Protein 5MRJ (pdb70)

Solvent-accessible surface area: 21536 Å² total; per-residue (Å²): 134,46,68,70,39,61,0,29,46,39,0,57,67,111,67,23,74,0,1,0,0,7,0,0,43,35,6,47,159,40,123,69,4,12,62,16,0,97,52,7,2,3,0,0,1,0,11,21,7,0,11,5,15,39,0,5,10,9,92,38,77,65,33,43,53,65,0,31,38,0,2,82,31,0,70,86,53,67,27,55,0,1,0,4,1,0,1,15,49,18,14,6,3,44,11,0,69,79,12,94,89,112,117,39,0,29,100,2,0,58,67,0,0,61,28,0,0,71,114,6,117,59,101,6,37,1,0,1,0,0,1,19,11,0,32,70,84,1,93,43,57,103,12,4,2,18,132,17,6,28,48,71,3,0,8,29,0,0,116,11,0,72,85,13,1,96,129,2,76,0,0,0,0,0,62,21,1,4,43,36,129,52,38,0,0,60,148,0,0,30,74,29,0,53,116,4,37,93,96,52,12,26,8,3,0,1,0,2,3,0,27,0,21,41,104,81,36,157,16,22,0,88,87,1,32,21,0,1,151,31,0,11,63,2,105,7,129,16,2,1,0,1,12,2,0,0,15,54,6,40,36,117,9,2,49,36,0,2,43,4,0,46,146,11,171,62,0,32,0,0,0,0,14,5,4,0,1,98,24,10,47,26,68,73,58,68,0,0,1,8,36,71,112,26,104,47,36,70,0,6,94,22,0,23,125,53,27,89,108,28,52,1,23,42,54,0,67,84,118,72,20,69,0,0,0,0,6,1,0,42,26,4,54,142,28,122,71,2,10,71,22,0,98,47,5,3,4,0,0,1,0,13,20,9,0,12,6,19,39,0,4,9,8,90,34,101,61,31,43,54,65,1,33,37,0,1,77,32,0,72,83,52,67,20,59,0,1,0,4,2,0,1,14,46,20,15,6,2,42,18,0,83,69,23,114,86,118,111,45,0,21,92,2,0,70,61,0,0,63,26,0,1,70,109,3,112,52,99,6,34,0,0,1,0,0,2,22,11,0,36,60,83,4,75,20,57,108,13,5,4,22,148,25,6,36,40,65,5,0,10,33,0,0,118,13,0,80,80,18,0,97,115,2,65,1,0,0,0,0,54,26,0,2,51,32,129,51,32,0,0,54,163,0,0,32,93,30,0,51,148,14,34,87,151,52,19,27,13,20,0,0,0,2,4,0,29,0,24,48,97,70,38,163,18,26,1,80,78,0,20,27,0,3,111,35,0,9,68,4,98,8,155,2,3,2,1,1,11,1,0,0,13,50,2,31,34,110,18,2,44,42,1,2,64,2,0,47,114,26,173,58,2,29,0,3,0,1,15,5,3,0,19,110,17,8,46,30,72,68,51,78,0,0,2,6,52,83,112,24,102,45,75,59,0,10,95,27,1,28,117,52,56

Organism: Hapsidospora chrysogenum (strain ATCC 11550 / CBS 779.69 / DSM 880 / IAM 14645 / JCM 23072 / IMI 49137) (NCBI:txid857340)

Sequence (612 aa):
GTGNGELHDKFVAKGKLFFGTEIDHYHLNNQPLTNIVKSSFGQVTHENSMKWDAIEPSRGRFSWGNADAVVDFAVANGKMIRGHTLVWHSQLPDWVKQINDRNTLTQVIEDHVTAMVTRYKGKIVHWDVVNEIFSEDGNLRDSVFSRVLGEDFVGIAFRAARAADPNAKLYINDYNLDNANYAKVTRGMVEKVNRWVSQGVPIDGIGSQCHLAAPGGWNPASQVPGALRALAGANVKEIAVTELDIAGAAANDYLTVMNACLQIEKCVGITVWGVSDKDSWRQGDNPLLFDNNYQPKAAYHALVNALGNGELHDKFVAKGKLFFGTEIDHYHLNNQPLTNIVKSSFGQVTHENSMKWDAIEPSRGRFSWGNADAVVDFAVANGKMIRGHTLVWHSQLPDWVKQINDRNTLTQVIEDHVTAMVTRYKGKIVHWDVVNEIFSEDGNLRDSVFSRVLGEDFVGIAFRAARAADPNAKLYINDYNLDNANYAKVTRGMVEKVNRWVSQGVPIDGIGSQCHLAAPGGWNPASQVPGALRALAGANVKEIAVTELDIAGAAANDYLTVMNACLQIEKCVGITVWGVSDKDSWRQGDNPLLFDNNYQPKAAYHALVNAL

Structure (mmCIF, N/CA/C/O backbone):
data_5MRJ
#
_entry.id   5MRJ
#
_cell.length_a   88.210
_cell.length_b   124.828
_cell.length_c   165.575
_cell.angle_alpha   90.00
_cell.angle_beta   90.00
_cell.angle_gamma   90.00
#
_symmetry.space_group_name_H-M   'I 2 2 2'
#
loop_
_entity.id
_entity.type
_entity.pdbx_description
1 polymer Beta-xylanase
2 non-polymer 'SULFATE ION'
3 water water
#
loop_
_atom_site.group_PDB
_atom_site.id
_atom_site.type_symbol
_atom_site.label_atom_id
_atom_site.label_alt_id
_atom_site.label_comp_id
_atom_site.label_asym_id
_atom_site.label_entity_id
_atom_site.label_seq_id
_atom_site.pdbx_PDB_ins_code
_atom_site.Cartn_x
_atom_site.Cartn_y
_atom_site.Cartn_z
_atom_site.occupancy
_atom_site.B_iso_or_equiv
_atom_site.auth_seq_id
_atom_site.auth_comp_id
_atom_site.auth_asym_id
_atom_site.auth_atom_id
_atom_site.pdbx_PDB_model_num
ATOM 1 N N . GLY A 1 90 ? -20.815 9.295 -42.487 1.00 53.65 90 GLY A N 1
ATOM 2 C CA . GLY A 1 90 ? -20.049 9.662 -41.303 1.00 60.33 90 GLY A CA 1
ATOM 3 C C . GLY A 1 90 ? -18.937 8.702 -40.873 1.00 58.28 90 GLY A C 1
ATOM 4 O O . GLY A 1 90 ? -18.143 9.023 -39.967 1.00 50.82 90 GLY A O 1
ATOM 5 N N . THR A 1 91 ? -18.885 7.513 -41.517 1.00 52.54 91 THR A N 1
ATOM 6 C CA . THR A 1 91 ? -17.821 6.510 -41.298 1.00 54.10 91 THR A CA 1
ATOM 7 C C . THR A 1 91 ? -17.636 5.714 -42.603 1.00 55.53 91 THR A C 1
ATOM 8 O O . THR A 1 91 ? -18.156 4.605 -42.774 1.00 54.68 91 THR A O 1
ATOM 12 N N . GLY A 1 92 ? -16.866 6.293 -43.532 1.00 42.47 92 GLY A N 1
ATOM 13 C CA . GLY A 1 92 ? -16.599 5.636 -44.808 1.00 47.49 92 GLY A CA 1
ATOM 14 C C . GLY A 1 92 ? -17.837 5.577 -45.689 1.00 55.90 92 GLY A C 1
ATOM 15 O O . GLY A 1 92 ? -18.593 6.549 -45.818 1.00 55.85 92 GLY A O 1
ATOM 16 N N . ASN A 1 93 ? -18.038 4.430 -46.331 1.00 57.44 93 ASN A N 1
ATOM 17 C CA . ASN A 1 93 ? -19.344 4.126 -46.902 1.00 61.49 93 ASN A CA 1
ATOM 18 C C . ASN A 1 93 ? -20.180 3.488 -45.787 1.00 65.88 93 ASN A C 1
ATOM 19 O O . ASN A 1 93 ? -19.860 3.625 -44.601 1.00 60.88 93 ASN A O 1
ATOM 24 N N . GLY A 1 94 ? -21.249 2.786 -46.126 1.00 63.12 94 GLY A N 1
ATOM 25 C CA . GLY A 1 94 ? -21.927 2.202 -45.001 1.00 58.76 94 GLY A CA 1
ATOM 26 C C . GLY A 1 94 ? -21.415 0.847 -44.584 1.00 58.57 94 GLY A C 1
ATOM 27 O O . GLY A 1 94 ? -21.944 0.279 -43.637 1.00 59.06 94 GLY A O 1
ATOM 28 N N . GLU A 1 95 ? -20.379 0.315 -45.227 1.00 50.81 95 GLU A N 1
ATOM 29 C CA . GLU A 1 95 ? -20.195 -1.124 -45.232 1.00 46.32 95 GLU A CA 1
ATOM 30 C C . GLU A 1 95 ? -19.149 -1.593 -44.216 1.00 42.10 95 GLU A C 1
ATOM 31 O O . GLU A 1 95 ? -18.537 -0.807 -43.488 1.00 46.61 95 GLU A O 1
ATOM 37 N N . LEU A 1 96 ? -18.895 -2.901 -44.250 1.00 36.02 96 LEU A N 1
ATOM 38 C CA . LEU A 1 96 ? -18.368 -3.634 -43.105 1.00 33.43 96 LEU A CA 1
ATOM 39 C C . LEU A 1 96 ? -17.004 -3.120 -42.663 1.00 34.21 96 LEU A C 1
ATOM 40 O O . LEU A 1 96 ? -16.814 -2.741 -41.496 1.00 34.86 96 LEU A O 1
ATOM 45 N N . HIS A 1 97 ? -16.030 -3.114 -43.579 1.00 36.46 97 HIS A N 1
ATOM 46 C CA . HIS A 1 97 ? -14.653 -2.805 -43.196 1.00 33.23 97 HIS A CA 1
ATOM 47 C C . HIS A 1 97 ? -14.513 -1.384 -42.665 1.00 37.26 97 HIS A C 1
ATOM 48 O O . HIS A 1 97 ? -13.710 -1.152 -41.750 1.00 37.52 97 HIS A O 1
ATOM 55 N N . ASP A 1 98 ? -15.275 -0.422 -43.204 1.00 34.61 98 ASP A N 1
ATOM 56 C CA . ASP A 1 98 ? -15.111 0.949 -42.734 1.00 41.00 98 ASP A CA 1
ATOM 57 C C . ASP A 1 98 ? -15.701 1.119 -41.337 1.00 39.61 98 ASP A C 1
ATOM 58 O O . ASP A 1 98 ? -15.163 1.869 -40.514 1.00 39.39 98 ASP A O 1
ATOM 63 N N . LYS A 1 99 ? -16.812 0.437 -41.062 1.00 37.25 99 LYS A N 1
ATOM 64 C CA . LYS A 1 99 ? -17.407 0.508 -39.732 1.00 34.44 99 LYS A CA 1
ATOM 65 C C . LYS A 1 99 ? -16.564 -0.248 -38.721 1.00 37.96 99 LYS A C 1
ATOM 66 O O . LYS A 1 99 ? -16.376 0.220 -37.592 1.00 35.49 99 LYS A O 1
ATOM 72 N N . PHE A 1 100 ? -16.048 -1.419 -39.118 1.00 35.12 100 PHE A N 1
ATOM 73 C CA . PHE A 1 100 ? -15.169 -2.197 -38.254 1.00 32.61 100 PHE A CA 1
ATOM 74 C C . PHE A 1 100 ? -13.941 -1.394 -37.843 1.00 31.84 100 PHE A C 1
ATOM 75 O O . PHE A 1 100 ? -13.589 -1.341 -36.658 1.00 34.80 100 PHE A O 1
ATOM 83 N N . VAL A 1 101 ? -13.286 -0.747 -38.815 1.00 31.57 101 VAL A N 1
ATOM 84 C CA . VAL A 1 101 ? -12.068 0.031 -38.573 1.00 34.49 101 VAL A CA 1
ATOM 85 C C . VAL A 1 101 ? -12.351 1.246 -37.696 1.00 34.46 101 VAL A C 1
ATOM 86 O O . VAL A 1 101 ? -11.513 1.643 -36.873 1.00 32.11 101 VAL A O 1
ATOM 90 N N . ALA A 1 102 ? -13.542 1.839 -37.841 1.00 32.86 102 ALA A N 1
ATOM 91 C CA . ALA A 1 102 ? -13.952 2.949 -36.982 1.00 31.84 102 ALA A CA 1
ATOM 92 C C . ALA A 1 102 ? -13.935 2.584 -35.499 1.00 33.49 102 ALA A C 1
ATOM 93 O O . ALA A 1 102 ? -13.757 3.467 -34.656 1.00 37.07 102 ALA A O 1
ATOM 95 N N . LYS A 1 103 ? -14.139 1.308 -35.148 1.00 39.42 103 LYS A N 1
ATOM 96 C CA . LYS A 1 103 ? -14.116 0.916 -33.739 1.00 37.56 103 LYS A CA 1
ATOM 97 C C . LYS A 1 103 ? -12.710 0.715 -33.204 1.00 35.71 103 LYS A C 1
ATOM 98 O O . LYS A 1 103 ? -12.567 0.360 -32.030 1.00 39.08 103 LYS A O 1
ATOM 104 N N . GLY A 1 104 ? -11.682 0.906 -34.031 1.00 34.75 104 GLY A N 1
ATOM 105 C CA . GLY A 1 104 ? -10.308 0.779 -33.599 1.00 29.82 104 GLY A CA 1
ATOM 106 C C . GLY A 1 104 ? -9.537 -0.408 -34.142 1.00 32.88 104 GLY A C 1
ATOM 107 O O . GLY A 1 104 ? -8.415 -0.651 -33.684 1.00 37.40 104 GLY A O 1
ATOM 108 N N . LYS A 1 105 ? -10.087 -1.149 -35.098 1.00 35.70 105 LYS A N 1
ATOM 109 C CA . LYS A 1 105 ? -9.438 -2.321 -35.667 1.00 31.98 105 LYS A CA 1
ATOM 110 C C . LYS A 1 105 ? -8.774 -1.995 -37.002 1.00 28.99 105 LYS A C 1
ATOM 111 O O . LYS A 1 105 ? -9.049 -0.966 -37.622 1.00 31.18 105 LYS A O 1
ATOM 117 N N . LEU A 1 106 ? -7.906 -2.905 -37.456 1.00 23.59 106 LEU A N 1
ATOM 118 C CA . LEU A 1 106 ? -7.121 -2.639 -38.656 1.00 25.24 106 LEU A CA 1
ATOM 119 C C . LEU A 1 106 ? -7.840 -3.048 -39.946 1.00 30.70 106 LEU A C 1
ATOM 120 O O . LEU A 1 106 ? -7.816 -2.285 -40.926 1.00 29.35 106 LEU A O 1
ATOM 125 N N . PHE A 1 107 ? -8.489 -4.217 -39.989 1.00 28.34 107 PHE A N 1
ATOM 126 C CA . PHE A 1 107 ? -9.190 -4.588 -41.211 1.00 27.51 107 PHE A CA 1
ATOM 127 C C . PHE A 1 107 ? -10.266 -5.636 -40.968 1.00 31.07 107 PHE A C 1
ATOM 128 O O . PHE A 1 107 ? -10.190 -6.445 -40.042 1.00 32.14 107 PHE A O 1
ATOM 136 N N . PHE A 1 108 ? -11.252 -5.627 -41.859 1.00 29.25 108 PHE A N 1
ATOM 137 C CA . PHE A 1 108 ? -12.131 -6.762 -42.099 1.00 26.46 108 PHE A CA 1
ATOM 138 C C . PHE A 1 108 ? -11.997 -7.088 -43.587 1.00 29.16 108 PHE A C 1
ATOM 139 O O . PHE A 1 108 ? -12.537 -6.368 -44.437 1.00 23.71 108 PHE A O 1
ATOM 147 N N . GLY A 1 109 ? -11.263 -8.160 -43.897 1.00 25.80 109 GLY A N 1
ATOM 148 C CA . GLY A 1 109 ? -10.945 -8.530 -45.257 1.00 27.94 109 GLY A CA 1
ATOM 149 C C . GLY A 1 109 ? -11.610 -9.825 -45.701 1.00 29.32 109 GLY A C 1
ATOM 150 O O . GLY A 1 109 ? -12.359 -10.458 -44.958 1.00 32.01 109 GLY A O 1
ATOM 151 N N . THR A 1 110 ? -11.322 -10.205 -46.943 1.00 25.73 110 THR A N 1
ATOM 152 C CA . THR A 1 110 ? -11.821 -11.457 -47.488 1.00 27.80 110 THR A CA 1
ATOM 153 C C . THR A 1 110 ? -10.717 -12.136 -48.285 1.00 28.02 110 THR A C 1
ATOM 154 O O . THR A 1 110 ? -9.614 -11.606 -48.434 1.00 28.31 110 THR A O 1
ATOM 158 N N . GLU A 1 111 ? -11.019 -13.318 -48.809 1.00 27.63 111 GLU A N 1
ATOM 159 C CA . GLU A 1 111 ? -10.074 -14.066 -49.625 1.00 26.65 111 GLU A CA 1
ATOM 160 C C . GLU A 1 111 ? -10.468 -13.971 -51.095 1.00 25.08 111 GLU A C 1
ATOM 161 O O . GLU A 1 111 ? -11.654 -14.020 -51.434 1.00 23.09 111 GLU A O 1
ATOM 167 N N . ILE A 1 112 ? -9.468 -13.826 -51.963 1.00 24.23 112 ILE A N 1
ATOM 168 C CA . ILE A 1 112 ? -9.648 -13.901 -53.411 1.00 26.39 112 ILE A CA 1
ATOM 169 C C . ILE A 1 112 ? -8.409 -14.529 -54.028 1.00 24.39 112 ILE A C 1
ATOM 170 O O . ILE A 1 112 ? -7.399 -14.772 -53.360 1.00 24.05 112 ILE A O 1
ATOM 175 N N . ASP A 1 113 ? -8.483 -14.754 -55.330 1.00 23.71 113 ASP A N 1
ATOM 176 C CA . ASP A 1 113 ? -7.308 -15.106 -56.110 1.00 30.90 113 ASP A CA 1
ATOM 177 C C . ASP A 1 113 ? -7.514 -14.618 -57.546 1.00 26.23 113 ASP A C 1
ATOM 178 O O . ASP A 1 113 ? -8.519 -13.971 -57.866 1.00 21.23 113 ASP A O 1
ATOM 183 N N . HIS A 1 114 ? -6.539 -14.932 -58.407 1.00 23.15 114 HIS A N 1
ATOM 184 C CA . HIS A 1 114 ? -6.492 -14.336 -59.743 1.00 28.18 114 HIS A CA 1
ATOM 185 C C . HIS A 1 114 ? -7.703 -14.732 -60.580 1.00 27.32 114 HIS A C 1
ATOM 186 O O . HIS A 1 114 ? -8.212 -13.931 -61.376 1.00 25.90 114 HIS A O 1
ATOM 193 N N . TYR A 1 115 ? -8.201 -15.947 -60.388 1.00 25.48 115 TYR A N 1
ATOM 194 C CA . TYR A 1 115 ? -9.370 -16.423 -61.118 1.00 27.12 115 TYR A CA 1
ATOM 195 C C . TYR A 1 115 ? -10.671 -15.759 -60.665 1.00 26.24 115 TYR A C 1
ATOM 196 O O . TYR A 1 115 ? -11.739 -16.125 -61.176 1.00 27.47 115 TYR A O 1
ATOM 205 N N . HIS A 1 116 ? -10.617 -14.795 -59.746 1.00 23.41 116 HIS A N 1
ATOM 206 C CA . HIS A 1 116 ? -11.763 -13.959 -59.431 1.00 22.47 116 HIS A CA 1
ATOM 207 C C . HIS A 1 116 ? -11.621 -12.535 -59.955 1.00 27.57 116 HIS A C 1
ATOM 208 O O . HIS A 1 116 ? -12.542 -11.733 -59.770 1.00 26.18 116 HIS A O 1
ATOM 215 N N . LEU A 1 117 ? -10.503 -12.192 -60.604 1.00 25.11 117 LEU A N 1
ATOM 216 C CA . LEU A 1 117 ? -10.284 -10.789 -60.936 1.00 29.83 117 LEU A CA 1
ATOM 217 C C . LEU A 1 117 ? -11.215 -10.304 -62.042 1.00 24.62 117 LEU A C 1
ATOM 218 O O . LEU A 1 117 ? -11.534 -9.111 -62.092 1.00 19.42 117 LEU A O 1
ATOM 223 N N . ASN A 1 118 ? -11.702 -11.203 -62.897 1.00 30.30 118 ASN A N 1
ATOM 224 C CA . ASN A 1 118 ? -12.624 -10.828 -63.965 1.00 33.37 118 ASN A CA 1
ATOM 225 C C . ASN A 1 118 ? -14.089 -10.987 -63.581 1.00 31.94 118 ASN A C 1
ATOM 226 O O . ASN A 1 118 ? -14.960 -10.799 -64.434 1.00 35.32 118 ASN A O 1
ATOM 231 N N . ASN A 1 119 ? -14.373 -11.319 -62.323 1.00 31.08 119 ASN A N 1
ATOM 232 C CA . ASN A 1 119 ? -15.725 -11.408 -61.768 1.00 26.89 119 ASN A CA 1
ATOM 233 C C . ASN A 1 119 ? -16.078 -10.066 -61.106 1.00 29.90 119 ASN A C 1
ATOM 234 O O . ASN A 1 119 ? -15.664 -9.789 -59.977 1.00 25.45 119 ASN A O 1
ATOM 239 N N . GLN A 1 120 ? -16.869 -9.241 -61.804 1.00 31.58 120 GLN A N 1
ATOM 240 C CA . GLN A 1 120 ? -17.204 -7.883 -61.369 1.00 27.21 120 GLN A CA 1
ATOM 241 C C . GLN A 1 120 ? -18.142 -7.805 -60.157 1.00 27.50 120 GLN A C 1
ATOM 242 O O . GLN A 1 120 ? -17.985 -6.898 -59.327 1.00 29.19 120 GLN A O 1
ATOM 248 N N . PRO A 1 121 ? -19.145 -8.680 -60.013 1.00 30.16 121 PRO A N 1
ATOM 249 C CA . PRO A 1 121 ? -19.880 -8.698 -58.723 1.00 29.79 121 PRO A CA 1
ATOM 250 C C . PRO A 1 121 ? -18.956 -8.963 -57.548 1.00 27.31 121 PRO A C 1
ATOM 251 O O . PRO A 1 121 ? -19.018 -8.267 -56.526 1.00 27.41 121 PRO A O 1
ATOM 255 N N . LEU A 1 122 ? -18.071 -9.951 -57.699 1.00 23.72 122 LEU A N 1
ATOM 256 C CA . LEU A 1 122 ? -17.103 -10.282 -56.667 1.00 25.93 122 LEU A CA 1
ATOM 257 C C . LEU A 1 122 ? -16.165 -9.118 -56.383 1.00 29.64 122 LEU A C 1
ATOM 258 O O . LEU A 1 122 ? -15.926 -8.771 -55.218 1.00 29.04 122 LEU A O 1
ATOM 263 N N . THR A 1 123 ? -15.594 -8.519 -57.437 1.00 29.67 123 THR A N 1
ATOM 264 C CA . THR A 1 123 ? -14.572 -7.495 -57.228 1.00 27.13 123 THR A CA 1
ATOM 265 C C . THR A 1 123 ? -15.158 -6.178 -56.754 1.00 27.72 123 THR A C 1
ATOM 266 O O . THR A 1 123 ? -14.433 -5.389 -56.147 1.00 30.08 123 THR A O 1
ATOM 270 N N . ASN A 1 124 ? -16.446 -5.917 -57.003 1.00 29.72 124 ASN A N 1
ATOM 271 C CA . ASN A 1 124 ? -17.046 -4.695 -56.473 1.00 29.40 124 ASN A CA 1
ATOM 272 C C . ASN A 1 124 ? -17.260 -4.808 -54.969 1.00 29.88 124 ASN A C 1
ATOM 273 O O . ASN A 1 124 ? -17.110 -3.820 -54.241 1.00 31.24 124 ASN A O 1
ATOM 278 N N . ILE A 1 125 ? -17.614 -6.003 -54.484 1.00 29.92 125 ILE A N 1
ATOM 279 C CA . ILE A 1 125 ? -17.832 -6.187 -53.049 1.00 31.53 125 ILE A CA 1
ATOM 280 C C . ILE A 1 125 ? -16.520 -6.046 -52.292 1.00 28.66 125 ILE A C 1
ATOM 281 O O . ILE A 1 125 ? -16.476 -5.479 -51.192 1.00 27.74 125 ILE A O 1
ATOM 286 N N . VAL A 1 126 ? -15.436 -6.584 -52.862 1.00 28.32 126 VAL A N 1
ATOM 287 C CA . VAL A 1 126 ? -14.108 -6.393 -52.293 1.00 25.43 126 VAL A CA 1
ATOM 288 C C . VAL A 1 126 ? -13.768 -4.906 -52.221 1.00 27.26 126 VAL A C 1
ATOM 289 O O . VAL A 1 126 ? -13.210 -4.429 -51.223 1.00 23.55 126 VAL A O 1
ATOM 293 N N . LYS A 1 127 ? -14.122 -4.145 -53.263 1.00 26.12 127 LYS A N 1
ATOM 294 C CA . LYS A 1 127 ? -13.792 -2.721 -53.281 1.00 24.40 127 LYS A CA 1
ATOM 295 C C . LYS A 1 127 ? -14.587 -1.946 -52.239 1.00 27.42 127 LYS A C 1
ATOM 296 O O . LYS A 1 127 ? -14.024 -1.109 -51.524 1.00 28.14 127 LYS A O 1
ATOM 302 N N . SER A 1 128 ? -15.889 -2.218 -52.131 1.00 25.05 128 SER A N 1
ATOM 303 C CA . SER A 1 128 ? -16.793 -1.434 -51.298 1.00 25.76 128 SER A CA 1
ATOM 304 C C . SER A 1 128 ? -16.964 -1.942 -49.864 1.00 28.37 128 SER A C 1
ATOM 305 O O . SER A 1 128 ? -17.295 -1.137 -48.992 1.00 31.63 128 SER A O 1
ATOM 308 N N . SER A 1 129 ? -16.778 -3.240 -49.578 1.00 29.99 129 SER A N 1
ATOM 309 C CA . SER A 1 129 ? -17.056 -3.766 -48.238 1.00 31.78 129 SER A CA 1
ATOM 310 C C . SER A 1 129 ? -15.855 -4.331 -47.489 1.00 29.12 129 SER A C 1
ATOM 311 O O . SER A 1 129 ? -15.929 -4.455 -46.260 1.00 25.33 129 SER A O 1
ATOM 314 N N . PHE A 1 130 ? -14.760 -4.666 -48.169 1.00 27.72 130 PHE A N 1
ATOM 315 C CA . PHE A 1 130 ? -13.596 -5.236 -47.507 1.00 27.64 130 PHE A CA 1
ATOM 316 C C . PHE A 1 130 ? -12.367 -4.354 -47.702 1.00 27.71 130 PHE A C 1
ATOM 317 O O . PHE A 1 130 ? -12.267 -3.617 -48.686 1.00 31.01 130 PHE A O 1
ATOM 325 N N . GLY A 1 131 ? -11.433 -4.425 -46.741 1.00 27.52 131 GLY A N 1
ATOM 326 C CA . GLY A 1 131 ? -10.248 -3.586 -46.737 1.00 23.54 131 GLY A CA 1
ATOM 327 C C . GLY A 1 131 ? -8.930 -4.326 -46.850 1.00 23.70 131 GLY A C 1
ATOM 328 O O . GLY A 1 131 ? -7.859 -3.712 -46.808 1.00 24.73 131 GLY A O 1
ATOM 329 N N . GLN A 1 132 ? -8.990 -5.645 -47.010 1.00 22.93 132 GLN A N 1
ATOM 330 C CA . GLN A 1 132 ? -7.797 -6.476 -47.022 1.00 21.72 132 GLN A CA 1
ATOM 331 C C . GLN A 1 132 ? -8.115 -7.733 -47.810 1.00 25.16 132 GLN A C 1
ATOM 332 O O . GLN A 1 132 ? -9.277 -8.145 -47.888 1.00 25.97 132 GLN A O 1
ATOM 338 N N . VAL A 1 133 ? -7.078 -8.329 -48.413 1.00 24.51 133 VAL A N 1
ATOM 339 C CA . VAL A 1 133 ? -7.211 -9.572 -49.158 1.00 21.67 133 VAL A CA 1
ATOM 340 C C . VAL A 1 133 ? -6.082 -10.531 -48.785 1.00 21.79 133 VAL A C 1
ATOM 341 O O . VAL A 1 133 ? -5.005 -10.126 -48.336 1.00 19.30 133 VAL A O 1
ATOM 345 N N . THR A 1 134 ? -6.361 -11.831 -48.982 1.00 21.21 134 THR A N 1
ATOM 346 C CA . THR A 1 134 ? -5.414 -12.934 -48.856 1.00 22.39 134 THR A CA 1
ATOM 347 C C . THR A 1 134 ? -5.505 -13.783 -50.112 1.00 21.38 134 THR A C 1
ATOM 348 O O . THR A 1 134 ? -6.608 -14.033 -50.605 1.00 27.24 134 THR A O 1
ATOM 352 N N . HIS A 1 135 ? -4.368 -14.257 -50.612 1.00 19.35 135 HIS A N 1
ATOM 353 C CA . HIS A 1 135 ? -4.392 -15.131 -51.782 1.00 24.23 135 HIS A CA 1
ATOM 354 C C . HIS A 1 135 ? -4.938 -16.510 -51.405 1.00 26.53 135 HIS A C 1
ATOM 355 O O . HIS A 1 135 ? -4.472 -17.117 -50.439 1.00 23.72 135 HIS A O 1
ATOM 362 N N . GLU A 1 136 ? -5.889 -17.044 -52.190 1.00 27.39 136 GLU A N 1
ATOM 363 C CA . GLU A 1 136 ? -6.426 -18.366 -51.841 1.00 30.50 136 GLU A CA 1
ATOM 364 C C . GLU A 1 136 ? -5.436 -19.487 -52.155 1.00 26.03 136 GLU A C 1
ATOM 365 O O . GLU A 1 136 ? -5.306 -20.441 -51.379 1.00 24.65 136 GLU A O 1
ATOM 371 N N . ASN A 1 137 ? -4.728 -19.394 -53.273 1.00 26.52 137 ASN A N 1
ATOM 372 C CA . ASN A 1 137 ? -3.819 -20.471 -53.655 1.00 25.06 137 ASN A CA 1
ATOM 373 C C . ASN A 1 137 ? -2.518 -20.012 -54.297 1.00 23.89 137 ASN A C 1
ATOM 374 O O . ASN A 1 137 ? -1.544 -20.767 -54.245 1.00 21.30 137 ASN A O 1
ATOM 379 N N . SER A 1 138 ? -2.443 -18.829 -54.912 1.00 23.87 138 SER A N 1
ATOM 380 C CA . SER A 1 138 ? -1.283 -18.572 -55.755 1.00 23.44 138 SER A CA 1
ATOM 381 C C . SER A 1 138 ? -0.056 -18.103 -54.978 1.00 24.94 138 SER A C 1
ATOM 382 O O . SER A 1 138 ? 0.974 -17.850 -55.604 1.00 28.49 138 SER A O 1
ATOM 385 N N . MET A 1 139 ? -0.093 -18.035 -53.648 1.00 24.64 139 MET A N 1
ATOM 386 C CA . MET A 1 139 ? 1.139 -17.834 -52.896 1.00 23.94 139 MET A CA 1
ATOM 387 C C . MET A 1 139 ? 1.618 -19.075 -52.138 1.00 28.60 139 MET A C 1
ATOM 388 O O . MET A 1 139 ? 2.563 -18.969 -51.345 1.00 25.56 139 MET A O 1
ATOM 393 N N . LYS A 1 140 ? 1.040 -20.253 -52.397 1.00 23.81 140 LYS A N 1
ATOM 394 C CA . LYS A 1 140 ? 1.526 -21.459 -51.749 1.00 25.55 140 LYS A CA 1
ATOM 395 C C . LYS A 1 140 ? 2.780 -21.967 -52.452 1.00 26.04 140 LYS A C 1
ATOM 396 O O . LYS A 1 140 ? 3.087 -21.567 -53.572 1.00 22.59 140 LYS A O 1
ATOM 402 N N . TRP A 1 141 ? 3.508 -22.873 -51.779 1.00 26.58 141 TRP A N 1
ATOM 403 C CA . TRP A 1 141 ? 4.865 -23.205 -52.213 1.00 23.98 141 TRP A CA 1
ATOM 404 C C . TRP A 1 141 ? 4.880 -23.742 -53.643 1.00 26.47 141 TRP A C 1
ATOM 405 O O . TRP A 1 141 ? 5.649 -23.251 -54.484 1.00 23.92 141 TRP A O 1
ATOM 416 N N . ASP A 1 142 ? 4.020 -24.728 -53.947 1.00 30.06 142 ASP A N 1
ATOM 417 C CA . ASP A 1 142 ? 4.042 -25.369 -55.269 1.00 30.65 142 ASP A CA 1
ATOM 418 C C . ASP A 1 142 ? 3.582 -24.448 -56.398 1.00 31.22 142 ASP A C 1
ATOM 419 O O . ASP A 1 142 ? 3.911 -24.721 -57.557 1.00 29.59 142 ASP A O 1
ATOM 424 N N . ALA A 1 143 ? 2.848 -23.368 -56.097 1.00 28.62 143 ALA A N 1
ATOM 425 C CA . ALA A 1 143 ? 2.506 -22.374 -57.113 1.00 26.74 143 ALA A CA 1
ATOM 426 C C . ALA A 1 143 ? 3.560 -21.287 -57.253 1.00 25.61 143 ALA A C 1
ATOM 427 O O . ALA A 1 143 ? 3.645 -20.652 -58.304 1.00 28.67 143 ALA A O 1
ATOM 429 N N . ILE A 1 144 ? 4.372 -21.075 -56.230 1.00 22.97 144 ILE A N 1
ATOM 430 C CA . ILE A 1 144 ? 5.395 -20.046 -56.271 1.00 24.46 144 ILE A CA 1
ATOM 431 C C . ILE A 1 144 ? 6.721 -20.611 -56.771 1.00 23.54 144 ILE A C 1
ATOM 432 O O . ILE A 1 144 ? 7.324 -20.066 -57.702 1.00 25.04 144 ILE A O 1
ATOM 437 N N . GLU A 1 145 ? 7.180 -21.730 -56.202 1.00 25.93 145 GLU A N 1
ATOM 438 C CA . GLU A 1 145 ? 8.467 -22.342 -56.554 1.00 26.68 145 GLU A CA 1
ATOM 439 C C . GLU A 1 145 ? 8.280 -23.816 -56.913 1.00 27.76 145 GLU A C 1
ATOM 440 O O . GLU A 1 145 ? 8.644 -24.711 -56.143 1.00 25.36 145 GLU A O 1
ATOM 446 N N . PRO A 1 146 ? 7.742 -24.105 -58.104 1.00 33.06 146 PRO A N 1
ATOM 447 C CA . PRO A 1 146 ? 7.409 -25.509 -58.438 1.00 33.02 146 PRO A CA 1
ATOM 448 C C . PRO A 1 146 ? 8.620 -26.412 -58.644 1.00 28.67 146 PRO A C 1
ATOM 449 O O . PRO A 1 146 ? 8.542 -27.617 -58.370 1.00 23.75 146 PRO A O 1
ATOM 453 N N . SER A 1 147 ? 9.737 -25.861 -59.101 1.00 30.89 147 SER A N 1
ATOM 454 C CA . SER A 1 147 ? 11.018 -26.550 -59.117 1.00 32.47 147 SER A CA 1
ATOM 455 C C . SER A 1 147 ? 12.038 -25.617 -58.465 1.00 32.73 147 SER A C 1
ATOM 456 O O . SER A 1 147 ? 11.908 -24.399 -58.565 1.00 28.74 147 SER A O 1
ATOM 459 N N . ARG A 1 148 ? 13.032 -26.177 -57.776 1.00 35.72 148 ARG A N 1
ATOM 460 C CA . ARG A 1 148 ? 13.959 -25.364 -56.987 1.00 34.28 148 ARG A CA 1
ATOM 461 C C . ARG A 1 148 ? 14.552 -24.212 -57.792 1.00 33.86 148 ARG A C 1
ATOM 462 O O . ARG A 1 148 ? 15.246 -24.433 -58.788 1.00 41.02 148 ARG A O 1
ATOM 470 N N . GLY A 1 149 ? 14.290 -22.976 -57.349 1.00 34.40 149 GLY A N 1
ATOM 471 C CA . GLY A 1 149 ? 14.833 -21.794 -58.015 1.00 34.88 149 GLY A CA 1
ATOM 472 C C . GLY A 1 149 ? 14.081 -21.322 -59.244 1.00 32.71 149 GLY A C 1
ATOM 473 O O . GLY A 1 149 ? 14.538 -20.391 -59.918 1.00 32.22 149 GLY A O 1
ATOM 474 N N . ARG A 1 150 ? 12.957 -21.957 -59.570 1.00 35.60 150 ARG A N 1
ATOM 475 C CA . ARG A 1 150 ? 12.052 -21.539 -60.632 1.00 31.61 150 ARG A CA 1
ATOM 476 C C . ARG A 1 150 ? 10.858 -20.895 -59.956 1.00 30.77 150 ARG A C 1
ATOM 477 O O . ARG A 1 150 ? 10.032 -21.592 -59.354 1.00 31.75 150 ARG A O 1
ATOM 485 N N . PHE A 1 151 ? 10.767 -19.571 -60.045 1.00 32.47 151 PHE A N 1
ATOM 486 C CA . PHE A 1 151 ? 9.689 -18.823 -59.418 1.00 22.63 151 PHE A CA 1
ATOM 487 C C . PHE A 1 151 ? 8.714 -18.363 -60.489 1.00 26.60 151 PHE A C 1
ATOM 488 O O . PHE A 1 151 ? 9.131 -17.881 -61.548 1.00 22.15 151 PHE A O 1
ATOM 496 N N . SER A 1 152 ? 7.421 -18.547 -60.219 1.00 28.44 152 SER A N 1
ATOM 497 C CA . SER A 1 152 ? 6.346 -18.149 -61.122 1.00 26.05 152 SER A CA 1
ATOM 498 C C . SER A 1 152 ? 5.491 -17.140 -60.374 1.00 26.04 152 SER A C 1
ATOM 499 O O . SER A 1 152 ? 4.674 -17.513 -59.523 1.00 24.61 152 SER A O 1
ATOM 502 N N . TRP A 1 153 ? 5.686 -15.863 -60.692 1.00 28.61 153 TRP A N 1
ATOM 503 C CA . TRP A 1 153 ? 5.161 -14.757 -59.907 1.00 21.90 153 TRP A CA 1
ATOM 504 C C . TRP A 1 153 ? 3.837 -14.208 -60.413 1.00 25.21 153 TRP A C 1
ATOM 505 O O . TRP A 1 153 ? 3.203 -13.428 -59.689 1.00 27.89 153 TRP A O 1
ATOM 516 N N . GLY A 1 154 ? 3.415 -14.584 -61.625 1.00 22.21 154 GLY A N 1
ATOM 517 C CA . GLY A 1 154 ? 2.370 -13.837 -62.319 1.00 19.71 154 GLY A CA 1
ATOM 518 C C . GLY A 1 154 ? 1.025 -13.834 -61.613 1.00 21.50 154 GLY A C 1
ATOM 519 O O . GLY A 1 154 ? 0.396 -12.788 -61.460 1.00 25.35 154 GLY A O 1
ATOM 520 N N . ASN A 1 155 ? 0.558 -15.006 -61.178 1.00 23.67 155 ASN A N 1
ATOM 521 C CA . ASN A 1 155 ? -0.748 -15.069 -60.522 1.00 25.84 155 ASN A CA 1
ATOM 522 C C . ASN A 1 155 ? -0.747 -14.339 -59.188 1.00 26.55 155 ASN A C 1
ATOM 523 O O . ASN A 1 155 ? -1.701 -13.621 -58.858 1.00 24.70 155 ASN A O 1
ATOM 528 N N . ALA A 1 156 ? 0.304 -14.523 -58.398 1.00 22.23 156 ALA A N 1
ATOM 529 C CA . ALA A 1 156 ? 0.393 -13.776 -57.164 1.00 23.28 156 ALA A CA 1
ATOM 530 C C . ALA A 1 156 ? 0.448 -12.273 -57.440 1.00 25.52 156 ALA A C 1
ATOM 531 O O . ALA A 1 156 ? -0.242 -11.499 -56.759 1.00 24.67 156 ALA A O 1
ATOM 533 N N . ASP A 1 157 ? 1.225 -11.836 -58.451 1.00 22.28 157 ASP A N 1
ATOM 534 C CA . ASP A 1 157 ? 1.383 -10.395 -58.710 1.00 22.45 157 ASP A CA 1
ATOM 535 C C . ASP A 1 157 ? 0.057 -9.742 -59.085 1.00 25.71 157 ASP A C 1
ATOM 536 O O . ASP A 1 157 ? -0.187 -8.574 -58.752 1.00 21.38 157 ASP A O 1
ATOM 541 N N . ALA A 1 158 ? -0.781 -10.468 -59.847 1.00 25.10 158 ALA A N 1
ATOM 542 C CA . ALA A 1 158 ? -2.056 -9.934 -60.325 1.00 21.11 158 ALA A CA 1
ATOM 543 C C . ALA A 1 158 ? -2.955 -9.540 -59.172 1.00 21.85 158 ALA A C 1
ATOM 544 O O . ALA A 1 158 ? -3.580 -8.475 -59.198 1.00 20.84 158 ALA A O 1
ATOM 546 N N . VAL A 1 159 ? -3.054 -10.418 -58.164 1.00 25.48 159 VAL A N 1
ATOM 547 C CA . VAL A 1 159 ? -3.809 -10.130 -56.948 1.00 25.12 159 VAL A CA 1
ATOM 548 C C . VAL A 1 159 ? -3.180 -8.965 -56.188 1.00 21.64 159 VAL A C 1
ATOM 549 O O . VAL A 1 159 ? -3.882 -8.057 -55.731 1.00 21.18 159 VAL A O 1
ATOM 553 N N . VAL A 1 160 ? -1.853 -8.961 -56.055 1.00 20.19 160 VAL A N 1
ATOM 554 C CA . VAL A 1 160 ? -1.188 -7.888 -55.321 1.00 23.50 160 VAL A CA 1
ATOM 555 C C . VAL A 1 160 ? -1.407 -6.540 -56.012 1.00 25.28 160 VAL A C 1
ATOM 556 O O . VAL A 1 160 ? -1.731 -5.540 -55.352 1.00 21.82 160 VAL A O 1
ATOM 560 N N . ASP A 1 161 ? -1.229 -6.485 -57.342 1.00 20.24 161 ASP A N 1
ATOM 561 C CA . ASP A 1 161 ? -1.459 -5.232 -58.067 1.00 19.93 161 ASP A CA 1
ATOM 562 C C . ASP A 1 161 ? -2.886 -4.751 -57.847 1.00 21.14 161 ASP A C 1
ATOM 563 O O . ASP A 1 161 ? -3.123 -3.579 -57.520 1.00 24.28 161 ASP A O 1
ATOM 568 N N . PHE A 1 162 ? -3.849 -5.657 -57.990 1.00 18.53 162 PHE A N 1
ATOM 569 C CA . PHE A 1 162 ? -5.238 -5.310 -57.733 1.00 19.22 162 PHE A CA 1
ATOM 570 C C . PHE A 1 162 ? -5.391 -4.707 -56.336 1.00 24.52 162 PHE A C 1
ATOM 571 O O . PHE A 1 162 ? -6.004 -3.643 -56.179 1.00 25.75 162 PHE A O 1
ATOM 579 N N . ALA A 1 163 ? -4.784 -5.341 -55.323 1.00 21.98 163 ALA A N 1
ATOM 580 C CA . ALA A 1 163 ? -4.944 -4.902 -53.936 1.00 20.47 163 ALA A CA 1
ATOM 581 C C . ALA A 1 163 ? -4.363 -3.512 -53.713 1.00 26.69 163 ALA A C 1
ATOM 582 O O . ALA A 1 163 ? -5.001 -2.652 -53.094 1.00 25.85 163 ALA A O 1
ATOM 584 N N . VAL A 1 164 ? -3.141 -3.273 -54.194 1.00 24.67 164 VAL A N 1
ATOM 585 C CA . VAL A 1 164 ? -2.520 -1.989 -53.898 1.00 24.58 164 VAL A CA 1
ATOM 586 C C . VAL A 1 164 ? -3.144 -0.891 -54.745 1.00 25.75 164 VAL A C 1
ATOM 587 O O . VAL A 1 164 ? -3.196 0.272 -54.321 1.00 24.34 164 VAL A O 1
ATOM 591 N N . ALA A 1 165 ? -3.630 -1.230 -55.948 1.00 25.05 165 ALA A N 1
ATOM 592 C CA . ALA A 1 165 ? -4.290 -0.221 -56.776 1.00 22.35 165 ALA A CA 1
ATOM 593 C C . ALA A 1 165 ? -5.569 0.232 -56.118 1.00 26.39 165 ALA A C 1
ATOM 594 O O . ALA A 1 165 ? -5.974 1.394 -56.265 1.00 27.43 165 ALA A O 1
ATOM 596 N N . ASN A 1 166 ? -6.211 -0.659 -55.372 1.00 23.46 166 ASN A N 1
ATOM 597 C CA . ASN A 1 166 ? -7.458 -0.315 -54.715 1.00 23.97 166 ASN A CA 1
ATOM 598 C C . ASN A 1 166 ? -7.282 -0.032 -53.231 1.00 23.47 166 ASN A C 1
ATOM 599 O O . ASN A 1 166 ? -8.278 0.077 -52.516 1.00 26.72 166 ASN A O 1
ATOM 604 N N . GLY A 1 167 ? -6.048 0.084 -52.747 1.00 21.76 167 GLY A N 1
ATOM 605 C CA . GLY A 1 167 ? -5.831 0.491 -51.373 1.00 21.13 167 GLY A CA 1
ATOM 606 C C . GLY A 1 167 ? -6.217 -0.549 -50.349 1.00 23.37 167 GLY A C 1
ATOM 607 O O . GLY A 1 167 ? -6.597 -0.196 -49.226 1.00 21.26 167 GLY A O 1
ATOM 608 N N . LYS A 1 168 ? -6.120 -1.826 -50.706 1.00 25.31 168 LYS A N 1
ATOM 609 C CA . LYS A 1 168 ? -6.394 -2.940 -49.813 1.00 20.46 168 LYS A CA 1
ATOM 610 C C . LYS A 1 168 ? -5.096 -3.464 -49.222 1.00 18.62 168 LYS A C 1
ATOM 611 O O . LYS A 1 168 ? -4.103 -3.608 -49.931 1.00 23.18 168 LYS A O 1
ATOM 617 N N . MET A 1 169 ? -5.115 -3.767 -47.927 1.00 17.80 169 MET A N 1
ATOM 618 C CA . MET A 1 169 ? -4.016 -4.495 -47.305 1.00 18.24 169 MET A CA 1
ATOM 619 C C . MET A 1 169 ? -3.977 -5.950 -47.782 1.00 20.90 169 MET A C 1
ATOM 620 O O . MET A 1 169 ? -4.971 -6.501 -48.276 1.00 18.08 169 MET A O 1
ATOM 625 N N . ILE A 1 170 ? -2.808 -6.578 -47.609 1.00 20.29 170 ILE A N 1
ATOM 626 C CA . ILE A 1 170 ? -2.537 -7.931 -48.094 1.00 18.62 170 ILE A CA 1
ATOM 627 C C . ILE A 1 170 ? -1.898 -8.746 -46.986 1.00 21.36 170 ILE A C 1
ATOM 628 O O . ILE A 1 170 ? -0.813 -8.395 -46.505 1.00 21.07 170 ILE A O 1
ATOM 633 N N . ARG A 1 171 ? -2.538 -9.864 -46.621 1.00 24.22 171 ARG A N 1
ATOM 634 C CA . ARG A 1 171 ? -1.911 -10.891 -45.793 1.00 20.26 171 ARG A CA 1
ATOM 635 C C . ARG A 1 171 ? -1.286 -11.909 -46.736 1.00 22.21 171 ARG A C 1
ATOM 636 O O . ARG A 1 171 ? -1.975 -12.438 -47.610 1.00 25.29 171 ARG A O 1
ATOM 644 N N . GLY A 1 172 ? 0.013 -12.161 -46.578 1.00 23.31 172 GLY A N 1
ATOM 645 C CA . GLY A 1 172 ? 0.701 -13.140 -47.418 1.00 25.47 172 GLY A CA 1
ATOM 646 C C . GLY A 1 172 ? 0.546 -14.558 -46.879 1.00 24.96 172 GLY A C 1
ATOM 647 O O . GLY A 1 172 ? 0.838 -14.822 -45.709 1.00 24.11 172 GLY A O 1
ATOM 648 N N . HIS A 1 173 ? 0.114 -15.480 -47.744 1.00 25.53 173 HIS A N 1
ATOM 649 C CA . HIS A 1 173 ? -0.331 -16.801 -47.296 1.00 20.30 173 HIS A CA 1
ATOM 650 C C . HIS A 1 173 ? -0.011 -17.855 -48.349 1.00 24.81 173 HIS A C 1
ATOM 651 O O . HIS A 1 173 ? -0.726 -17.941 -49.350 1.00 29.40 173 HIS A O 1
ATOM 658 N N . THR A 1 174 ? 0.992 -18.712 -48.112 1.00 22.84 174 THR A N 1
ATOM 659 C CA . THR A 1 174 ? 1.738 -18.788 -46.863 1.00 23.16 174 THR A CA 1
ATOM 660 C C . THR A 1 174 ? 3.135 -19.309 -47.157 1.00 22.51 174 THR A C 1
ATOM 661 O O . THR A 1 174 ? 3.349 -19.947 -48.176 1.00 21.72 174 THR A O 1
ATOM 665 N N . LEU A 1 175 ? 4.093 -19.047 -46.264 1.00 26.25 175 LEU A N 1
ATOM 666 C CA . LEU A 1 175 ? 5.494 -19.245 -46.627 1.00 22.77 175 LEU A CA 1
ATOM 667 C C . LEU A 1 175 ? 5.926 -20.691 -46.465 1.00 29.77 175 LEU A C 1
ATOM 668 O O . LEU A 1 175 ? 6.539 -21.264 -47.371 1.00 40.51 175 LEU A O 1
ATOM 673 N N . VAL A 1 176 ? 5.631 -21.300 -45.321 1.00 30.24 176 VAL A N 1
ATOM 674 C CA . VAL A 1 176 ? 6.069 -22.653 -45.014 1.00 26.53 176 VAL A CA 1
ATOM 675 C C . VAL A 1 176 ? 4.851 -23.449 -44.574 1.00 30.41 176 VAL A C 1
ATOM 676 O O . VAL A 1 176 ? 4.187 -23.084 -43.595 1.00 29.08 176 VAL A O 1
ATOM 680 N N . TRP A 1 177 ? 4.570 -24.537 -45.292 1.00 31.26 177 TRP A N 1
ATOM 681 C CA . TRP A 1 177 ? 3.397 -25.373 -45.091 1.00 30.18 177 TRP A CA 1
ATOM 682 C C . TRP A 1 177 ? 3.708 -26.792 -45.559 1.00 36.25 177 TRP A C 1
ATOM 683 O O . TRP A 1 177 ? 4.443 -26.977 -46.538 1.00 34.42 177 TRP A O 1
ATOM 694 N N . HIS A 1 178 ? 3.135 -27.791 -44.860 1.00 34.26 178 HIS A N 1
ATOM 695 C CA . HIS A 1 178 ? 3.272 -29.191 -45.273 1.00 35.59 178 HIS A CA 1
ATOM 696 C C . HIS A 1 178 ? 2.374 -29.551 -46.464 1.00 33.71 178 HIS A C 1
ATOM 697 O O . HIS A 1 178 ? 2.677 -30.500 -47.191 1.00 33.61 178 HIS A O 1
ATOM 704 N N . SER A 1 179 ? 1.270 -28.830 -46.660 1.00 30.11 179 SER A N 1
ATOM 705 C CA . SER A 1 179 ? 0.270 -29.114 -47.682 1.00 30.40 179 SER A CA 1
ATOM 706 C C . SER A 1 179 ? 0.594 -28.365 -48.980 1.00 35.94 179 SER A C 1
ATOM 707 O O . SER A 1 179 ? 1.234 -27.307 -48.962 1.00 37.93 179 SER A O 1
ATOM 710 N N . GLN A 1 180 ? 0.131 -28.915 -50.104 1.00 37.95 180 GLN A N 1
ATOM 711 C CA . GLN A 1 180 ? 0.440 -28.405 -51.451 1.00 30.86 180 GLN A CA 1
ATOM 712 C C . GLN A 1 180 ? 1.903 -27.985 -51.563 1.00 30.72 180 GLN A C 1
ATOM 713 O O . GLN A 1 180 ? 2.240 -26.857 -51.946 1.00 29.15 180 GLN A O 1
ATOM 719 N N . LEU A 1 181 ? 2.775 -28.933 -51.229 1.00 29.66 181 LEU A N 1
ATOM 720 C CA . LEU A 1 181 ? 4.203 -28.742 -51.098 1.00 31.53 181 LEU A CA 1
ATOM 721 C C . LEU A 1 181 ? 4.937 -29.560 -52.155 1.00 32.27 181 LEU A C 1
ATOM 722 O O . LEU A 1 181 ? 4.709 -30.773 -52.263 1.00 33.61 181 LEU A O 1
ATOM 727 N N . PRO A 1 182 ? 5.805 -28.949 -52.954 1.00 32.76 182 PRO A N 1
ATOM 728 C CA . PRO A 1 182 ? 6.396 -29.674 -54.082 1.00 29.89 182 PRO A CA 1
ATOM 729 C C . PRO A 1 182 ? 7.158 -30.900 -53.618 1.00 39.82 182 PRO A C 1
ATOM 730 O O . PRO A 1 182 ? 7.676 -30.949 -52.497 1.00 39.57 182 PRO A O 1
ATOM 734 N N . ASP A 1 183 ? 7.217 -31.901 -54.504 1.00 45.39 183 ASP A N 1
ATOM 735 C CA . ASP A 1 183 ? 7.891 -33.151 -54.186 1.00 38.56 183 ASP A CA 1
ATOM 736 C C . ASP A 1 183 ? 9.403 -32.988 -54.107 1.00 41.96 183 ASP A C 1
ATOM 737 O O . ASP A 1 183 ? 10.063 -33.821 -53.473 1.00 43.90 183 ASP A O 1
ATOM 742 N N . TRP A 1 184 ? 9.960 -31.934 -54.720 1.00 34.22 184 TRP A N 1
ATOM 743 C CA . TRP A 1 184 ? 11.403 -31.709 -54.661 1.00 37.36 184 TRP A CA 1
ATOM 744 C C . TRP A 1 184 ? 11.889 -31.262 -53.275 1.00 39.37 184 TRP A C 1
ATOM 745 O O . TRP A 1 184 ? 13.064 -31.485 -52.949 1.00 37.09 184 TRP A O 1
ATOM 756 N N . VAL A 1 185 ? 11.040 -30.651 -52.445 1.00 35.74 185 VAL A N 1
ATOM 757 C CA . VAL A 1 185 ? 11.505 -30.303 -51.099 1.00 43.08 185 VAL A CA 1
ATOM 758 C C . VAL A 1 185 ? 11.408 -31.499 -50.153 1.00 40.43 185 VAL A C 1
ATOM 759 O O . VAL A 1 185 ? 12.274 -31.678 -49.295 1.00 38.98 185 VAL A O 1
ATOM 763 N N . LYS A 1 186 ? 10.380 -32.350 -50.292 1.00 36.14 186 LYS A N 1
ATOM 764 C CA . LYS A 1 186 ? 10.302 -33.532 -49.436 1.00 36.87 186 LYS A CA 1
ATOM 765 C C . LYS A 1 186 ? 11.474 -34.475 -49.649 1.00 38.63 186 LYS A C 1
ATOM 766 O O . LYS A 1 186 ? 11.720 -35.338 -48.802 1.00 40.51 186 LYS A O 1
ATOM 772 N N . GLN A 1 187 ? 12.203 -34.322 -50.753 1.00 41.40 187 GLN A N 1
ATOM 773 C CA . GLN A 1 187 ? 13.342 -35.187 -51.006 1.00 43.69 187 GLN A CA 1
ATOM 774 C C . GLN A 1 187 ? 14.532 -34.811 -50.131 1.00 43.13 187 GLN A C 1
ATOM 775 O O . GLN A 1 187 ? 15.266 -35.680 -49.668 1.00 55.45 187 GLN A O 1
ATOM 781 N N . ILE A 1 188 ? 14.740 -33.521 -49.894 1.00 46.59 188 ILE A N 1
ATOM 782 C CA . ILE A 1 188 ? 15.916 -33.073 -49.143 1.00 49.89 188 ILE A CA 1
ATOM 783 C C . ILE A 1 188 ? 15.757 -33.436 -47.670 1.00 48.51 188 ILE A C 1
ATOM 784 O O . ILE A 1 188 ? 14.773 -33.056 -47.019 1.00 49.24 188 ILE A O 1
ATOM 789 N N . ASN A 1 189 ? 16.738 -34.164 -47.131 1.00 51.69 189 ASN A N 1
ATOM 790 C CA . ASN A 1 189 ? 16.763 -34.497 -45.711 1.00 51.33 189 ASN A CA 1
ATOM 791 C C . ASN A 1 189 ? 18.043 -34.062 -45.007 1.00 42.80 189 ASN A C 1
ATOM 792 O O . ASN A 1 189 ? 18.159 -34.268 -43.796 1.00 52.88 189 ASN A O 1
ATOM 797 N N . ASP A 1 190 ? 19.005 -33.488 -45.726 1.00 37.96 190 ASP A N 1
ATOM 798 C CA . ASP A 1 190 ? 20.156 -32.842 -45.108 1.00 39.39 190 ASP A CA 1
ATOM 799 C C . ASP A 1 190 ? 19.716 -31.542 -44.449 1.00 45.14 190 ASP A C 1
ATOM 800 O O . ASP A 1 190 ? 19.227 -30.634 -45.131 1.00 49.57 190 ASP A O 1
ATOM 805 N N . ARG A 1 191 ? 19.918 -31.444 -43.129 1.00 45.91 191 ARG A N 1
ATOM 806 C CA . ARG A 1 191 ? 19.392 -30.319 -42.365 1.00 38.47 191 ARG A C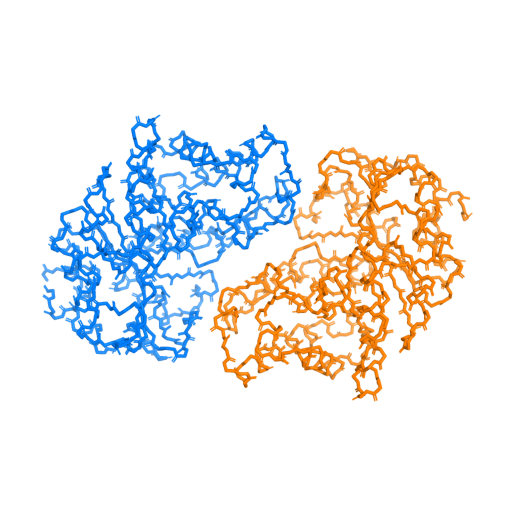A 1
ATOM 807 C C . ARG A 1 191 ? 19.871 -28.986 -42.924 1.00 42.27 191 ARG A C 1
ATOM 808 O O . ARG A 1 191 ? 19.117 -28.007 -42.932 1.00 39.53 191 ARG A O 1
ATOM 816 N N . ASN A 1 192 ? 21.110 -28.931 -43.416 1.00 44.32 192 ASN A N 1
ATOM 817 C CA . ASN A 1 192 ? 21.628 -27.684 -43.978 1.00 43.23 192 ASN A CA 1
ATOM 818 C C . ASN A 1 192 ? 20.848 -27.273 -45.217 1.00 49.00 192 ASN A C 1
ATOM 819 O O . ASN A 1 192 ? 20.404 -26.121 -45.340 1.00 49.38 192 ASN A O 1
ATOM 824 N N . THR A 1 193 ? 20.697 -28.204 -46.163 1.00 48.23 193 THR A N 1
ATOM 825 C CA . THR A 1 193 ? 20.067 -27.873 -47.434 1.00 44.74 193 THR A CA 1
ATOM 826 C C . THR A 1 193 ? 18.611 -27.467 -47.232 1.00 43.28 193 THR A C 1
ATOM 827 O O . THR A 1 193 ? 18.174 -26.441 -47.765 1.00 40.26 193 THR A O 1
ATOM 831 N N . LEU A 1 194 ? 17.860 -28.231 -46.426 1.00 41.38 194 LEU A N 1
ATOM 832 C CA . LEU A 1 194 ? 16.491 -27.849 -46.077 1.00 36.96 194 LEU A CA 1
ATOM 833 C C . LEU A 1 194 ? 16.436 -26.463 -45.432 1.00 40.98 194 LEU A C 1
ATOM 834 O O . LEU A 1 194 ? 15.499 -25.691 -45.678 1.00 41.72 194 LEU A O 1
ATOM 839 N N . THR A 1 195 ? 17.414 -26.138 -44.581 1.00 35.56 195 THR A N 1
ATOM 840 C CA . THR A 1 195 ? 17.475 -24.803 -44.001 1.00 32.75 195 THR A CA 1
ATOM 841 C C . THR A 1 195 ? 17.732 -23.760 -45.082 1.00 36.80 195 THR A C 1
ATOM 842 O O . THR A 1 195 ? 17.053 -22.731 -45.135 1.00 34.63 195 THR A O 1
ATOM 846 N N . GLN A 1 196 ? 18.681 -24.035 -45.978 1.00 41.81 196 GLN A N 1
ATOM 847 C CA . GLN A 1 196 ? 18.926 -23.156 -47.117 1.00 38.36 196 GLN A CA 1
ATOM 848 C C . GLN A 1 196 ? 17.686 -23.010 -47.992 1.00 38.65 196 GLN A C 1
ATOM 849 O O . GLN A 1 196 ? 17.296 -21.895 -48.350 1.00 41.21 196 GLN A O 1
ATOM 855 N N . VAL A 1 197 ? 17.068 -24.132 -48.368 1.00 36.23 197 VAL A N 1
ATOM 856 C CA . VAL A 1 197 ? 15.860 -24.086 -49.192 1.00 38.58 197 VAL A CA 1
ATOM 857 C C . VAL A 1 197 ? 14.810 -23.203 -48.540 1.00 32.96 197 VAL A C 1
ATOM 858 O O . VAL A 1 197 ? 14.130 -22.420 -49.210 1.00 32.45 197 VAL A O 1
ATOM 862 N N . ILE A 1 198 ? 14.664 -23.307 -47.221 1.00 35.25 198 ILE A N 1
ATOM 863 C CA . ILE A 1 198 ? 13.617 -22.550 -46.551 1.00 34.49 198 ILE A CA 1
ATOM 864 C C . ILE A 1 198 ? 13.931 -21.070 -46.592 1.00 33.44 198 ILE A C 1
ATOM 865 O O . ILE A 1 198 ? 13.058 -20.240 -46.864 1.00 30.36 198 ILE A O 1
ATOM 870 N N . GLU A 1 199 ? 15.184 -20.712 -46.330 1.00 37.86 199 GLU A N 1
ATOM 871 C CA . GLU A 1 199 ? 15.571 -19.313 -46.402 1.00 34.05 199 GLU A CA 1
ATOM 872 C C . GLU A 1 199 ? 15.399 -18.784 -47.813 1.00 29.48 199 GLU A C 1
ATOM 873 O O . GLU A 1 199 ? 14.760 -17.749 -48.021 1.00 31.17 199 GLU A O 1
ATOM 879 N N . ASP A 1 200 ? 15.947 -19.497 -48.798 1.00 33.98 200 ASP A N 1
ATOM 880 C CA . ASP A 1 200 ? 15.781 -19.115 -50.197 1.00 32.35 200 ASP A CA 1
ATOM 881 C C . ASP A 1 200 ? 14.317 -18.825 -50.516 1.00 29.25 200 ASP A C 1
ATOM 882 O O . ASP A 1 200 ? 13.969 -17.712 -50.930 1.00 28.61 200 ASP A O 1
ATOM 887 N N . HIS A 1 201 ? 13.440 -19.800 -50.266 1.00 22.25 201 HIS A N 1
ATOM 888 C CA . HIS A 1 201 ? 12.015 -19.599 -50.503 1.00 25.51 201 HIS A CA 1
ATOM 889 C C . HIS A 1 201 ? 11.478 -18.391 -49.737 1.00 27.22 201 HIS A C 1
ATOM 890 O O . HIS A 1 201 ? 10.820 -17.521 -50.316 1.00 27.34 201 HIS A O 1
ATOM 897 N N . VAL A 1 202 ? 11.754 -18.319 -48.431 1.00 34.33 202 VAL A N 1
ATOM 898 C CA . VAL A 1 202 ? 11.222 -17.230 -47.614 1.00 26.05 202 VAL A CA 1
ATOM 899 C C . VAL A 1 202 ? 11.768 -15.897 -48.100 1.00 26.85 202 VAL A C 1
ATOM 900 O O . VAL A 1 202 ? 11.046 -14.895 -48.147 1.00 28.03 202 VAL A O 1
ATOM 904 N N . THR A 1 203 ? 13.032 -15.870 -48.513 1.00 28.94 203 THR A N 1
ATOM 905 C CA . THR A 1 203 ? 13.636 -14.592 -48.867 1.00 29.34 203 THR A CA 1
ATOM 906 C C . THR A 1 203 ? 13.184 -14.109 -50.234 1.00 30.18 203 THR A C 1
ATOM 907 O O . THR A 1 203 ? 13.142 -12.891 -50.474 1.00 32.35 203 THR A O 1
ATOM 911 N N . ALA A 1 204 ? 12.861 -15.039 -51.139 1.00 31.80 204 ALA A N 1
ATOM 912 C CA . ALA A 1 204 ? 12.410 -14.652 -52.470 1.00 26.99 204 ALA A CA 1
ATOM 913 C C . ALA A 1 204 ? 11.044 -13.988 -52.395 1.00 27.31 204 ALA A C 1
ATOM 914 O O . ALA A 1 204 ? 10.824 -12.925 -52.991 1.00 25.07 204 ALA A O 1
ATOM 916 N N . MET A 1 205 ? 10.123 -14.595 -51.640 1.00 24.20 205 MET A N 1
ATOM 917 C CA . MET A 1 205 ? 8.763 -14.081 -51.562 1.00 25.04 205 MET A CA 1
ATOM 918 C C . MET A 1 205 ? 8.725 -12.760 -50.825 1.00 23.77 205 MET A C 1
ATOM 919 O O . MET A 1 205 ? 8.192 -11.773 -51.338 1.00 24.40 205 MET A O 1
ATOM 924 N N . VAL A 1 206 ? 9.305 -12.725 -49.621 1.00 24.57 206 VAL A N 1
ATOM 925 C CA . VAL A 1 206 ? 9.167 -11.575 -48.734 1.00 24.60 206 VAL A CA 1
ATOM 926 C C . VAL A 1 206 ? 9.847 -10.350 -49.331 1.00 25.21 206 VAL A C 1
ATOM 927 O O . VAL A 1 206 ? 9.351 -9.229 -49.200 1.00 24.62 206 VAL A O 1
ATOM 931 N N . THR A 1 207 ? 10.985 -10.536 -50.000 1.00 23.90 207 THR A N 1
ATOM 932 C CA . THR A 1 207 ? 11.646 -9.404 -50.643 1.00 24.99 207 THR A CA 1
ATOM 933 C C . THR A 1 207 ? 10.832 -8.868 -51.821 1.00 31.29 207 THR A C 1
ATOM 934 O O . THR A 1 207 ? 10.691 -7.643 -51.987 1.00 31.87 207 THR A O 1
ATOM 938 N N . ARG A 1 208 ? 10.308 -9.762 -52.669 1.00 24.18 208 ARG A N 1
ATOM 939 C CA . ARG A 1 208 ? 9.605 -9.283 -53.856 1.00 23.37 208 ARG A CA 1
ATOM 940 C C . ARG A 1 208 ? 8.442 -8.380 -53.476 1.00 26.19 208 ARG A C 1
ATOM 941 O O . ARG A 1 208 ? 8.215 -7.347 -54.114 1.00 23.72 208 ARG A O 1
ATOM 949 N N . TYR A 1 209 ? 7.709 -8.738 -52.423 1.00 24.07 209 TYR A N 1
ATOM 950 C CA . TYR A 1 209 ? 6.524 -7.992 -52.029 1.00 24.90 209 TYR A CA 1
ATOM 951 C C . TYR A 1 209 ? 6.806 -7.021 -50.891 1.00 25.57 209 TYR A C 1
ATOM 952 O O . TYR A 1 209 ? 5.867 -6.536 -50.253 1.00 27.19 209 TYR A O 1
ATOM 961 N N . LYS A 1 210 ? 8.083 -6.678 -50.684 1.00 25.61 210 LYS A N 1
ATOM 962 C CA . LYS A 1 210 ? 8.512 -5.893 -49.533 1.00 25.82 210 LYS A CA 1
ATOM 963 C C . LYS A 1 210 ? 7.767 -4.571 -49.452 1.00 20.51 210 LYS A C 1
ATOM 964 O O . LYS A 1 210 ? 7.713 -3.819 -50.424 1.00 21.04 210 LYS A O 1
ATOM 970 N N . GLY A 1 211 ? 7.215 -4.275 -48.282 1.00 24.61 211 GLY A N 1
ATOM 971 C CA . GLY A 1 211 ? 6.500 -3.040 -48.061 1.00 20.83 211 GLY A CA 1
ATOM 972 C C . GLY A 1 211 ? 5.035 -3.075 -48.438 1.00 23.28 211 GLY A C 1
ATOM 973 O O . GLY A 1 211 ? 4.282 -2.184 -48.016 1.00 24.84 211 GLY A O 1
ATOM 974 N N . LYS A 1 212 ? 4.610 -4.069 -49.219 1.00 20.64 212 LYS A N 1
ATOM 975 C CA . LYS A 1 212 ? 3.221 -4.229 -49.628 1.00 18.77 212 LYS A CA 1
ATOM 976 C C . LYS A 1 212 ? 2.439 -5.220 -48.767 1.00 22.73 212 LYS A C 1
ATOM 977 O O . LYS A 1 212 ? 1.239 -5.391 -49.001 1.00 19.94 212 LYS A O 1
ATOM 983 N N . ILE A 1 213 ? 3.064 -5.864 -47.774 1.00 20.67 213 ILE A N 1
ATOM 984 C CA . ILE A 1 213 ? 2.462 -6.997 -47.067 1.00 23.63 213 ILE A CA 1
ATOM 985 C C . ILE A 1 213 ? 2.340 -6.670 -45.574 1.00 22.03 213 ILE A C 1
ATOM 986 O O . ILE A 1 213 ? 3.352 -6.520 -44.880 1.00 23.93 213 ILE A O 1
ATOM 991 N N . VAL A 1 214 ? 1.104 -6.613 -45.067 1.00 18.15 214 VAL A N 1
ATOM 992 C CA . VAL A 1 214 ? 0.907 -6.253 -43.669 1.00 19.67 214 VAL A CA 1
ATOM 993 C C . VAL A 1 214 ? 1.229 -7.421 -42.735 1.00 23.32 214 VAL A C 1
ATOM 994 O O . VAL A 1 214 ? 1.930 -7.248 -41.732 1.00 21.80 214 VAL A O 1
ATOM 998 N N . HIS A 1 215 ? 0.763 -8.629 -43.049 1.00 23.54 215 HIS A N 1
ATOM 999 C CA . HIS A 1 215 ? 1.085 -9.824 -42.281 1.00 19.71 215 HIS A CA 1
ATOM 1000 C C . HIS A 1 215 ? 1.565 -10.906 -43.240 1.00 24.62 215 HIS A C 1
ATOM 1001 O O . HIS A 1 215 ? 1.021 -11.054 -44.336 1.00 27.40 215 HIS A O 1
ATOM 1008 N N . TRP A 1 216 ? 2.556 -11.679 -42.824 1.00 24.50 216 TRP A N 1
ATOM 1009 C CA . TRP A 1 216 ? 2.892 -12.941 -43.469 1.00 25.41 216 TRP A CA 1
ATOM 1010 C C . TRP A 1 216 ? 2.558 -14.081 -42.509 1.00 27.46 216 TRP A C 1
ATOM 1011 O O . TRP A 1 216 ? 2.999 -14.052 -41.361 1.00 26.49 216 TRP A O 1
ATOM 1022 N N . ASP A 1 217 ? 1.776 -15.067 -42.970 1.00 24.61 217 ASP A N 1
ATOM 1023 C CA . ASP A 1 217 ? 1.688 -16.368 -42.304 1.00 22.57 217 ASP A CA 1
ATOM 1024 C C . ASP A 1 217 ? 3.018 -17.069 -42.561 1.00 28.95 217 ASP A C 1
ATOM 1025 O O . ASP A 1 217 ? 3.199 -17.712 -43.592 1.00 32.72 217 ASP A O 1
ATOM 1030 N N . VAL A 1 218 ? 3.972 -16.919 -41.649 1.00 29.14 218 VAL A N 1
ATOM 1031 C CA . VAL A 1 218 ? 5.295 -17.493 -41.877 1.00 25.24 218 VAL A CA 1
ATOM 1032 C C . VAL A 1 218 ? 5.230 -19.022 -41.873 1.00 27.60 218 VAL A C 1
ATOM 1033 O O . VAL A 1 218 ? 5.812 -19.680 -42.742 1.00 25.17 218 VAL A O 1
ATOM 1037 N N . VAL A 1 219 ? 4.560 -19.614 -40.880 1.00 24.89 219 VAL A N 1
ATOM 1038 C CA . VAL A 1 219 ? 4.332 -21.058 -40.885 1.00 27.05 219 VAL A CA 1
ATOM 1039 C C . VAL A 1 219 ? 2.839 -21.305 -40.742 1.00 26.60 219 VAL A C 1
ATOM 1040 O O . VAL A 1 219 ? 2.121 -20.546 -40.080 1.00 22.88 219 VAL A O 1
ATOM 1044 N N . ASN A 1 220 ? 2.368 -22.373 -41.385 1.00 24.50 220 ASN A N 1
ATOM 1045 C CA . ASN A 1 220 ? 0.948 -22.696 -41.391 1.00 27.74 220 ASN A CA 1
ATOM 1046 C C . ASN A 1 220 ? 0.761 -24.140 -40.946 1.00 27.50 220 ASN A C 1
ATOM 1047 O O . ASN A 1 220 ? 1.470 -25.035 -41.418 1.00 28.42 220 ASN A O 1
ATOM 1052 N N . GLU A 1 221 ? -0.160 -24.357 -40.004 1.00 30.46 221 GLU A N 1
ATOM 1053 C CA . GLU A 1 221 ? -0.692 -25.692 -39.700 1.00 30.30 221 GLU A CA 1
ATOM 1054 C C . GLU A 1 221 ? 0.378 -26.667 -39.206 1.00 30.96 221 GLU A C 1
ATOM 1055 O O . GLU A 1 221 ? 0.430 -27.818 -39.636 1.00 30.45 221 GLU A O 1
ATOM 1061 N N . ILE A 1 222 ? 1.244 -26.224 -38.287 1.00 28.02 222 ILE A N 1
ATOM 1062 C CA . ILE A 1 222 ? 2.352 -27.082 -37.889 1.00 28.19 222 ILE A CA 1
ATOM 1063 C C . ILE A 1 222 ? 2.042 -27.932 -36.661 1.00 38.04 222 ILE A C 1
ATOM 1064 O O . ILE A 1 222 ? 2.928 -28.662 -36.197 1.00 39.28 222 ILE A O 1
ATOM 1069 N N . PHE A 1 223 ? 0.818 -27.896 -36.135 1.00 30.20 223 PHE A N 1
ATOM 1070 C CA . PHE A 1 223 ? 0.497 -28.646 -34.931 1.00 36.76 223 PHE A CA 1
ATOM 1071 C C . PHE A 1 223 ? -0.410 -29.834 -35.227 1.00 43.32 223 PHE A C 1
ATOM 1072 O O . PHE A 1 223 ? -1.334 -29.734 -36.044 1.00 40.09 223 PHE A O 1
ATOM 1080 N N . SER A 1 224 ? -0.125 -30.957 -34.547 1.00 44.95 224 SER A N 1
ATOM 1081 C CA . SER A 1 224 ? -1.047 -32.081 -34.414 1.00 35.10 224 SER A CA 1
ATOM 1082 C C . SER A 1 224 ? -2.207 -31.707 -33.500 1.00 40.04 224 SER A C 1
ATOM 1083 O O . SER A 1 224 ? -2.112 -30.786 -32.679 1.00 44.90 224 SER A O 1
ATOM 1086 N N . GLU A 1 225 ? -3.319 -32.433 -33.643 1.00 39.34 225 GLU A N 1
ATOM 1087 C CA . GLU A 1 225 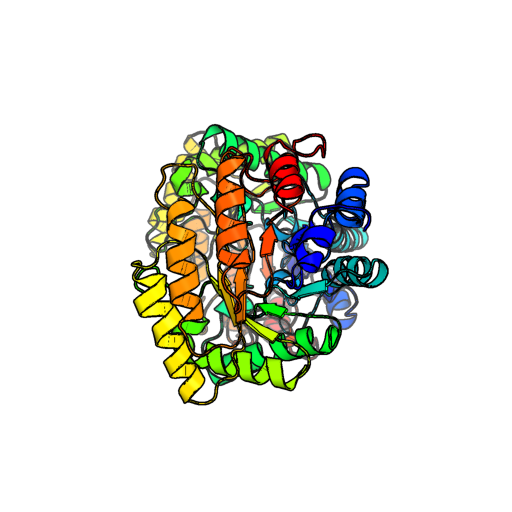? -4.499 -32.131 -32.830 1.00 41.65 225 GLU A CA 1
ATOM 1088 C C . GLU A 1 225 ? -4.234 -32.234 -31.325 1.00 48.41 225 GLU A C 1
ATOM 1089 O O . GLU A 1 225 ? -5.056 -31.745 -30.533 1.00 43.74 225 GLU A O 1
ATOM 1095 N N . ASP A 1 226 ? -3.117 -32.845 -30.909 1.00 43.91 226 ASP A N 1
ATOM 1096 C CA . ASP A 1 226 ? -2.793 -32.972 -29.494 1.00 51.49 226 ASP A CA 1
ATOM 1097 C C . ASP A 1 226 ? -1.752 -31.965 -29.018 1.00 53.71 226 ASP A C 1
ATOM 1098 O O . ASP A 1 226 ? -1.529 -31.849 -27.798 1.00 52.67 226 ASP A O 1
ATOM 1103 N N . GLY A 1 227 ? -1.110 -31.241 -29.935 1.00 45.52 227 GLY A N 1
ATOM 1104 C CA . GLY A 1 227 ? -0.246 -30.139 -29.562 1.00 40.15 227 GLY A CA 1
ATOM 1105 C C . GLY A 1 227 ? 1.223 -30.324 -29.859 1.00 40.75 227 GLY A C 1
ATOM 1106 O O . GLY A 1 227 ? 2.002 -29.416 -29.554 1.00 37.52 227 GLY A O 1
ATOM 1107 N N . ASN A 1 228 ? 1.648 -31.450 -30.436 1.00 43.86 228 ASN A N 1
ATOM 1108 C CA . ASN A 1 228 ? 3.031 -31.555 -30.878 1.00 35.36 228 ASN A CA 1
ATOM 1109 C C . ASN A 1 228 ? 3.129 -31.231 -32.362 1.00 41.29 228 ASN A C 1
ATOM 1110 O O . ASN A 1 228 ? 2.127 -31.064 -33.061 1.00 40.62 228 ASN A O 1
ATOM 1115 N N . LEU A 1 229 ? 4.364 -31.132 -32.841 1.00 42.22 229 LEU A N 1
ATOM 1116 C CA . LEU A 1 229 ? 4.586 -30.821 -34.247 1.00 37.21 229 LEU A CA 1
ATOM 1117 C C . LEU A 1 229 ? 4.045 -31.933 -35.129 1.00 36.03 229 LEU A C 1
ATOM 1118 O O . LEU A 1 229 ? 4.370 -33.106 -34.932 1.00 40.49 229 LEU A O 1
ATOM 1123 N N . ARG A 1 230 ? 3.227 -31.565 -36.112 1.00 41.12 230 ARG A N 1
ATOM 1124 C CA . ARG A 1 230 ? 2.736 -32.541 -37.074 1.00 38.49 230 ARG A CA 1
ATOM 1125 C C . ARG A 1 230 ? 3.904 -33.109 -37.883 1.00 33.15 230 ARG A C 1
ATOM 1126 O O . ARG A 1 230 ? 4.966 -32.494 -38.003 1.00 31.34 230 ARG A O 1
ATOM 1134 N N . ASP A 1 231 ? 3.736 -34.323 -38.392 1.00 36.50 231 ASP A N 1
ATOM 1135 C CA . ASP A 1 231 ? 4.816 -34.942 -39.155 1.00 43.05 231 ASP A CA 1
ATOM 1136 C C . ASP A 1 231 ? 4.913 -34.335 -40.555 1.00 35.58 231 ASP A C 1
ATOM 1137 O O . ASP A 1 231 ? 3.913 -34.252 -41.275 1.00 36.10 231 ASP A O 1
ATOM 1142 N N . SER A 1 232 ? 6.115 -33.901 -40.934 1.00 31.11 232 SER A N 1
ATOM 1143 C CA . SER A 1 232 ? 6.362 -33.360 -42.267 1.00 33.07 232 SER A CA 1
ATOM 1144 C C . SER A 1 232 ? 7.867 -33.354 -42.483 1.00 32.92 232 SER A C 1
ATOM 1145 O O . SER A 1 232 ? 8.634 -33.552 -41.540 1.00 35.22 232 SER A O 1
ATOM 1148 N N . VAL A 1 233 ? 8.293 -33.145 -43.733 1.00 29.65 233 VAL A N 1
ATOM 1149 C CA . VAL A 1 233 ? 9.734 -33.034 -43.970 1.00 31.49 233 VAL A CA 1
ATOM 1150 C C . VAL A 1 233 ? 10.338 -31.968 -43.059 1.00 35.91 233 VAL A C 1
ATOM 1151 O O . VAL A 1 233 ? 11.463 -32.125 -42.570 1.00 38.02 233 VAL A O 1
ATOM 1155 N N . PHE A 1 234 ? 9.589 -30.898 -42.776 1.00 29.40 234 PHE A N 1
ATOM 1156 C CA . PHE A 1 234 ? 10.085 -29.847 -41.896 1.00 33.74 234 PHE A CA 1
ATOM 1157 C C . PHE A 1 234 ? 10.308 -30.372 -40.477 1.00 34.21 234 PHE A C 1
ATOM 1158 O O . PHE A 1 234 ? 11.429 -30.320 -39.952 1.00 36.00 234 PHE A O 1
ATOM 1166 N N . SER A 1 235 ? 9.264 -30.930 -39.851 1.00 32.06 235 SER A N 1
ATOM 1167 C CA . SER A 1 235 ? 9.404 -31.377 -38.464 1.00 35.32 235 SER A CA 1
ATOM 1168 C C . SER A 1 235 ? 10.306 -32.602 -38.341 1.00 38.00 235 SER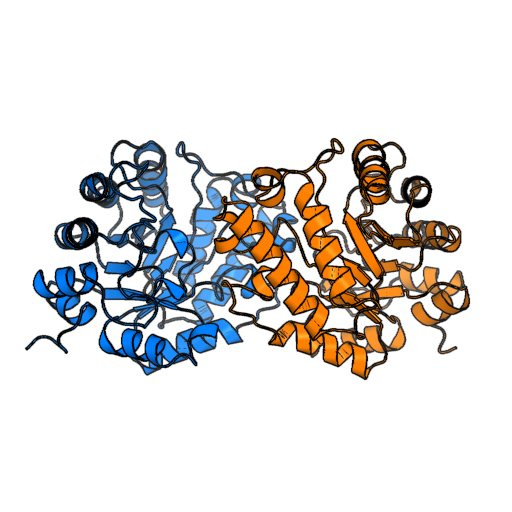 A C 1
ATOM 1169 O O . SER A 1 235 ? 11.023 -32.734 -37.343 1.00 41.82 235 SER A O 1
ATOM 1172 N N . ARG A 1 236 ? 10.291 -33.505 -39.327 1.00 35.47 236 ARG A N 1
ATOM 1173 C CA . ARG A 1 236 ? 11.232 -34.624 -39.330 1.00 34.31 236 ARG A CA 1
ATOM 1174 C C . ARG A 1 236 ? 12.674 -34.126 -39.404 1.00 37.23 236 ARG A C 1
ATOM 1175 O O . ARG A 1 236 ? 13.471 -34.355 -38.492 1.00 44.59 236 ARG A O 1
ATOM 1183 N N . VAL A 1 237 ? 13.021 -33.401 -40.468 1.00 41.13 237 VAL A N 1
ATOM 1184 C CA . VAL A 1 237 ? 14.425 -33.059 -40.691 1.00 39.35 237 VAL A CA 1
ATOM 1185 C C . VAL A 1 237 ? 14.937 -32.067 -39.646 1.00 40.52 237 VAL A C 1
ATOM 1186 O O . VAL A 1 237 ? 16.077 -32.177 -39.186 1.00 42.31 237 VAL A O 1
ATOM 1190 N N . LEU A 1 238 ? 14.137 -31.067 -39.277 1.00 37.62 238 LEU A N 1
ATOM 1191 C CA . LEU A 1 238 ? 14.652 -29.994 -38.440 1.00 38.23 238 LEU A CA 1
ATOM 1192 C C . LEU A 1 238 ? 13.997 -29.923 -37.070 1.00 39.39 238 LEU A C 1
ATOM 1193 O O . LEU A 1 238 ? 14.421 -29.111 -36.244 1.00 38.58 238 LEU A O 1
ATOM 1198 N N . GLY A 1 239 ? 12.997 -30.757 -36.798 1.00 37.77 239 GLY A N 1
ATOM 1199 C CA . GLY A 1 239 ? 12.290 -30.651 -35.536 1.00 33.86 239 GLY A CA 1
ATOM 1200 C C . GLY A 1 239 ? 11.535 -29.341 -35.469 1.00 38.65 239 GLY A C 1
ATOM 1201 O O . GLY A 1 239 ? 10.971 -28.875 -36.462 1.00 45.15 239 GLY A O 1
ATOM 1202 N N . GLU A 1 240 ? 11.534 -28.724 -34.292 1.00 39.17 240 GLU A N 1
ATOM 1203 C CA . GLU A 1 240 ? 10.944 -27.406 -34.150 1.00 41.15 240 GLU A CA 1
ATOM 1204 C C . GLU A 1 240 ? 11.835 -26.306 -34.713 1.00 38.84 240 GLU A C 1
ATOM 1205 O O . GLU A 1 240 ? 11.439 -25.135 -34.690 1.00 41.44 240 GLU A O 1
ATOM 1211 N N . ASP A 1 241 ? 13.005 -26.652 -35.256 1.00 38.95 241 ASP A N 1
ATOM 1212 C CA . ASP A 1 241 ? 13.978 -25.627 -35.626 1.00 39.32 241 ASP A CA 1
ATOM 1213 C C . ASP A 1 241 ? 13.556 -24.839 -36.860 1.00 41.08 241 ASP A C 1
ATOM 1214 O O . ASP A 1 241 ? 13.988 -23.692 -37.030 1.00 40.22 241 ASP A O 1
ATOM 1219 N N . PHE A 1 242 ? 12.731 -25.427 -37.736 1.00 40.70 242 PHE A N 1
ATOM 1220 C CA . PHE A 1 242 ? 12.332 -24.725 -38.950 1.00 33.52 242 PHE A CA 1
ATOM 1221 C C . PHE A 1 242 ? 11.500 -23.480 -38.649 1.00 34.52 242 PHE A C 1
ATOM 1222 O O . PHE A 1 242 ? 11.423 -22.591 -39.496 1.00 28.01 242 PHE A O 1
ATOM 1230 N N . VAL A 1 243 ? 10.898 -23.390 -37.461 1.00 32.86 243 VAL A N 1
A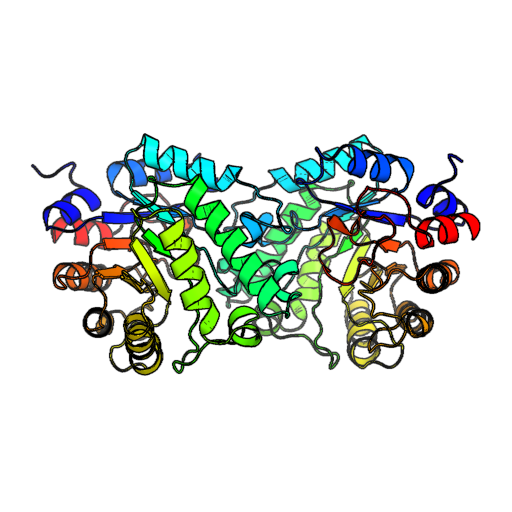TOM 1231 C CA . VAL A 1 243 ? 10.127 -22.208 -37.091 1.00 30.01 243 VAL A CA 1
ATOM 1232 C C . VAL A 1 243 ? 11.038 -20.994 -36.979 1.00 36.10 243 VAL A C 1
ATOM 1233 O O . VAL A 1 243 ? 10.826 -19.967 -37.641 1.00 34.54 243 VAL A O 1
ATOM 1237 N N . GLY A 1 244 ? 12.076 -21.099 -36.150 1.00 35.40 244 GLY A N 1
ATOM 1238 C CA . GLY A 1 244 ? 13.024 -20.009 -36.022 1.00 33.17 244 GLY A CA 1
ATOM 1239 C C . GLY A 1 244 ? 13.816 -19.742 -37.287 1.00 32.60 244 GLY A C 1
ATOM 1240 O O . GLY A 1 244 ? 14.247 -18.609 -37.523 1.00 32.98 244 GLY A O 1
ATOM 1241 N N . ILE A 1 245 ? 14.029 -20.767 -38.113 1.00 28.35 245 ILE A N 1
ATOM 1242 C CA . ILE A 1 245 ? 14.738 -20.539 -39.369 1.00 30.98 245 ILE A CA 1
ATOM 1243 C C . ILE A 1 245 ? 13.918 -19.633 -40.283 1.00 30.33 245 ILE A C 1
ATOM 1244 O O . ILE A 1 245 ? 14.435 -18.670 -40.880 1.00 22.79 245 ILE A O 1
ATOM 1249 N N . ALA A 1 246 ? 12.616 -19.906 -40.363 1.00 28.44 246 ALA A N 1
ATOM 1250 C CA . ALA A 1 246 ? 11.722 -19.202 -41.267 1.00 27.44 246 ALA A CA 1
ATOM 1251 C C . ALA A 1 246 ? 11.381 -17.811 -40.744 1.00 31.81 246 ALA A C 1
ATOM 1252 O O . ALA A 1 246 ? 11.420 -16.833 -41.499 1.00 28.71 246 ALA A O 1
ATOM 1254 N N . PHE A 1 247 ? 11.038 -17.696 -39.459 1.00 31.22 247 PHE A N 1
ATOM 1255 C CA . PHE A 1 247 ? 10.715 -16.377 -38.923 1.00 28.47 247 PHE A CA 1
ATOM 1256 C C . PHE A 1 247 ? 11.907 -15.426 -39.035 1.00 30.60 247 PHE A C 1
ATOM 1257 O O . PHE A 1 247 ? 11.734 -14.243 -39.358 1.00 30.60 247 PHE A O 1
ATOM 1265 N N . ARG A 1 248 ? 13.129 -15.924 -38.830 1.00 28.61 248 ARG A N 1
ATOM 1266 C CA . ARG A 1 248 ? 14.279 -15.024 -38.909 1.00 28.32 248 ARG A CA 1
ATOM 1267 C C . ARG A 1 248 ? 14.570 -14.607 -40.343 1.00 30.16 248 ARG A C 1
ATOM 1268 O O . ARG A 1 248 ? 14.900 -13.444 -40.599 1.00 32.79 248 ARG A O 1
ATOM 1276 N N . ALA A 1 249 ? 14.450 -15.534 -41.296 1.00 33.03 249 ALA A N 1
ATOM 1277 C CA . ALA A 1 249 ? 14.611 -15.163 -42.701 1.00 26.07 249 ALA A CA 1
ATOM 1278 C C . ALA A 1 249 ? 13.595 -14.108 -43.114 1.00 27.52 249 ALA A C 1
ATOM 1279 O O . ALA A 1 249 ? 13.939 -13.147 -43.817 1.00 31.24 249 ALA A O 1
ATOM 1281 N N . ALA A 1 250 ? 12.340 -14.266 -42.687 1.00 22.71 250 ALA A N 1
ATOM 1282 C CA . ALA A 1 250 ? 11.315 -13.291 -43.033 1.00 23.77 250 ALA A CA 1
ATOM 1283 C C . ALA A 1 250 ? 11.665 -11.920 -42.464 1.00 31.59 250 ALA A C 1
ATOM 1284 O O . ALA A 1 250 ? 11.766 -10.935 -43.206 1.00 27.32 250 ALA A O 1
ATOM 1286 N N . ARG A 1 251 ? 11.872 -11.849 -41.138 1.00 29.67 251 ARG A N 1
ATOM 1287 C CA . ARG A 1 251 ? 12.194 -10.586 -40.481 1.00 29.89 251 ARG A CA 1
ATOM 1288 C C . ARG A 1 251 ? 13.380 -9.905 -41.150 1.00 29.85 251 ARG A C 1
ATOM 1289 O O . ARG A 1 251 ? 13.389 -8.679 -41.321 1.00 29.56 251 ARG A O 1
ATOM 1297 N N . ALA A 1 252 ? 14.369 -10.695 -41.571 1.00 26.85 252 ALA A N 1
ATOM 1298 C CA . ALA A 1 252 ? 15.515 -10.148 -42.289 1.00 31.49 252 ALA A CA 1
ATOM 1299 C C . ALA A 1 252 ? 15.128 -9.529 -43.629 1.00 35.40 252 ALA A C 1
ATOM 1300 O O . ALA A 1 252 ? 15.801 -8.601 -44.086 1.00 32.13 252 ALA A O 1
ATOM 1302 N N . ALA A 1 253 ? 14.075 -10.041 -44.286 1.00 32.79 253 ALA A N 1
ATOM 1303 C CA . ALA A 1 253 ? 13.756 -9.644 -45.653 1.00 31.78 253 ALA A CA 1
ATOM 1304 C C . ALA A 1 253 ? 12.811 -8.457 -45.744 1.00 29.46 253 ALA A C 1
ATOM 1305 O O . ALA A 1 253 ? 12.889 -7.702 -46.719 1.00 32.79 253 ALA A O 1
ATOM 1307 N N . ASP A 1 254 ? 11.918 -8.279 -44.770 1.00 29.08 254 ASP A N 1
ATOM 1308 C CA . ASP A 1 254 ? 10.989 -7.146 -44.749 1.00 30.76 254 ASP A CA 1
ATOM 1309 C C . ASP A 1 254 ? 10.713 -6.831 -43.295 1.00 31.85 254 ASP A C 1
ATOM 1310 O O . ASP A 1 254 ? 9.811 -7.427 -42.686 1.00 32.08 254 ASP A O 1
ATOM 1315 N N . PRO A 1 255 ? 11.454 -5.887 -42.700 1.00 34.72 255 PRO A N 1
ATOM 1316 C CA . PRO A 1 255 ? 11.259 -5.580 -41.268 1.00 30.28 255 PRO A CA 1
ATOM 1317 C C . PRO A 1 255 ? 9.896 -4.982 -40.940 1.00 26.85 255 PRO A C 1
ATOM 1318 O O . PRO A 1 255 ? 9.524 -4.999 -39.763 1.00 26.07 255 PRO A O 1
ATOM 1322 N N . ASN A 1 256 ? 9.137 -4.502 -41.944 1.00 31.06 256 ASN A N 1
ATOM 1323 C CA . ASN A 1 256 ? 7.838 -3.847 -41.764 1.00 30.63 256 ASN A CA 1
ATOM 1324 C C . ASN A 1 256 ? 6.673 -4.821 -41.581 1.00 28.45 256 ASN A C 1
ATOM 1325 O O . ASN A 1 256 ? 5.611 -4.411 -41.093 1.00 27.54 256 ASN A O 1
ATOM 1330 N N . ALA A 1 257 ? 6.813 -6.077 -42.005 1.00 29.58 257 ALA A N 1
ATOM 1331 C CA . ALA A 1 257 ? 5.699 -7.022 -41.949 1.00 30.84 257 ALA A CA 1
ATOM 1332 C C . ALA A 1 257 ? 5.581 -7.675 -40.576 1.00 26.79 257 ALA A C 1
ATOM 1333 O O . ALA A 1 257 ? 6.584 -8.057 -39.962 1.00 26.34 257 ALA A O 1
ATOM 1335 N N . LYS A 1 258 ? 4.342 -7.792 -40.094 1.00 24.61 258 LYS A N 1
ATOM 1336 C CA . LYS A 1 258 ? 4.063 -8.599 -38.914 1.00 26.42 258 LYS A CA 1
ATOM 1337 C C . LYS A 1 258 ? 4.152 -10.088 -39.262 1.00 25.25 258 LYS A C 1
ATOM 1338 O O . LYS A 1 258 ? 3.496 -10.563 -40.196 1.00 25.08 258 LYS A O 1
ATOM 1344 N N . LEU A 1 259 ? 4.967 -10.828 -38.512 1.00 27.32 259 LEU A N 1
ATOM 1345 C CA . LEU A 1 259 ? 5.188 -12.249 -38.759 1.00 25.68 259 LEU A CA 1
ATOM 1346 C C . LEU A 1 259 ? 4.239 -13.064 -37.885 1.00 26.10 259 LEU A C 1
ATOM 1347 O O . LEU A 1 259 ? 4.283 -12.962 -36.655 1.00 27.18 259 LEU A O 1
ATOM 1352 N N . TYR A 1 260 ? 3.381 -13.861 -38.523 1.00 23.38 260 TYR A N 1
ATOM 1353 C CA . TYR A 1 260 ? 2.336 -14.625 -37.854 1.00 26.40 260 TYR A CA 1
ATOM 1354 C C . TYR A 1 260 ? 2.568 -16.133 -37.981 1.00 29.58 260 TYR A C 1
ATOM 1355 O O . TYR A 1 260 ? 3.178 -16.614 -38.950 1.00 23.48 260 TYR A O 1
ATOM 1364 N N . ILE A 1 261 ? 2.048 -16.871 -36.983 1.00 27.53 261 ILE A N 1
ATOM 1365 C CA . ILE A 1 261 ? 1.822 -18.314 -37.056 1.00 18.28 261 ILE A CA 1
ATOM 1366 C C . ILE A 1 261 ? 0.315 -18.554 -37.083 1.00 22.21 261 ILE A C 1
ATOM 1367 O O . ILE A 1 261 ? -0.439 -17.928 -36.326 1.00 28.23 261 ILE A O 1
ATOM 1372 N N . ASN A 1 262 ? -0.124 -19.453 -37.960 1.00 25.21 262 ASN A N 1
ATOM 1373 C CA . ASN A 1 262 ? -1.526 -19.647 -38.307 1.00 24.23 262 ASN A CA 1
ATOM 1374 C C . ASN A 1 262 ? -1.891 -21.113 -38.099 1.00 27.66 262 ASN A C 1
ATOM 1375 O O . ASN A 1 262 ? -1.052 -21.999 -38.312 1.00 28.89 262 ASN A O 1
ATOM 1380 N N . ASP A 1 263 ? -3.136 -21.374 -37.687 1.00 26.06 263 ASP A N 1
ATOM 1381 C CA . ASP A 1 263 ? -3.593 -22.755 -37.521 1.00 28.88 263 ASP A CA 1
ATOM 1382 C C . ASP A 1 263 ? -5.109 -22.793 -37.323 1.00 26.78 263 ASP A C 1
ATOM 1383 O O . ASP A 1 263 ? -5.725 -21.807 -36.908 1.00 26.19 263 ASP A O 1
ATOM 1388 N N . TYR A 1 264 ? -5.701 -23.944 -37.651 1.00 28.01 264 TYR A N 1
ATOM 1389 C CA . TYR A 1 264 ? -7.125 -24.207 -37.453 1.00 31.56 264 TYR A CA 1
ATOM 1390 C C . TYR A 1 264 ? -7.334 -25.062 -36.210 1.00 33.38 264 TYR A C 1
ATOM 1391 O O . TYR A 1 264 ? -6.392 -25.638 -35.659 1.00 34.11 264 TYR A O 1
ATOM 1400 N N . ASN A 1 265 ? -8.601 -25.171 -35.793 1.00 32.32 265 ASN A N 1
ATOM 1401 C CA . ASN A 1 265 ? -8.988 -25.919 -34.589 1.00 35.33 265 ASN A CA 1
ATOM 1402 C C . ASN A 1 265 ? -8.484 -25.267 -33.298 1.00 36.22 265 ASN A C 1
ATOM 1403 O O . ASN A 1 265 ? -8.206 -25.956 -32.317 1.00 32.70 265 ASN A O 1
ATOM 1408 N N . LEU A 1 266 ? -8.335 -23.948 -33.283 1.00 37.98 266 LEU A N 1
ATOM 1409 C CA . LEU A 1 266 ? -8.053 -23.208 -32.054 1.00 31.04 266 LEU A CA 1
ATOM 1410 C C . LEU A 1 266 ? -9.332 -22.569 -31.542 1.00 31.62 266 LEU A C 1
ATOM 1411 O O . LEU A 1 266 ? -9.388 -21.364 -31.303 1.00 34.37 266 LEU A O 1
ATOM 1416 N N . ASP A 1 267 ? -10.396 -23.366 -31.421 1.00 30.67 267 ASP A N 1
ATOM 1417 C CA . ASP A 1 267 ? -11.753 -22.846 -31.283 1.00 35.26 267 ASP A CA 1
ATOM 1418 C C . ASP A 1 267 ? -12.400 -23.224 -29.947 1.00 37.78 267 ASP A C 1
ATOM 1419 O O . ASP A 1 267 ? -13.630 -23.105 -29.795 1.00 35.14 267 ASP A O 1
ATOM 1424 N N . ASN A 1 268 ? -11.600 -23.691 -28.986 1.00 28.27 268 ASN A N 1
ATOM 1425 C CA . ASN A 1 268 ? -12.036 -23.962 -27.626 1.00 30.68 268 ASN A CA 1
ATOM 1426 C C . ASN A 1 268 ? -10.842 -23.684 -26.726 1.00 34.39 268 ASN A C 1
ATOM 1427 O O . ASN A 1 268 ? -9.732 -24.143 -27.019 1.00 33.16 268 ASN A O 1
ATOM 1432 N N . ALA A 1 269 ? -11.062 -22.924 -25.646 1.00 30.08 269 ALA A N 1
ATOM 1433 C CA . ALA A 1 269 ? -9.957 -22.604 -24.744 1.00 35.19 269 ALA A CA 1
ATOM 1434 C C . ALA A 1 269 ? -9.346 -23.856 -24.113 1.00 37.31 269 ALA A C 1
ATOM 1435 O O . ALA A 1 269 ? -8.142 -23.886 -23.839 1.00 37.48 269 ALA A O 1
ATOM 1437 N N . ASN A 1 270 ? -10.151 -24.898 -23.885 1.00 39.59 270 ASN A N 1
ATOM 1438 C CA . ASN A 1 270 ? -9.696 -26.099 -23.189 1.00 40.19 270 ASN A CA 1
ATOM 1439 C C . ASN A 1 270 ? -9.019 -27.111 -24.106 1.00 45.22 270 ASN A C 1
ATOM 1440 O O . ASN A 1 270 ? -8.362 -28.035 -23.601 1.00 47.11 270 ASN A O 1
ATOM 1445 N N . TYR A 1 271 ? -9.165 -26.956 -25.426 1.00 43.59 271 TYR A N 1
ATOM 1446 C CA . TYR A 1 271 ? -8.667 -27.934 -26.386 1.00 34.88 271 TYR A CA 1
ATOM 1447 C C . TYR A 1 271 ? -7.150 -28.068 -26.300 1.00 36.28 271 TYR A C 1
ATOM 1448 O O . TYR A 1 271 ? -6.429 -27.092 -26.086 1.00 39.24 271 TYR A O 1
ATOM 1457 N N . ALA A 1 272 ? -6.665 -29.294 -26.487 1.00 38.39 272 ALA A N 1
ATOM 1458 C CA . ALA A 1 272 ? -5.232 -29.550 -26.392 1.00 38.71 272 ALA A CA 1
ATOM 1459 C C . ALA A 1 272 ? -4.438 -28.714 -27.390 1.00 41.50 272 ALA A C 1
ATOM 1460 O O . ALA A 1 272 ? -3.379 -28.169 -27.050 1.00 40.54 272 ALA A O 1
ATOM 1462 N N . LYS A 1 273 ? -4.931 -28.607 -28.628 1.00 38.94 273 LYS A N 1
ATOM 1463 C CA . LYS A 1 273 ? -4.186 -27.909 -29.673 1.00 41.28 273 LYS A CA 1
ATOM 1464 C C . LYS A 1 273 ? -3.923 -26.443 -29.310 1.00 40.02 273 LYS A C 1
ATOM 1465 O O . LYS A 1 273 ? -2.904 -25.872 -29.729 1.00 30.82 273 LYS A O 1
ATOM 1471 N N . VAL A 1 274 ? -4.809 -25.836 -28.511 1.00 38.47 274 VAL A N 1
ATOM 1472 C CA . VAL A 1 274 ? -4.620 -24.461 -28.044 1.00 33.40 274 VAL A CA 1
ATOM 1473 C C . VAL A 1 274 ? -3.640 -24.409 -26.877 1.00 35.42 274 VAL A C 1
ATOM 1474 O O . VAL A 1 274 ? -2.639 -23.685 -26.925 1.00 36.03 274 VAL A O 1
ATOM 1478 N N . THR A 1 275 ? -3.926 -25.167 -25.809 1.00 33.39 275 THR A N 1
ATOM 1479 C CA . THR A 1 275 ? -3.127 -25.106 -24.578 1.00 35.90 275 THR A CA 1
ATOM 1480 C C . THR A 1 275 ? -1.734 -25.704 -24.769 1.00 36.95 275 THR A C 1
ATOM 1481 O O . THR A 1 275 ? -0.717 -25.051 -24.507 1.00 35.99 275 THR A O 1
ATOM 1485 N N . ARG A 1 276 ? -1.668 -26.974 -25.169 1.00 43.18 276 ARG A N 1
ATOM 1486 C CA . ARG A 1 276 ? -0.374 -27.632 -25.317 1.00 46.60 276 ARG A CA 1
ATOM 1487 C C . ARG A 1 276 ? 0.277 -27.328 -26.657 1.00 39.72 276 ARG A C 1
ATOM 1488 O O . ARG A 1 276 ? 1.501 -27.432 -26.788 1.00 39.79 276 ARG A O 1
ATOM 1496 N N . GLY A 1 277 ? -0.508 -26.961 -27.656 1.00 44.77 277 GLY A N 1
ATOM 1497 C CA . GLY A 1 277 ? 0.071 -26.597 -28.935 1.00 45.37 277 GLY A CA 1
ATOM 1498 C C . GLY A 1 277 ? 0.477 -25.138 -29.004 1.00 43.41 277 GLY A C 1
ATOM 1499 O O . GLY A 1 277 ? 1.582 -24.753 -28.597 1.00 39.67 277 GLY A O 1
ATOM 1500 N N . MET A 1 278 ? -0.444 -24.309 -29.493 1.00 43.04 278 MET A N 1
ATOM 1501 C CA . MET A 1 278 ? -0.091 -22.956 -29.903 1.00 39.78 278 MET A CA 1
ATOM 1502 C C . MET A 1 278 ? 0.467 -22.142 -28.738 1.00 42.08 278 MET A C 1
ATOM 1503 O O . MET A 1 278 ? 1.599 -21.634 -28.807 1.00 38.18 278 MET A O 1
ATOM 1508 N N . VAL A 1 279 ? -0.312 -22.008 -27.650 1.00 40.60 279 VAL A N 1
ATOM 1509 C CA . VAL A 1 279 ? 0.092 -21.124 -26.549 1.00 38.02 279 VAL A CA 1
ATOM 1510 C C . VAL A 1 279 ? 1.439 -21.561 -25.978 1.00 36.60 279 VAL A C 1
ATOM 1511 O O . VAL A 1 279 ? 2.394 -20.772 -25.911 1.00 35.36 279 VAL A O 1
ATOM 1515 N N . GLU A 1 280 ? 1.549 -22.840 -25.610 1.00 34.02 280 GLU A N 1
ATOM 1516 C CA . GLU A 1 280 ? 2.758 -23.357 -24.964 1.00 39.16 280 GLU A CA 1
ATOM 1517 C C . GLU A 1 280 ? 4.006 -23.152 -25.833 1.00 37.70 280 GLU A C 1
ATOM 1518 O O . GLU A 1 280 ? 5.031 -22.641 -25.356 1.00 34.95 280 GLU A O 1
ATOM 1524 N N . LYS A 1 281 ? 3.921 -23.518 -27.125 1.00 35.27 281 LYS A N 1
ATOM 1525 C CA . LYS A 1 281 ? 5.100 -23.535 -27.988 1.00 36.27 281 LYS A CA 1
ATOM 1526 C C . LYS A 1 281 ? 5.465 -22.123 -28.492 1.00 37.43 281 LYS A C 1
ATOM 1527 O O . LYS A 1 281 ? 6.633 -21.832 -28.741 1.00 34.76 281 LYS A O 1
ATOM 1533 N N . VAL A 1 282 ? 4.480 -21.233 -28.652 1.00 34.05 282 VAL A N 1
ATOM 1534 C CA . VAL A 1 282 ? 4.806 -19.841 -29.001 1.00 32.59 282 VAL A CA 1
ATOM 1535 C C . VAL A 1 282 ? 5.553 -19.186 -27.844 1.00 34.40 282 VAL A C 1
ATOM 1536 O O . VAL A 1 282 ? 6.529 -18.454 -28.045 1.00 29.44 282 VAL A O 1
ATOM 1540 N N . ASN A 1 283 ? 5.071 -19.408 -26.611 1.00 34.21 283 ASN A N 1
ATOM 1541 C CA . ASN A 1 283 ? 5.772 -18.916 -25.429 1.00 34.00 283 ASN A CA 1
ATOM 1542 C C . ASN A 1 283 ? 7.214 -19.388 -25.429 1.00 34.04 283 ASN A C 1
ATOM 1543 O O . ASN A 1 283 ? 8.144 -18.596 -25.274 1.00 37.05 283 ASN A O 1
ATOM 1548 N N . ARG A 1 284 ? 7.412 -20.683 -25.650 1.00 36.64 284 ARG A N 1
ATOM 1549 C CA . ARG A 1 284 ? 8.756 -21.241 -25.673 1.00 37.61 284 ARG A CA 1
ATOM 1550 C C . ARG A 1 284 ? 9.612 -20.623 -26.783 1.00 39.90 284 ARG A C 1
ATOM 1551 O O . ARG A 1 284 ? 10.787 -20.302 -26.557 1.00 39.87 284 ARG A O 1
ATOM 1559 N N . TRP A 1 285 ? 9.029 -20.409 -27.979 1.00 39.70 285 TRP A N 1
ATOM 1560 C CA . TRP A 1 285 ? 9.777 -19.857 -29.113 1.00 37.24 285 TRP A CA 1
ATOM 1561 C C . TRP A 1 285 ? 9.967 -18.346 -29.005 1.00 36.31 285 TRP A C 1
ATOM 1562 O O . TRP A 1 285 ? 10.992 -17.819 -29.456 1.00 36.99 285 TRP A O 1
ATOM 1573 N N . VAL A 1 286 ? 8.996 -17.626 -28.436 1.00 36.65 286 VAL A N 1
ATOM 1574 C CA . VAL A 1 286 ? 9.219 -16.209 -28.129 1.00 41.25 286 VAL A CA 1
ATOM 1575 C C . VAL A 1 286 ? 10.333 -16.048 -27.096 1.00 38.57 286 VAL A C 1
ATOM 1576 O O . VAL A 1 286 ? 11.130 -15.106 -27.169 1.00 38.78 286 VAL A O 1
ATOM 1580 N N . SER A 1 287 ? 10.417 -16.987 -26.137 1.00 38.78 287 SER A N 1
ATOM 1581 C CA . SER A 1 287 ? 11.493 -16.997 -25.135 1.00 45.83 287 SER A CA 1
ATOM 1582 C C . SER A 1 287 ? 12.872 -17.140 -25.770 1.00 44.78 287 SER A C 1
ATOM 1583 O O . SER A 1 287 ? 13.865 -16.616 -25.244 1.00 40.15 287 SER A O 1
ATOM 1586 N N . GLN A 1 288 ? 12.964 -17.892 -26.867 1.00 40.63 288 GLN A N 1
ATOM 1587 C CA . GLN A 1 288 ? 14.232 -18.207 -27.509 1.00 42.12 288 GLN A CA 1
ATOM 1588 C C . GLN A 1 288 ? 14.678 -17.145 -28.520 1.00 42.24 288 GLN A C 1
ATOM 1589 O O . GLN A 1 288 ? 15.704 -17.333 -29.182 1.00 42.29 288 GLN A O 1
ATOM 1595 N N . GLY A 1 289 ? 13.956 -16.031 -28.639 1.00 39.67 289 GLY A N 1
ATOM 1596 C CA . GLY A 1 289 ? 14.354 -14.969 -29.543 1.00 33.54 289 GLY A CA 1
ATOM 1597 C C . GLY A 1 289 ? 13.744 -15.027 -30.924 1.00 42.96 289 GLY A C 1
ATOM 1598 O O . GLY A 1 289 ? 14.208 -14.305 -31.817 1.00 43.80 289 GLY A O 1
ATOM 1599 N N . VAL A 1 290 ? 12.729 -15.867 -31.132 1.00 42.19 290 VAL A N 1
ATOM 1600 C CA . VAL A 1 290 ? 12.061 -16.025 -32.424 1.00 40.27 290 VAL A CA 1
ATOM 1601 C C . VAL A 1 290 ? 11.071 -14.878 -32.601 1.00 39.83 290 VAL A C 1
ATOM 1602 O O . VAL A 1 290 ? 10.180 -14.697 -31.759 1.00 40.08 290 VAL A O 1
ATOM 1606 N N . PRO A 1 291 ? 11.166 -14.099 -33.680 1.00 33.20 291 PRO A N 1
ATOM 1607 C CA . PRO A 1 291 ? 10.342 -12.875 -33.850 1.00 30.37 291 PRO A CA 1
ATOM 1608 C C . PRO A 1 291 ? 8.919 -13.170 -34.308 1.00 31.41 291 PRO A C 1
ATOM 1609 O O . PRO A 1 291 ? 8.517 -12.910 -35.446 1.00 34.93 291 PRO A O 1
ATOM 1613 N N . ILE A 1 292 ? 8.112 -13.731 -33.418 1.00 29.22 292 ILE A N 1
ATOM 1614 C CA . ILE A 1 292 ? 6.724 -14.044 -33.735 1.00 31.16 292 ILE A CA 1
ATOM 1615 C C . ILE A 1 292 ? 5.880 -12.867 -33.269 1.00 33.76 292 ILE A C 1
ATOM 1616 O O . ILE A 1 292 ? 5.763 -12.618 -32.061 1.00 39.21 292 ILE A O 1
ATOM 1621 N N . ASP A 1 293 ? 5.291 -12.134 -34.215 1.00 24.53 293 ASP A N 1
ATOM 1622 C CA . ASP A 1 293 ? 4.446 -11.012 -33.830 1.00 25.92 293 ASP A CA 1
ATOM 1623 C C . ASP A 1 293 ? 3.017 -11.430 -33.515 1.00 29.54 293 ASP A C 1
ATOM 1624 O O . ASP A 1 293 ? 2.380 -10.826 -32.647 1.00 36.63 293 ASP A O 1
ATOM 1629 N N . GLY A 1 294 ? 2.478 -12.431 -34.200 1.00 29.07 294 GLY A N 1
ATOM 1630 C CA . GLY A 1 294 ? 1.060 -12.699 -34.061 1.00 27.18 294 GLY A CA 1
ATOM 1631 C C . GLY A 1 294 ? 0.712 -14.162 -34.204 1.00 28.32 294 GLY A C 1
ATOM 1632 O O . GLY A 1 294 ? 1.473 -14.964 -34.761 1.00 27.45 294 GLY A O 1
ATOM 1633 N N . ILE A 1 295 ? -0.470 -14.494 -33.692 1.00 25.74 295 ILE A N 1
ATOM 1634 C CA . ILE A 1 295 ? -1.063 -15.817 -33.836 1.00 30.04 295 ILE A CA 1
ATOM 1635 C C . ILE A 1 295 ? -2.344 -15.666 -34.641 1.00 28.43 295 ILE A C 1
ATOM 1636 O O . ILE A 1 295 ? -3.195 -14.828 -34.312 1.00 24.27 295 ILE A O 1
ATOM 1641 N N . GLY A 1 296 ? -2.491 -16.481 -35.682 1.00 25.75 296 GLY A N 1
ATOM 1642 C CA . GLY A 1 296 ? -3.690 -16.482 -36.500 1.00 24.48 296 GLY A CA 1
ATOM 1643 C C . GLY A 1 296 ? -4.540 -17.705 -36.199 1.00 27.20 296 GLY A C 1
ATOM 1644 O O . GLY A 1 296 ? -4.029 -18.821 -36.126 1.00 28.31 296 GLY A O 1
ATOM 1645 N N . SER A 1 297 ? -5.837 -17.472 -36.025 1.00 22.38 297 SER A N 1
ATOM 1646 C CA . SER A 1 297 ? -6.827 -18.515 -35.815 1.00 26.91 297 SER A CA 1
ATOM 1647 C C . SER A 1 297 ? -7.714 -18.560 -37.051 1.00 28.87 297 SER A C 1
ATOM 1648 O O . SER A 1 297 ? -8.430 -17.594 -37.325 1.00 30.07 297 SER A O 1
ATOM 1651 N N . GLN A 1 298 ? -7.666 -19.680 -37.795 1.00 28.23 298 GLN A N 1
ATOM 1652 C CA . GLN A 1 298 ? -8.397 -19.757 -39.060 1.00 25.51 298 GLN A CA 1
ATOM 1653 C C . GLN A 1 298 ? -9.904 -19.679 -38.841 1.00 28.62 298 GLN A C 1
ATOM 1654 O O . GLN A 1 298 ? -10.607 -18.990 -39.594 1.00 28.91 298 GLN A O 1
ATOM 1660 N N . CYS A 1 299 ? -10.421 -20.353 -37.813 1.00 28.63 299 CYS A N 1
ATOM 1661 C CA . CYS A 1 299 ? -11.851 -20.292 -37.486 1.00 33.70 299 CYS A CA 1
ATOM 1662 C C . CYS A 1 299 ? -12.701 -20.854 -38.631 1.00 29.90 299 CYS A C 1
ATOM 1663 O O . CYS A 1 299 ? -13.654 -20.226 -39.111 1.00 26.77 299 CYS A O 1
ATOM 1666 N N . HIS A 1 300 ? -12.335 -22.048 -39.078 1.00 27.34 300 HIS A N 1
ATOM 1667 C CA . HIS A 1 300 ? -13.243 -22.826 -39.914 1.00 31.72 300 HIS A CA 1
ATOM 1668 C C . HIS A 1 300 ? -14.166 -23.567 -38.953 1.00 35.77 300 HIS A C 1
ATOM 1669 O O . HIS A 1 300 ? -13.857 -24.659 -38.464 1.00 29.81 300 HIS A O 1
ATOM 1676 N N . LEU A 1 301 ? -15.309 -22.942 -38.670 1.00 35.96 301 LEU A N 1
ATOM 1677 C CA . LEU A 1 301 ? -16.184 -23.314 -37.570 1.00 36.46 301 LEU A CA 1
ATOM 1678 C C . LEU A 1 301 ? -17.410 -24.069 -38.067 1.00 42.57 301 LEU A C 1
ATOM 1679 O O . LEU A 1 301 ? -17.914 -23.827 -39.175 1.00 38.05 301 LEU A O 1
ATOM 1684 N N . ALA A 1 302 ? -17.886 -24.979 -37.208 1.00 42.10 302 ALA A N 1
ATOM 1685 C CA . ALA A 1 302 ? -19.071 -25.784 -37.449 1.00 39.82 302 ALA A CA 1
ATOM 1686 C C . ALA A 1 302 ? -20.337 -25.007 -37.085 1.00 45.94 302 ALA A C 1
ATOM 1687 O O . ALA A 1 302 ? -20.299 -23.960 -36.425 1.00 38.71 302 ALA A O 1
ATOM 1689 N N . ALA A 1 303 ? -21.477 -25.535 -37.533 1.00 48.14 303 ALA A N 1
ATOM 1690 C CA . ALA A 1 303 ? -22.777 -24.999 -37.147 1.00 47.45 303 ALA A CA 1
ATOM 1691 C C . ALA A 1 303 ? -23.060 -25.331 -35.679 1.00 47.21 303 ALA A C 1
ATOM 1692 O O . ALA A 1 303 ? -22.397 -26.193 -35.085 1.00 42.88 303 ALA A O 1
ATOM 1694 N N . PRO A 1 304 ? -24.038 -24.631 -35.046 1.00 50.76 304 PRO A N 1
ATOM 1695 C CA . PRO A 1 304 ? -24.409 -24.961 -33.657 1.00 47.01 304 PRO A CA 1
ATOM 1696 C C . PRO A 1 304 ? -24.575 -26.455 -33.388 1.00 46.43 304 PRO A C 1
ATOM 1697 O O . PRO A 1 304 ? -25.390 -27.129 -34.028 1.00 41.61 304 PRO A O 1
ATOM 1701 N N . GLY A 1 305 ? -23.790 -26.988 -32.451 1.00 45.43 305 GLY A N 1
ATOM 1702 C CA . GLY A 1 305 ? -23.895 -28.378 -32.072 1.00 43.09 305 GLY A CA 1
ATOM 1703 C C . GLY A 1 305 ? -22.873 -29.291 -32.699 1.00 44.90 305 GLY A C 1
ATOM 1704 O O . GLY A 1 305 ? -22.896 -30.500 -32.425 1.00 48.47 305 GLY A O 1
ATOM 1705 N N . GLY A 1 306 ? -21.993 -28.762 -33.546 1.00 47.05 306 GLY A N 1
ATOM 1706 C CA . GLY A 1 306 ? -20.900 -29.524 -34.104 1.00 33.70 306 GLY A CA 1
ATOM 1707 C C . GLY A 1 306 ? -19.660 -29.466 -33.241 1.00 34.57 306 GLY A C 1
ATOM 1708 O O . GLY A 1 306 ? -19.660 -28.955 -32.119 1.00 40.06 306 GLY A O 1
ATOM 1709 N N . TRP A 1 307 ? -18.575 -29.995 -33.801 1.00 33.02 307 TRP A N 1
ATOM 1710 C CA . TRP A 1 307 ? -17.349 -30.186 -33.040 1.00 33.71 307 TRP A CA 1
ATOM 1711 C C . TRP A 1 307 ? -16.786 -28.859 -32.536 1.00 38.39 307 TRP A C 1
ATOM 1712 O O . TRP A 1 307 ? -16.455 -28.726 -31.352 1.00 33.14 307 TRP A O 1
ATOM 1723 N N . ASN A 1 308 ? -16.659 -27.866 -33.423 1.00 41.44 308 ASN A N 1
ATOM 1724 C CA . ASN A 1 308 ? -16.138 -26.545 -33.070 1.00 37.76 308 ASN A CA 1
ATOM 1725 C C . ASN A 1 308 ? -17.172 -25.473 -33.392 1.00 37.65 308 ASN A C 1
ATOM 1726 O O . ASN A 1 308 ? -17.035 -24.724 -34.371 1.00 38.07 308 ASN A O 1
ATOM 1731 N N . PRO A 1 309 ? -18.211 -25.358 -32.580 1.00 38.80 309 PRO A N 1
ATOM 1732 C CA . PRO A 1 309 ? -19.147 -24.258 -32.769 1.00 39.68 309 PRO A CA 1
ATOM 1733 C C . PRO A 1 309 ? -18.482 -22.982 -32.277 1.00 42.88 309 PRO A C 1
ATOM 1734 O O . PRO A 1 309 ? -17.495 -23.011 -31.530 1.00 39.62 309 PRO A O 1
ATOM 1738 N N . ALA A 1 310 ? -18.995 -21.848 -32.737 1.00 41.30 310 ALA A N 1
ATOM 1739 C CA . ALA A 1 310 ? -18.401 -20.592 -32.314 1.00 46.79 310 ALA A CA 1
ATOM 1740 C C . ALA A 1 310 ? -19.082 -20.015 -31.085 1.00 41.83 310 ALA A C 1
ATOM 1741 O O . ALA A 1 310 ? -18.729 -18.913 -30.648 1.00 47.30 310 ALA A O 1
ATOM 1743 N N . SER A 1 311 ? -20.041 -20.744 -30.516 1.00 42.97 311 SER A N 1
ATOM 1744 C CA . SER A 1 311 ? -20.387 -20.541 -29.113 1.00 48.15 311 SER A CA 1
ATOM 1745 C C . SER A 1 311 ? -19.135 -20.426 -28.262 1.00 44.67 311 SER A C 1
ATOM 1746 O O . SER A 1 311 ? -19.068 -19.591 -27.356 1.00 44.26 311 SER A O 1
ATOM 1749 N N . GLN A 1 312 ? -18.112 -21.230 -28.560 1.00 39.50 312 GLN A N 1
ATOM 1750 C CA . GLN A 1 312 ? -16.942 -21.326 -27.704 1.00 39.10 312 GLN A CA 1
ATOM 1751 C C . GLN A 1 312 ? -15.760 -20.459 -28.129 1.00 41.35 312 GLN A C 1
ATOM 1752 O O . GLN A 1 312 ? -14.790 -20.370 -27.361 1.00 36.76 312 GLN A O 1
ATOM 1758 N N . VAL A 1 313 ? -15.806 -19.813 -29.313 1.00 41.78 313 VAL A N 1
ATOM 1759 C CA . VAL A 1 313 ? -14.618 -19.090 -29.807 1.00 41.42 313 VAL A CA 1
ATOM 1760 C C . VAL A 1 313 ? -14.221 -17.909 -28.927 1.00 38.65 313 VAL A C 1
ATOM 1761 O O . VAL A 1 313 ? -13.011 -17.702 -28.735 1.00 35.79 313 VAL A O 1
ATOM 1765 N N . PRO A 1 314 ? -15.143 -17.096 -28.358 1.00 33.72 314 PRO A N 1
ATOM 1766 C CA . PRO A 1 314 ? -14.675 -15.978 -27.518 1.00 31.97 314 PRO A CA 1
ATOM 1767 C C . PRO A 1 314 ? -13.666 -16.380 -26.448 1.00 36.47 314 PRO A C 1
ATOM 1768 O O . PRO A 1 314 ? -12.710 -15.634 -26.188 1.00 33.82 314 PRO A O 1
ATOM 1772 N N . GLY A 1 315 ? -13.840 -17.557 -25.837 1.00 31.99 315 GLY A N 1
ATOM 1773 C CA . GLY A 1 315 ? -12.896 -18.006 -24.833 1.00 27.18 315 GLY A CA 1
ATOM 1774 C C . GLY A 1 315 ? -11.612 -18.549 -25.420 1.00 29.44 315 GLY A C 1
ATOM 1775 O O . GLY A 1 315 ? -10.551 -18.477 -24.786 1.00 27.60 315 GLY A O 1
ATOM 1776 N N . ALA A 1 316 ? -11.683 -19.115 -26.628 1.00 33.58 316 ALA A N 1
ATOM 1777 C CA . ALA A 1 316 ? -10.462 -19.581 -27.275 1.00 30.29 316 ALA A CA 1
ATOM 1778 C C . ALA A 1 316 ? -9.597 -18.403 -27.713 1.00 28.19 316 ALA A C 1
ATOM 1779 O O . ALA A 1 316 ? -8.385 -18.377 -27.465 1.00 24.84 316 ALA A O 1
ATOM 1781 N N . LEU A 1 317 ? -10.198 -17.410 -28.361 1.00 30.03 317 LEU A N 1
ATOM 1782 C CA . LEU A 1 317 ? -9.411 -16.254 -28.777 1.00 38.40 317 LEU A CA 1
ATOM 1783 C C . LEU A 1 317 ? -8.763 -15.570 -27.573 1.00 33.15 317 LEU A C 1
ATOM 1784 O O . LEU A 1 317 ? -7.612 -15.121 -27.650 1.00 33.68 317 LEU A O 1
ATOM 1789 N N . ARG A 1 318 ? -9.470 -15.516 -26.441 1.00 30.29 318 ARG A N 1
ATOM 1790 C CA . ARG A 1 318 ? -8.866 -14.955 -25.234 1.00 34.78 318 ARG A CA 1
ATOM 1791 C C . ARG A 1 318 ? -7.771 -15.858 -24.683 1.00 29.49 318 ARG A C 1
ATOM 1792 O O . ARG A 1 318 ? -6.754 -15.367 -24.179 1.00 32.75 318 ARG A O 1
ATOM 1800 N N . ALA A 1 319 ? -7.951 -17.172 -24.788 1.00 29.99 319 ALA A N 1
ATOM 1801 C CA . ALA A 1 319 ? -6.865 -18.102 -24.515 1.00 26.10 319 ALA A CA 1
ATOM 1802 C C . ALA A 1 319 ? -5.634 -17.782 -25.364 1.00 33.24 319 ALA A C 1
ATOM 1803 O O . ALA A 1 319 ? -4.522 -17.663 -24.841 1.00 34.20 319 ALA A O 1
ATOM 1805 N N . LEU A 1 320 ? -5.819 -17.635 -26.684 1.00 35.45 320 LEU A N 1
ATOM 1806 C CA . LEU A 1 320 ? -4.709 -17.344 -27.589 1.00 32.83 320 LEU A CA 1
ATOM 1807 C C . LEU A 1 320 ? -4.118 -15.960 -27.326 1.00 33.03 320 LEU A C 1
ATOM 1808 O O . LEU A 1 320 ? -2.897 -15.813 -27.174 1.00 31.10 320 LEU A O 1
ATOM 1813 N N . ALA A 1 321 ? -4.973 -14.927 -27.278 1.00 34.70 321 ALA A N 1
ATOM 1814 C CA . ALA A 1 321 ? -4.549 -13.569 -26.939 1.00 32.16 321 ALA A CA 1
ATOM 1815 C C . ALA A 1 321 ? -3.801 -13.482 -25.621 1.00 34.83 321 ALA A C 1
ATOM 1816 O O . ALA A 1 321 ? -3.132 -12.477 -25.389 1.00 35.30 321 ALA A O 1
ATOM 1818 N N . GLY A 1 322 ? -3.922 -14.488 -24.752 1.00 34.23 322 GLY A N 1
ATOM 1819 C CA . GLY A 1 322 ? -3.158 -14.632 -23.535 1.00 29.69 322 GLY A CA 1
ATOM 1820 C C . GLY A 1 322 ? -1.720 -15.097 -23.668 1.00 34.34 322 GLY A C 1
ATOM 1821 O O . GLY A 1 322 ? -1.015 -15.150 -22.661 1.00 37.53 322 GLY A O 1
ATOM 1822 N N . ALA A 1 323 ? -1.236 -15.428 -24.861 1.00 34.74 323 ALA A N 1
ATOM 1823 C CA . ALA A 1 323 ? 0.161 -15.816 -25.005 1.00 34.35 323 ALA A CA 1
ATOM 1824 C C . ALA A 1 323 ? 1.052 -14.587 -25.163 1.00 34.92 323 ALA A C 1
ATOM 1825 O O . ALA A 1 323 ? 0.580 -13.462 -25.353 1.00 32.97 323 ALA A O 1
ATOM 1827 N N . ASN A 1 324 ? 2.365 -14.821 -25.115 1.00 34.31 324 ASN A N 1
ATOM 1828 C CA . ASN A 1 324 ? 3.320 -13.717 -25.148 1.00 38.69 324 ASN A CA 1
ATOM 1829 C C . ASN A 1 324 ? 3.548 -13.160 -26.550 1.00 34.21 324 ASN A C 1
ATOM 1830 O O . ASN A 1 324 ? 4.691 -12.993 -26.987 1.00 31.33 324 ASN A O 1
ATOM 1835 N N . VAL A 1 325 ? 2.465 -12.841 -27.249 1.00 33.37 325 VAL A N 1
ATOM 1836 C CA . VAL A 1 325 ? 2.531 -12.196 -28.552 1.00 31.08 325 VAL A CA 1
ATOM 1837 C C . VAL A 1 325 ? 1.865 -10.833 -28.456 1.00 32.75 325 VAL A C 1
ATOM 1838 O O . VAL A 1 325 ? 1.027 -10.592 -27.578 1.00 31.56 325 VAL A O 1
ATOM 1842 N N . LYS A 1 326 ? 2.216 -9.937 -29.401 1.00 33.70 326 LYS A N 1
ATOM 1843 C CA . LYS A 1 326 ? 1.601 -8.613 -29.407 1.00 31.10 326 LYS A CA 1
ATOM 1844 C C . LYS A 1 326 ? 0.222 -8.573 -30.037 1.00 31.01 326 LYS A C 1
ATOM 1845 O O . LYS A 1 326 ? -0.567 -7.700 -29.663 1.00 29.56 326 LYS A O 1
ATOM 1851 N N . GLU A 1 327 ? -0.103 -9.476 -30.966 1.00 33.02 327 GLU A N 1
ATOM 1852 C CA . GLU A 1 327 ? -1.411 -9.424 -31.612 1.00 29.88 327 GLU A CA 1
ATOM 1853 C C . GLU A 1 327 ? -1.897 -10.814 -31.993 1.00 31.13 327 GLU A C 1
ATOM 1854 O O . GLU A 1 327 ? -1.150 -11.797 -31.951 1.00 31.51 327 GLU A O 1
ATOM 1860 N N . ILE A 1 328 ? -3.188 -10.872 -32.350 1.00 27.06 328 ILE A N 1
ATOM 1861 C CA . ILE A 1 328 ? -3.821 -12.057 -32.918 1.00 23.86 328 ILE A CA 1
ATOM 1862 C C . ILE A 1 328 ? -4.838 -11.619 -33.972 1.00 25.68 328 ILE A C 1
ATOM 1863 O O . ILE A 1 328 ? -5.343 -10.498 -33.959 1.00 26.69 328 ILE A O 1
ATOM 1868 N N . ALA A 1 329 ? -5.147 -12.517 -34.895 1.00 27.75 329 ALA A N 1
ATOM 1869 C CA . ALA A 1 329 ? -6.134 -12.237 -35.921 1.00 29.78 329 ALA A CA 1
ATOM 1870 C C . ALA A 1 329 ? -6.881 -13.533 -36.180 1.00 24.86 329 ALA A C 1
ATOM 1871 O O . ALA A 1 329 ? -6.313 -14.605 -36.028 1.00 22.11 329 ALA A O 1
ATOM 1873 N N . VAL A 1 330 ? -8.135 -13.429 -36.602 1.00 22.13 330 VAL A N 1
ATOM 1874 C CA . VAL A 1 330 ? -8.813 -14.561 -37.233 1.00 28.50 330 VAL A CA 1
ATOM 1875 C C . VAL A 1 330 ? -8.594 -14.440 -38.747 1.00 25.44 330 VAL A C 1
ATOM 1876 O O . VAL A 1 330 ? -8.814 -13.388 -39.328 1.00 29.29 330 VAL A O 1
ATOM 1880 N N . THR A 1 331 ? -8.121 -15.513 -39.375 1.00 27.56 331 THR A N 1
ATOM 1881 C CA . THR A 1 331 ? -7.523 -15.382 -40.697 1.00 26.43 331 THR A CA 1
ATOM 1882 C C . THR A 1 331 ? -8.291 -16.063 -41.825 1.00 27.00 331 THR A C 1
ATOM 1883 O O . THR A 1 331 ? -8.150 -15.649 -42.984 1.00 30.33 331 THR A O 1
ATOM 1887 N N . GLU A 1 332 ? -9.067 -17.100 -41.548 1.00 27.72 332 GLU A N 1
ATOM 1888 C CA . GLU A 1 332 ? -9.783 -17.792 -42.607 1.00 25.17 332 GLU A CA 1
ATOM 1889 C C . GLU A 1 332 ? -11.215 -18.091 -42.174 1.00 27.93 332 GLU A C 1
ATOM 1890 O O . GLU A 1 332 ? -11.707 -19.203 -42.346 1.00 27.94 332 GLU A O 1
ATOM 1896 N N . LEU A 1 333 ? -11.907 -17.096 -41.624 1.00 30.72 333 LEU A N 1
ATOM 1897 C CA . LEU A 1 333 ? -13.194 -17.314 -40.971 1.00 25.92 333 LEU A CA 1
ATOM 1898 C C . LEU A 1 333 ? -14.288 -17.734 -41.943 1.00 28.22 333 LEU A C 1
ATOM 1899 O O . LEU A 1 333 ? -14.553 -17.054 -42.937 1.00 33.37 333 LEU A O 1
ATOM 1904 N N . ASP A 1 334 ? -14.942 -18.854 -41.639 1.00 33.38 334 ASP A N 1
ATOM 1905 C CA . ASP A 1 334 ? -16.225 -19.214 -42.239 1.00 34.87 334 ASP A CA 1
ATOM 1906 C C . ASP A 1 334 ? -16.983 -20.088 -41.246 1.00 37.67 334 ASP A C 1
ATOM 1907 O O . ASP A 1 334 ? -16.372 -20.815 -40.447 1.00 33.27 334 ASP A O 1
ATOM 1912 N N . ILE A 1 335 ? -18.306 -19.963 -41.245 1.00 37.21 335 ILE A N 1
ATOM 1913 C CA . ILE A 1 335 ? -19.139 -20.722 -40.326 1.00 38.78 335 ILE A CA 1
ATOM 1914 C C . ILE A 1 335 ? -20.273 -21.365 -41.094 1.00 37.12 335 ILE A C 1
ATOM 1915 O O . ILE A 1 335 ? -21.155 -20.663 -41.621 1.00 36.89 335 ILE A O 1
ATOM 1920 N N . ALA A 1 336 ? -20.287 -22.704 -41.115 1.00 42.37 336 ALA A N 1
ATOM 1921 C CA . ALA A 1 336 ? -21.380 -23.469 -41.706 1.00 41.05 336 ALA A CA 1
ATOM 1922 C C . ALA A 1 336 ? -22.717 -22.940 -41.207 1.00 38.29 336 ALA A C 1
ATOM 1923 O O . ALA A 1 336 ? -22.964 -22.913 -39.999 1.00 47.42 336 ALA A O 1
ATOM 1925 N N . GLY A 1 337 ? -23.564 -22.496 -42.138 1.00 36.77 337 GLY A N 1
ATOM 1926 C CA . GLY A 1 337 ? -24.863 -21.950 -41.828 1.00 29.68 337 GLY A CA 1
ATOM 1927 C C . GLY A 1 337 ? -24.923 -20.439 -41.858 1.00 40.47 337 GLY A C 1
ATOM 1928 O O . GLY A 1 337 ? -25.972 -19.873 -42.199 1.00 44.78 337 GLY A O 1
ATOM 1929 N N . ALA A 1 338 ? -23.820 -19.777 -41.497 1.00 36.49 338 ALA A N 1
ATOM 1930 C CA . ALA A 1 338 ? -23.720 -18.323 -41.557 1.00 37.67 338 ALA A CA 1
ATOM 1931 C C . ALA A 1 338 ? -24.783 -17.641 -40.697 1.00 45.38 338 ALA A C 1
ATOM 1932 O O . ALA A 1 338 ? -25.334 -16.602 -41.073 1.00 48.73 338 ALA A O 1
ATOM 1934 N N . ALA A 1 339 ? -25.055 -18.209 -39.519 1.00 43.20 339 ALA A N 1
ATOM 1935 C CA . ALA A 1 339 ? -26.014 -17.605 -38.595 1.00 47.38 339 ALA A CA 1
ATOM 1936 C C . ALA A 1 339 ? -25.566 -16.211 -38.176 1.00 42.01 339 ALA A C 1
ATOM 1937 O O . ALA A 1 339 ? -24.432 -16.024 -37.724 1.00 39.16 339 ALA A O 1
ATOM 1939 N N . ALA A 1 340 ? -26.473 -15.237 -38.313 1.00 42.18 340 ALA A N 1
ATOM 1940 C CA . ALA A 1 340 ? -26.250 -13.899 -37.763 1.00 35.32 340 ALA A CA 1
ATOM 1941 C C . ALA A 1 340 ? -25.665 -13.932 -36.345 1.00 39.69 340 ALA A C 1
ATOM 1942 O O . ALA A 1 340 ? -24.671 -13.256 -36.060 1.00 44.09 340 ALA A O 1
ATOM 1944 N N . ASN A 1 341 ? -26.256 -14.733 -35.446 1.00 43.83 341 ASN A N 1
ATOM 1945 C CA . ASN A 1 341 ? -25.762 -14.818 -34.066 1.00 40.88 341 ASN A CA 1
ATOM 1946 C C . ASN A 1 341 ? -24.317 -15.300 -34.012 1.00 39.15 341 ASN A C 1
ATOM 1947 O O . ASN A 1 341 ? -23.531 -14.852 -33.164 1.00 40.56 341 ASN A O 1
ATOM 1952 N N . ASP A 1 342 ? -23.956 -16.229 -34.898 1.00 38.29 342 ASP A N 1
ATOM 1953 C CA . ASP A 1 342 ? -22.633 -16.834 -34.844 1.00 40.32 342 ASP A CA 1
ATOM 1954 C C . ASP A 1 342 ? -21.551 -15.868 -35.335 1.00 42.18 342 ASP A C 1
ATOM 1955 O O . ASP A 1 342 ? -20.503 -15.722 -34.686 1.00 35.14 342 ASP A O 1
ATOM 1960 N N . TYR A 1 343 ? -21.793 -15.188 -36.471 1.00 40.02 343 TYR A N 1
ATOM 1961 C CA . TYR A 1 343 ? -20.853 -14.175 -36.953 1.00 37.93 343 TYR A CA 1
ATOM 1962 C C . TYR A 1 343 ? -20.723 -13.029 -35.951 1.00 40.37 343 TYR A C 1
ATOM 1963 O O . TYR A 1 343 ? -19.606 -12.595 -35.636 1.00 40.45 343 TYR A O 1
ATOM 1972 N N . LEU A 1 344 ? -21.854 -12.544 -35.427 1.00 37.62 344 LEU A N 1
ATOM 1973 C CA . LEU A 1 344 ? -21.825 -11.548 -34.361 1.00 40.35 344 LEU A CA 1
ATOM 1974 C C . LEU A 1 344 ? -20.874 -11.958 -33.247 1.00 39.11 344 LEU A C 1
ATOM 1975 O O . LEU A 1 344 ? -20.047 -11.168 -32.783 1.00 42.41 344 LEU A O 1
ATOM 1980 N N . THR A 1 345 ? -20.959 -13.210 -32.834 1.00 42.34 345 THR A N 1
ATOM 1981 C CA . THR A 1 345 ? -20.142 -13.698 -31.734 1.00 41.83 345 THR A CA 1
ATOM 1982 C C . THR A 1 345 ? -18.656 -13.541 -32.020 1.00 38.69 345 THR A C 1
ATOM 1983 O O . THR A 1 345 ? -17.891 -13.101 -31.155 1.00 41.71 345 THR A O 1
ATOM 1987 N N . VAL A 1 346 ? -18.227 -13.880 -33.231 1.00 41.33 346 VAL A N 1
ATOM 1988 C CA . VAL A 1 346 ? -16.803 -13.840 -33.531 1.00 39.37 346 VAL A CA 1
ATOM 1989 C C . VAL A 1 346 ? -16.335 -12.398 -33.673 1.00 42.69 346 VAL A C 1
ATOM 1990 O O . VAL A 1 346 ? -15.314 -11.997 -33.100 1.00 39.55 346 VAL A O 1
ATOM 1994 N N . MET A 1 347 ? -17.085 -11.591 -34.425 1.00 41.11 347 MET A N 1
ATOM 1995 C CA . MET A 1 347 ? -16.684 -10.208 -34.623 1.00 36.20 347 MET A CA 1
ATOM 1996 C C . MET A 1 347 ? -16.514 -9.497 -33.292 1.00 40.47 347 MET A C 1
ATOM 1997 O O . MET A 1 347 ? -15.475 -8.876 -33.036 1.00 39.11 347 MET A O 1
ATOM 2002 N N . ASN A 1 348 ? -17.515 -9.605 -32.411 1.00 43.05 348 ASN A N 1
ATOM 2003 C CA . ASN A 1 348 ? -17.435 -8.914 -31.127 1.00 36.84 348 ASN A CA 1
ATOM 2004 C C . ASN A 1 348 ? -16.395 -9.534 -30.211 1.00 34.79 348 ASN A C 1
ATOM 2005 O O . ASN A 1 348 ? -15.831 -8.835 -29.370 1.00 36.54 348 ASN A O 1
ATOM 2010 N N . ALA A 1 349 ? -16.124 -10.827 -30.347 1.00 33.85 349 ALA A N 1
ATOM 2011 C CA . ALA A 1 349 ? -15.010 -11.396 -29.602 1.00 38.10 349 ALA A CA 1
ATOM 2012 C C . ALA A 1 349 ? -13.715 -10.673 -29.951 1.00 39.32 349 ALA A C 1
ATOM 2013 O O . ALA A 1 349 ? -12.948 -10.292 -29.061 1.00 37.22 349 ALA A O 1
ATOM 2015 N N . CYS A 1 350 ? -13.470 -10.447 -31.246 1.00 41.60 350 CYS A N 1
ATOM 2016 C CA . CYS A 1 350 ? -12.265 -9.727 -31.664 1.00 39.65 350 CYS A CA 1
ATOM 2017 C C . CYS A 1 350 ? -12.303 -8.265 -31.212 1.00 39.56 350 CYS A C 1
ATOM 2018 O O . CYS A 1 350 ? -11.318 -7.738 -30.673 1.00 38.29 350 CYS A O 1
ATOM 2021 N N . LEU A 1 351 ? -13.440 -7.596 -31.431 1.00 35.73 351 LEU A N 1
ATOM 2022 C CA . LEU A 1 351 ? -13.652 -6.225 -30.960 1.00 32.16 351 LEU A CA 1
ATOM 2023 C C . LEU A 1 351 ? -13.289 -6.046 -29.480 1.00 43.47 351 LEU A C 1
ATOM 2024 O O . LEU A 1 351 ? -12.688 -5.030 -29.103 1.00 41.76 351 LEU A O 1
ATOM 2029 N N . GLN A 1 352 ? -13.642 -7.029 -28.622 1.00 42.43 352 GLN A N 1
ATOM 2030 C CA . GLN A 1 352 ? -13.399 -6.960 -27.179 1.00 36.32 352 GLN A CA 1
ATOM 2031 C C . GLN A 1 352 ? -12.011 -7.422 -26.764 1.00 33.03 352 GLN A C 1
ATOM 2032 O O . GLN A 1 352 ? -11.693 -7.354 -25.576 1.00 39.56 352 GLN A O 1
ATOM 2038 N N . ILE A 1 353 ? -11.184 -7.909 -27.678 1.00 39.98 353 ILE A N 1
ATOM 2039 C CA . ILE A 1 353 ? -9.835 -8.355 -27.341 1.00 39.52 353 ILE A CA 1
ATOM 2040 C C . ILE A 1 353 ? -8.864 -7.344 -27.920 1.00 40.61 353 ILE A C 1
ATOM 2041 O O . ILE A 1 353 ? -8.734 -7.230 -29.147 1.00 37.87 353 ILE A O 1
ATOM 2046 N N . GLU A 1 354 ? -8.165 -6.645 -27.026 1.00 40.18 354 GLU A N 1
ATOM 2047 C CA . GLU A 1 354 ? -7.255 -5.571 -27.413 1.00 40.51 354 GLU A CA 1
ATOM 2048 C C . GLU A 1 354 ? -6.258 -6.017 -28.472 1.00 33.86 354 GLU A C 1
ATOM 2049 O O . GLU A 1 354 ? -6.013 -5.296 -29.443 1.00 38.69 354 GLU A O 1
ATOM 2055 N N . LYS A 1 355 ? -5.684 -7.208 -28.312 1.00 39.00 355 LYS A N 1
ATOM 2056 C CA . LYS A 1 355 ? -4.649 -7.697 -29.205 1.00 33.01 355 LYS A CA 1
ATOM 2057 C C . LYS A 1 355 ? -5.172 -8.127 -30.571 1.00 32.68 355 LYS A C 1
ATOM 2058 O O . LYS A 1 355 ? -4.354 -8.404 -31.457 1.00 31.22 355 LYS A O 1
ATOM 2064 N N . CYS A 1 356 ? -6.485 -8.221 -30.776 1.00 31.27 356 CYS A N 1
ATOM 2065 C CA . CYS A 1 356 ? -7.017 -8.754 -32.030 1.00 31.93 356 CYS A CA 1
ATOM 2066 C C . CYS A 1 356 ? -7.142 -7.611 -33.031 1.00 30.91 356 CYS A C 1
ATOM 2067 O O . CYS A 1 356 ? -7.969 -6.711 -32.848 1.00 32.39 356 CYS A O 1
ATOM 2070 N N . VAL A 1 357 ? -6.336 -7.650 -34.096 1.00 31.93 357 VAL A N 1
ATOM 2071 C CA . VAL A 1 357 ? -6.275 -6.515 -35.016 1.00 27.41 357 VAL A CA 1
ATOM 2072 C C . VAL A 1 357 ? -7.203 -6.634 -36.223 1.00 29.56 357 VAL A C 1
ATOM 2073 O O . VAL A 1 357 ? -7.505 -5.608 -36.851 1.00 34.25 357 VAL A O 1
ATOM 2077 N N . GLY A 1 358 ? -7.672 -7.829 -36.574 1.00 29.24 358 GLY A N 1
ATOM 2078 C CA . GLY A 1 358 ? -8.575 -7.893 -37.711 1.00 28.39 358 GLY A CA 1
ATOM 2079 C C . GLY A 1 358 ? -9.161 -9.267 -37.943 1.00 28.59 358 GLY A C 1
ATOM 2080 O O . GLY A 1 358 ? -8.839 -10.236 -37.254 1.00 30.20 358 GLY A O 1
ATOM 2081 N N . ILE A 1 359 ? -10.027 -9.325 -38.959 1.00 32.08 359 ILE A N 1
ATOM 2082 C CA . ILE A 1 359 ? -10.766 -10.515 -39.366 1.00 28.27 359 ILE A CA 1
ATOM 2083 C C . ILE A 1 359 ? -10.699 -10.645 -40.882 1.00 29.44 359 ILE A C 1
ATOM 2084 O O . ILE A 1 359 ? -10.913 -9.664 -41.601 1.00 30.31 359 ILE A O 1
ATOM 2089 N N . THR A 1 360 ? -10.442 -11.865 -41.365 1.00 32.31 360 THR A N 1
ATOM 2090 C CA . THR A 1 360 ? -10.627 -12.230 -42.771 1.00 26.38 360 THR A CA 1
ATOM 2091 C C . THR A 1 360 ? -11.612 -13.390 -42.885 1.00 31.02 360 THR A C 1
ATOM 2092 O O . THR A 1 360 ? -11.322 -14.504 -42.420 1.00 31.11 360 THR A O 1
ATOM 2096 N N . VAL A 1 361 ? -12.745 -13.151 -43.557 1.00 31.22 361 VAL A N 1
ATOM 2097 C CA . VAL A 1 361 ? -13.586 -14.250 -44.034 1.00 31.00 361 VAL A CA 1
ATOM 2098 C C . VAL A 1 361 ? -12.942 -14.898 -45.269 1.00 28.22 361 VAL A C 1
ATOM 2099 O O . VAL A 1 361 ? -12.251 -14.240 -46.059 1.00 29.33 361 VAL A O 1
ATOM 2103 N N . TRP A 1 362 ? -13.175 -16.199 -45.448 1.00 29.48 362 TRP A N 1
ATOM 2104 C CA . TRP A 1 362 ? -12.473 -16.990 -46.472 1.00 33.00 362 TRP A CA 1
ATOM 2105 C C . TRP A 1 362 ? -13.277 -17.101 -47.766 1.00 34.07 362 TRP A C 1
ATOM 2106 O O . TRP A 1 362 ? -13.612 -18.201 -48.228 1.00 32.64 362 TRP A O 1
ATOM 2117 N N . GLY A 1 363 ? -13.543 -15.943 -48.368 1.00 33.39 363 GLY A N 1
ATOM 2118 C CA . GLY A 1 363 ? -14.365 -15.867 -49.558 1.00 28.69 363 GLY A CA 1
ATOM 2119 C C . GLY A 1 363 ? -15.442 -14.804 -49.466 1.00 30.09 363 GLY A C 1
ATOM 2120 O O . GLY A 1 363 ? -15.880 -14.424 -48.376 1.00 28.67 363 GLY A O 1
ATOM 2121 N N . VAL A 1 364 ? -15.882 -14.309 -50.615 1.00 34.00 364 VAL A N 1
ATOM 2122 C CA . VAL A 1 364 ? -16.979 -13.356 -50.635 1.00 33.08 364 VAL A CA 1
ATOM 2123 C C . VAL A 1 364 ? -18.321 -14.070 -50.631 1.00 33.28 364 VAL A C 1
ATOM 2124 O O . VAL A 1 364 ? -19.199 -13.740 -49.831 1.00 36.48 364 VAL A O 1
ATOM 2128 N N . SER A 1 365 ? -18.490 -15.085 -51.484 1.00 34.46 365 SER A N 1
ATOM 2129 C CA . SER A 1 365 ? -19.801 -15.683 -51.726 1.00 38.71 365 SER A CA 1
ATOM 2130 C C . SER A 1 365 ? -19.770 -17.206 -51.587 1.00 34.82 365 SER A C 1
ATOM 2131 O O . SER A 1 365 ? -18.742 -17.852 -51.827 1.00 27.85 365 SER A O 1
ATOM 2134 N N . ASP A 1 366 ? -20.925 -17.765 -51.186 1.00 30.79 366 ASP A N 1
ATOM 2135 C CA . ASP A 1 366 ? -21.012 -19.202 -50.935 1.00 36.53 366 ASP A CA 1
ATOM 2136 C C . ASP A 1 366 ? -20.760 -19.988 -52.206 1.00 37.24 366 ASP A C 1
ATOM 2137 O O . ASP A 1 366 ? -20.203 -21.091 -52.157 1.00 37.89 366 ASP A O 1
ATOM 2142 N N . LYS A 1 367 ? -21.189 -19.434 -53.343 1.00 39.85 367 LYS A N 1
ATOM 2143 C CA . LYS A 1 367 ? -20.947 -20.043 -54.644 1.00 37.16 367 LYS A CA 1
ATOM 2144 C C . LYS A 1 367 ? -19.493 -20.479 -54.795 1.00 36.44 367 LYS A C 1
ATOM 2145 O O . LYS A 1 367 ? -19.217 -21.575 -55.292 1.00 41.29 367 LYS A O 1
ATOM 2151 N N . ASP A 1 368 ? -18.549 -19.660 -54.332 1.00 34.50 368 ASP A N 1
ATOM 2152 C CA . ASP A 1 368 ? -17.133 -19.895 -54.576 1.00 30.79 368 ASP A CA 1
ATOM 2153 C C . ASP A 1 368 ? -16.385 -20.452 -53.365 1.00 33.60 368 ASP A C 1
ATOM 2154 O O . ASP A 1 368 ? -15.181 -20.714 -53.468 1.00 29.78 368 ASP A O 1
ATOM 2159 N N . SER A 1 369 ? -17.069 -20.676 -52.239 1.00 38.63 369 SER A N 1
ATOM 2160 C CA . SER A 1 369 ? -16.402 -21.140 -51.028 1.00 30.09 369 SER A CA 1
ATOM 2161 C C . SER A 1 369 ? -15.847 -22.542 -51.220 1.00 28.04 369 SER A C 1
ATOM 2162 O O . SER A 1 369 ? -16.415 -23.359 -51.941 1.00 28.26 369 SER A O 1
ATOM 2165 N N . TRP A 1 370 ? -14.732 -22.818 -50.537 1.00 28.26 370 TRP A N 1
ATOM 2166 C CA . TRP A 1 370 ? -14.109 -24.135 -50.530 1.00 29.85 370 TRP A CA 1
ATOM 2167 C C . TRP A 1 370 ? -14.959 -25.192 -49.826 1.00 36.70 370 TRP A C 1
ATOM 2168 O O . TRP A 1 370 ? -14.679 -26.386 -49.962 1.00 37.75 370 TRP A O 1
ATOM 2179 N N . ARG A 1 371 ? -15.950 -24.790 -49.043 1.00 37.84 371 ARG A N 1
ATOM 2180 C CA . ARG A 1 371 ? -16.964 -25.691 -48.526 1.00 34.27 371 ARG A CA 1
ATOM 2181 C C . ARG A 1 371 ? -18.313 -25.052 -48.843 1.00 35.86 371 ARG A C 1
ATOM 2182 O O . ARG A 1 371 ? -19.011 -24.563 -47.953 1.00 39.66 371 ARG A O 1
ATOM 2190 N N . GLN A 1 372 ? -18.662 -25.036 -50.136 1.00 40.95 372 GLN A N 1
ATOM 2191 C CA . GLN A 1 372 ? -19.901 -24.388 -50.570 1.00 47.63 372 GLN A CA 1
ATOM 2192 C C . GLN A 1 372 ? -21.125 -25.064 -49.968 1.00 46.72 372 GLN A C 1
ATOM 2193 O O . GLN A 1 372 ? -22.158 -24.408 -49.768 1.00 47.22 372 GLN A O 1
ATOM 2199 N N . GLY A 1 373 ? -21.023 -26.365 -49.667 1.00 38.41 373 GLY A N 1
ATOM 2200 C CA . GLY A 1 373 ? -22.159 -27.074 -49.108 1.00 41.30 373 GLY A CA 1
ATOM 2201 C C . GLY A 1 373 ? -22.623 -26.489 -47.788 1.00 47.08 373 GLY A C 1
ATOM 2202 O O . GLY A 1 373 ? -23.826 -26.383 -47.532 1.00 49.50 373 GLY A O 1
ATOM 2203 N N . ASP A 1 374 ? -21.678 -26.086 -46.939 1.00 45.00 374 ASP A N 1
ATOM 2204 C CA . ASP A 1 374 ? -21.999 -25.545 -45.625 1.00 43.04 374 ASP A CA 1
ATOM 2205 C C . ASP A 1 374 ? -22.502 -24.106 -45.686 1.00 44.42 374 ASP A C 1
ATOM 2206 O O . ASP A 1 374 ? -22.887 -23.562 -44.641 1.00 36.41 374 ASP A O 1
ATOM 2211 N N . ASN A 1 375 ? -22.514 -23.492 -46.877 1.00 42.77 375 ASN A N 1
ATOM 2212 C CA . ASN A 1 375 ? -23.027 -22.139 -47.091 1.00 39.78 375 ASN A CA 1
ATOM 2213 C C . ASN A 1 375 ? -22.500 -21.103 -46.097 1.00 36.27 375 ASN A C 1
ATOM 2214 O O . ASN A 1 375 ? -23.291 -20.385 -45.463 1.00 39.64 375 ASN A O 1
ATOM 2219 N N . PRO A 1 376 ? -21.171 -20.963 -45.947 1.00 33.46 376 PRO A N 1
ATOM 2220 C CA . PRO A 1 376 ? -20.649 -20.379 -44.707 1.00 34.50 376 PRO A CA 1
ATOM 2221 C C . PRO A 1 376 ? -20.141 -18.940 -44.762 1.00 38.09 376 PRO A C 1
ATOM 2222 O O . PRO A 1 376 ? -19.447 -18.515 -43.828 1.00 35.68 376 PRO A O 1
ATOM 2226 N N . LEU A 1 377 ? -20.483 -18.167 -45.796 1.00 37.48 377 LEU A N 1
ATOM 2227 C CA . LEU A 1 377 ? -19.937 -16.827 -45.956 1.00 31.45 377 LEU A CA 1
ATOM 2228 C C . LEU A 1 377 ? -21.026 -15.787 -45.769 1.00 31.17 377 LEU A C 1
ATOM 2229 O O . LEU A 1 377 ? -22.153 -16.102 -45.389 1.00 31.06 377 LEU A O 1
ATOM 2234 N N . LEU A 1 378 ? -20.682 -14.532 -46.061 1.00 36.29 378 LEU A N 1
ATOM 2235 C CA . LEU A 1 378 ? -21.551 -13.395 -45.794 1.00 35.38 378 LEU A CA 1
ATOM 2236 C C . LEU A 1 378 ? -22.350 -12.943 -47.003 1.00 33.57 378 LEU A C 1
ATOM 2237 O O . LEU A 1 378 ? -23.229 -12.094 -46.851 1.00 37.91 378 LEU A O 1
ATOM 2242 N N . PHE A 1 379 ? -22.074 -13.481 -48.186 1.00 36.99 379 PHE A N 1
ATOM 2243 C CA . PHE A 1 379 ? -22.801 -13.150 -49.408 1.00 36.51 379 PHE A CA 1
ATOM 2244 C C . PHE A 1 379 ? -23.229 -14.442 -50.097 1.00 37.61 379 PHE A C 1
ATOM 2245 O O . PHE A 1 379 ? -22.521 -15.453 -50.034 1.00 32.66 379 PHE A O 1
ATOM 2253 N N . ASP A 1 380 ? -24.392 -14.414 -50.750 1.00 36.18 380 ASP A N 1
ATOM 2254 C CA . ASP A 1 380 ? -24.991 -15.646 -51.252 1.00 39.76 380 ASP A CA 1
ATOM 2255 C C . ASP A 1 380 ? -24.440 -15.972 -52.644 1.00 42.82 380 ASP A C 1
ATOM 2256 O O . ASP A 1 380 ? -23.387 -15.473 -53.047 1.00 47.97 380 ASP A O 1
ATOM 2261 N N . ASN A 1 381 ? -25.153 -16.805 -53.399 1.00 45.16 381 ASN A N 1
ATOM 2262 C CA . ASN A 1 381 ? -24.721 -17.208 -54.732 1.00 44.49 381 ASN A CA 1
ATOM 2263 C C . ASN A 1 381 ? -24.929 -16.129 -55.787 1.00 47.92 381 ASN A C 1
ATOM 2264 O O . ASN A 1 381 ? -24.427 -16.273 -56.910 1.00 44.90 381 ASN A O 1
ATOM 2269 N N . ASN A 1 382 ? -25.684 -15.075 -55.476 1.00 45.72 382 ASN A N 1
ATOM 2270 C CA . ASN A 1 382 ? -25.881 -13.961 -56.394 1.00 44.93 382 ASN A CA 1
ATOM 2271 C C . ASN A 1 382 ? -25.219 -12.695 -55.873 1.00 45.76 382 ASN A C 1
ATOM 2272 O O . ASN A 1 382 ? -25.633 -11.582 -56.214 1.00 37.82 382 ASN A O 1
ATOM 2277 N N . TYR A 1 383 ? -24.196 -12.865 -55.032 1.00 45.83 383 TYR A N 1
ATOM 2278 C CA . TYR A 1 383 ? -23.363 -11.760 -54.578 1.00 40.24 383 TYR A CA 1
ATOM 2279 C C . TYR A 1 383 ? -24.233 -10.656 -53.997 1.00 44.65 383 TYR A C 1
ATOM 2280 O O . TYR A 1 383 ? -24.000 -9.467 -54.209 1.00 49.09 383 TYR A O 1
ATOM 2289 N N . GLN A 1 384 ? -25.286 -11.079 -53.270 1.00 54.40 384 GLN A N 1
ATOM 2290 C CA . GLN A 1 384 ? -26.194 -10.286 -52.455 1.00 50.97 384 GLN A CA 1
ATOM 2291 C C . GLN A 1 384 ? -25.908 -10.541 -50.980 1.00 50.78 384 GLN A C 1
ATOM 2292 O O . GLN A 1 384 ? -25.647 -11.690 -50.587 1.00 46.86 384 GLN A O 1
ATOM 2298 N N . PRO A 1 385 ? -25.959 -9.499 -50.146 1.00 48.73 385 PRO A N 1
ATOM 2299 C CA . PRO A 1 385 ? -25.593 -9.662 -48.729 1.00 47.00 385 PRO A CA 1
ATOM 2300 C C . PRO A 1 385 ? -26.626 -10.484 -47.981 1.00 46.31 385 PRO A C 1
ATOM 2301 O O . PRO A 1 385 ? -27.826 -10.222 -48.082 1.00 51.73 385 PRO A O 1
ATOM 2305 N N . LYS A 1 386 ? -26.142 -11.465 -47.211 1.00 48.51 386 LYS A N 1
ATOM 2306 C CA . LYS A 1 386 ? -26.956 -12.325 -46.354 1.00 44.46 386 LYS A CA 1
ATOM 2307 C C . LYS A 1 386 ? -27.258 -11.668 -45.002 1.00 43.57 386 LYS A C 1
ATOM 2308 O O . LYS A 1 386 ? -26.844 -10.541 -44.704 1.00 44.63 386 LYS A O 1
ATOM 2314 N N . ALA A 1 387 ? -27.970 -12.41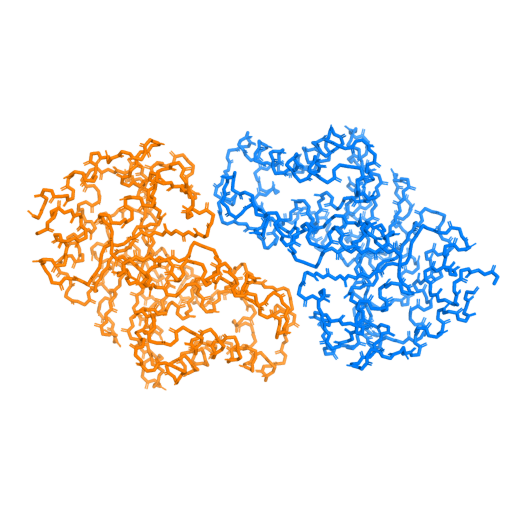2 -44.153 1.00 48.15 387 ALA A N 1
ATOM 2315 C CA . ALA A 1 387 ? -28.423 -11.872 -42.872 1.00 47.11 387 ALA A CA 1
ATOM 2316 C C . ALA A 1 387 ? -27.251 -11.520 -41.968 1.00 42.29 387 ALA A C 1
ATOM 2317 O O . ALA A 1 387 ? -27.182 -10.405 -41.435 1.00 37.55 387 ALA A O 1
ATOM 2319 N N . ALA A 1 388 ? -26.323 -12.470 -41.777 1.00 32.63 388 ALA A N 1
ATOM 2320 C CA . ALA A 1 388 ? -25.116 -12.204 -40.999 1.00 32.67 388 ALA A CA 1
ATOM 2321 C C . ALA A 1 388 ? -24.433 -10.891 -41.412 1.00 37.86 388 ALA A C 1
ATOM 2322 O O . ALA A 1 388 ? -23.948 -10.139 -40.555 1.00 33.07 388 ALA A O 1
ATOM 2324 N N . TYR A 1 389 ? -24.398 -10.583 -42.716 1.00 37.81 389 TYR A N 1
ATOM 2325 C CA . TYR A 1 389 ? -23.695 -9.378 -43.155 1.00 37.04 389 TYR A CA 1
ATOM 2326 C C . TYR A 1 389 ? -24.393 -8.120 -42.636 1.00 42.81 389 TYR A C 1
ATOM 2327 O O . TYR A 1 389 ? -23.767 -7.281 -41.970 1.00 39.03 389 TYR A O 1
ATOM 2336 N N . HIS A 1 390 ? -25.694 -7.975 -42.925 1.00 43.45 390 HIS A N 1
ATOM 2337 C CA . HIS A 1 390 ? -26.469 -6.863 -42.376 1.00 37.95 390 HIS A CA 1
ATOM 2338 C C . HIS A 1 390 ? -26.341 -6.797 -40.864 1.00 39.92 390 HIS A C 1
ATOM 2339 O O . HIS A 1 390 ? -26.245 -5.709 -40.287 1.00 48.32 390 HIS A O 1
ATOM 2346 N N . ALA A 1 391 ? -26.331 -7.959 -40.206 1.00 44.96 391 ALA A N 1
ATOM 2347 C CA . ALA A 1 391 ? -26.238 -8.011 -38.750 1.00 44.57 391 ALA A CA 1
ATOM 2348 C C . ALA A 1 391 ? -24.955 -7.357 -38.255 1.00 45.04 391 ALA A C 1
ATOM 2349 O O . ALA A 1 391 ? -24.990 -6.515 -37.349 1.00 51.96 391 ALA A O 1
ATOM 2351 N N . LEU A 1 392 ? -23.807 -7.735 -38.838 1.00 40.45 392 LEU A N 1
ATOM 2352 C CA . LEU A 1 392 ? -22.532 -7.124 -38.455 1.00 42.91 392 LEU A CA 1
ATOM 2353 C C . LEU A 1 392 ? -22.515 -5.616 -38.724 1.00 42.88 392 LEU A C 1
ATOM 2354 O O . LEU A 1 392 ? -22.004 -4.838 -37.911 1.00 41.83 392 LEU A O 1
ATOM 2359 N N . VAL A 1 393 ? -23.059 -5.185 -39.863 1.00 41.52 393 VAL A N 1
ATOM 2360 C CA . VAL A 1 393 ? -23.078 -3.759 -40.174 1.00 40.59 393 VAL A CA 1
ATOM 2361 C C . VAL A 1 393 ? -23.935 -3.006 -39.161 1.00 44.18 393 VAL A C 1
ATOM 2362 O O . VAL A 1 393 ? -23.568 -1.911 -38.706 1.00 40.79 393 VAL A O 1
ATOM 2366 N N . ASN A 1 394 ? -25.078 -3.591 -38.768 1.00 44.49 394 ASN A N 1
ATOM 2367 C CA . ASN A 1 394 ? -25.962 -2.902 -37.826 1.00 46.31 394 ASN A CA 1
ATOM 2368 C C . ASN A 1 394 ? -25.386 -2.909 -36.410 1.00 38.07 394 ASN A C 1
ATOM 2369 O O . ASN A 1 394 ? -25.493 -1.907 -35.697 1.00 32.81 394 ASN A O 1
ATOM 2374 N N . ALA A 1 395 ? -24.727 -3.996 -36.001 1.00 40.09 395 ALA A N 1
ATOM 2375 C CA . ALA A 1 395 ? -24.045 -3.990 -34.707 1.00 41.35 395 ALA A CA 1
ATOM 2376 C C . ALA A 1 395 ? -22.956 -2.922 -34.647 1.00 40.64 395 ALA A C 1
ATOM 2377 O O . ALA A 1 395 ? -22.675 -2.377 -33.576 1.00 41.53 395 ALA A O 1
ATOM 2379 N N . LEU A 1 396 ? -22.347 -2.598 -35.776 1.00 43.30 396 LEU A N 1
ATOM 2380 C CA . LEU A 1 396 ? -21.272 -1.622 -35.790 1.00 42.95 396 LEU A CA 1
ATOM 2381 C C . LEU A 1 396 ? -21.831 -0.213 -35.906 1.00 36.16 396 LEU A C 1
ATOM 2382 O O . LEU A 1 396 ? -21.222 0.733 -35.429 1.00 37.20 396 LEU A O 1
ATOM 2387 N N . GLY B 1 92 ? 18.173 -41.960 -88.519 1.00 51.94 92 GLY B N 1
ATOM 2388 C CA . GLY B 1 92 ? 18.040 -40.632 -89.099 1.00 56.29 92 GLY B CA 1
ATOM 2389 C C . GLY B 1 92 ? 18.109 -39.488 -88.085 1.00 62.79 92 GLY B C 1
ATOM 2390 O O . GLY B 1 92 ? 17.427 -39.508 -87.087 1.00 60.81 92 GLY B O 1
ATOM 2391 N N . ASN B 1 93 ? 18.981 -38.483 -88.367 1.00 60.74 93 ASN B N 1
ATOM 2392 C CA . ASN B 1 93 ? 19.421 -37.456 -87.394 1.00 63.80 93 ASN B CA 1
ATOM 2393 C C . ASN B 1 93 ? 20.076 -38.078 -86.158 1.00 68.69 93 ASN B C 1
ATOM 2394 O O . ASN B 1 93 ? 20.767 -37.386 -85.393 1.00 62.53 93 ASN B O 1
ATOM 2399 N N . GLY B 1 94 ? 19.940 -39.409 -86.014 1.00 64.81 94 GLY B N 1
ATOM 2400 C CA . GLY B 1 94 ? 20.766 -40.216 -85.120 1.00 57.01 94 GLY B CA 1
ATOM 2401 C C . GLY B 1 94 ? 20.911 -39.732 -83.695 1.00 63.66 94 GLY B C 1
ATOM 2402 O O . GLY B 1 94 ? 22.011 -39.362 -83.275 1.00 69.69 94 GLY B O 1
ATOM 2403 N N . GLU B 1 95 ? 19.801 -39.712 -82.962 1.00 57.36 95 GLU B N 1
ATOM 2404 C CA . GLU B 1 95 ? 19.787 -39.315 -81.566 1.00 52.86 95 GLU B CA 1
ATOM 2405 C C . GLU B 1 95 ? 18.723 -40.136 -80.867 1.00 49.28 95 GLU B C 1
ATOM 2406 O O . GLU B 1 95 ? 17.901 -40.803 -81.505 1.00 48.07 95 GLU B O 1
ATOM 2412 N N . LEU B 1 96 ? 18.722 -40.029 -79.542 1.00 44.35 96 LEU B N 1
ATOM 2413 C CA . LEU B 1 96 ? 18.179 -41.076 -78.697 1.00 44.06 96 LEU B CA 1
ATOM 2414 C C . LEU B 1 96 ? 16.755 -41.467 -79.106 1.00 41.52 96 LEU B C 1
ATOM 2415 O O . LEU B 1 96 ? 16.437 -42.653 -79.234 1.00 38.54 96 LEU B O 1
ATOM 2420 N N . HIS B 1 97 ? 15.880 -40.491 -79.320 1.00 43.39 97 HIS B N 1
ATOM 2421 C CA . HIS B 1 97 ? 14.507 -40.878 -79.645 1.00 45.28 97 HIS B CA 1
ATOM 2422 C C . HIS B 1 97 ? 14.418 -41.499 -81.045 1.00 46.99 97 HIS B C 1
ATOM 2423 O O . HIS B 1 97 ? 13.689 -42.481 -81.254 1.00 42.64 97 HIS B O 1
ATOM 2430 N N . ASP B 1 98 ? 15.151 -40.949 -82.017 1.00 37.82 98 ASP B N 1
ATOM 2431 C CA . ASP B 1 98 ? 15.088 -41.502 -83.364 1.00 42.98 98 ASP B CA 1
ATOM 2432 C C . ASP B 1 98 ? 15.519 -42.968 -83.364 1.00 48.27 98 ASP B C 1
ATOM 2433 O O . ASP B 1 98 ? 14.742 -43.856 -83.744 1.00 47.39 98 ASP B O 1
ATOM 2438 N N . LYS B 1 99 ? 16.726 -43.255 -82.869 1.00 45.78 99 LYS B N 1
ATOM 2439 C CA . LYS B 1 99 ? 17.173 -44.642 -82.797 1.00 43.68 99 LYS B CA 1
ATOM 2440 C C . LYS B 1 99 ? 16.248 -45.528 -81.965 1.00 41.85 99 LYS B C 1
ATOM 2441 O O . LYS B 1 99 ? 16.195 -46.741 -82.199 1.00 46.27 99 LYS B O 1
ATOM 2447 N N . PHE B 1 100 ? 15.503 -44.964 -81.016 1.00 38.48 100 PHE B N 1
ATOM 2448 C CA . PHE B 1 100 ? 14.641 -45.808 -80.195 1.00 41.52 100 PHE B CA 1
ATOM 2449 C C . PHE B 1 100 ? 13.403 -46.264 -80.964 1.00 41.84 100 PHE B C 1
ATOM 2450 O O . PHE B 1 100 ? 12.976 -47.420 -80.834 1.00 41.11 100 PHE B O 1
ATOM 2458 N N . VAL B 1 101 ? 12.808 -45.372 -81.761 1.00 44.00 101 VAL B N 1
ATOM 2459 C CA . VAL B 1 101 ? 11.649 -45.770 -82.556 1.00 44.42 101 VAL B CA 1
ATOM 2460 C C . VAL B 1 101 ? 12.093 -46.591 -83.759 1.00 43.09 101 VAL B C 1
ATOM 2461 O O . VAL B 1 101 ? 11.356 -47.468 -84.227 1.00 43.69 101 VAL B O 1
ATOM 2465 N N . ALA B 1 102 ? 13.320 -46.357 -84.243 1.00 41.70 102 ALA B N 1
ATOM 2466 C CA . ALA B 1 102 ? 13.951 -47.126 -85.312 1.00 40.87 102 ALA B CA 1
ATOM 2467 C C . ALA B 1 102 ? 14.009 -48.618 -84.996 1.00 47.57 102 ALA B C 1
ATOM 2468 O O . ALA B 1 102 ? 14.431 -49.421 -85.837 1.00 48.01 102 ALA B O 1
ATOM 2470 N N . LYS B 1 103 ? 13.594 -48.997 -83.785 1.00 49.36 103 LYS B N 1
ATOM 2471 C CA . LYS B 1 103 ? 13.520 -50.391 -83.378 1.00 38.90 103 LYS B CA 1
ATOM 2472 C C . LYS B 1 103 ? 12.145 -50.775 -82.860 1.00 41.36 103 LYS B C 1
ATOM 2473 O O . LYS B 1 103 ? 12.024 -51.789 -82.160 1.00 42.37 103 LYS B O 1
ATOM 2479 N N . GLY B 1 104 ? 11.115 -49.986 -83.146 1.00 40.39 104 GLY B N 1
ATOM 2480 C CA . GLY B 1 104 ? 9.749 -50.428 -82.947 1.00 38.04 104 GLY B CA 1
ATOM 2481 C C . GLY B 1 104 ? 9.010 -49.883 -81.745 1.00 39.69 104 GLY B C 1
ATOM 2482 O O . GLY B 1 104 ? 7.872 -50.308 -81.490 1.00 37.01 104 GLY B O 1
ATOM 2483 N N . LYS B 1 105 ? 9.595 -48.959 -81.002 1.00 42.86 105 LYS B N 1
ATOM 2484 C CA . LYS B 1 105 ? 8.917 -48.390 -79.853 1.00 44.89 105 LYS B CA 1
ATOM 2485 C C . LYS B 1 105 ? 8.505 -46.951 -80.141 1.00 41.32 105 LYS B C 1
ATOM 2486 O O . LYS B 1 105 ? 9.079 -46.283 -81.002 1.00 41.63 105 LYS B O 1
ATOM 2492 N N . LEU B 1 106 ? 7.512 -46.468 -79.391 1.00 41.92 106 LEU B N 1
ATOM 2493 C CA . LEU B 1 106 ? 6.815 -45.240 -79.762 1.00 33.21 106 LEU B CA 1
ATOM 2494 C C . LEU B 1 106 ? 7.620 -43.994 -79.412 1.00 38.60 106 LEU B C 1
ATOM 2495 O O . LEU B 1 106 ? 7.765 -43.082 -80.239 1.00 40.27 106 LEU B O 1
ATOM 2500 N N . PHE B 1 107 ? 8.164 -43.930 -78.195 1.00 41.78 107 PHE B N 1
ATOM 2501 C CA . PHE B 1 107 ? 8.869 -42.715 -77.811 1.00 39.79 107 PHE B CA 1
ATOM 2502 C C . PHE B 1 107 ? 9.934 -42.987 -76.760 1.00 33.83 107 PHE B C 1
ATOM 2503 O O . PHE B 1 107 ? 9.875 -43.961 -76.012 1.00 37.90 107 PHE B O 1
ATOM 2511 N N . PHE B 1 108 ? 10.912 -42.096 -76.734 1.00 40.42 108 PHE B N 1
ATOM 2512 C CA . PHE B 1 108 ? 11.841 -41.915 -75.630 1.00 41.17 108 PHE B CA 1
ATOM 2513 C C . PHE B 1 108 ? 11.853 -40.412 -75.367 1.00 41.41 108 PHE B C 1
ATOM 2514 O O . PHE B 1 108 ? 12.449 -39.648 -76.139 1.00 38.56 108 PHE B O 1
ATOM 2522 N N . GLY B 1 109 ? 11.170 -39.982 -74.299 1.00 38.22 109 GLY B N 1
ATOM 2523 C CA . GLY B 1 109 ? 10.955 -38.572 -74.039 1.00 37.37 109 GLY B CA 1
ATOM 2524 C C . GLY B 1 109 ? 11.385 -38.125 -72.650 1.00 37.92 109 GLY B C 1
ATOM 2525 O O . GLY B 1 109 ? 11.797 -38.925 -71.809 1.00 39.51 109 GLY B O 1
ATOM 2526 N N . THR B 1 110 ? 11.271 -36.819 -72.434 1.00 36.10 110 THR B N 1
ATOM 2527 C CA . THR B 1 110 ? 11.686 -36.190 -71.194 1.00 33.95 110 THR B CA 1
ATOM 2528 C C . THR B 1 110 ? 10.500 -35.468 -70.560 1.00 39.67 110 THR B C 1
ATOM 2529 O O . THR B 1 110 ? 9.420 -35.353 -71.142 1.00 40.84 110 THR B O 1
ATOM 2533 N N . GLU B 1 111 ? 10.702 -34.991 -69.337 1.00 39.75 111 GLU B N 1
ATOM 2534 C CA . GLU B 1 111 ? 9.725 -34.160 -68.649 1.00 29.98 111 GLU B CA 1
ATOM 2535 C C . GLU B 1 111 ? 10.154 -32.704 -68.777 1.00 28.24 111 GLU B C 1
ATOM 2536 O O . GLU B 1 111 ? 11.351 -32.410 -68.827 1.00 30.76 111 GLU B O 1
ATOM 2542 N N . ILE B 1 112 ? 9.175 -31.796 -68.867 1.00 27.10 112 ILE B N 1
ATOM 2543 C CA . ILE B 1 112 ? 9.394 -30.346 -68.871 1.00 26.72 112 ILE B CA 1
ATOM 2544 C C . ILE B 1 112 ? 8.166 -29.668 -68.285 1.00 25.08 112 ILE B C 1
ATOM 2545 O O . ILE B 1 112 ? 7.119 -30.289 -68.066 1.00 25.23 112 ILE B O 1
ATOM 2550 N N . ASP B 1 113 ? 8.288 -28.367 -68.057 1.00 25.19 113 ASP B N 1
ATOM 2551 C CA . ASP B 1 113 ? 7.122 -27.553 -67.750 1.00 28.79 113 ASP B CA 1
ATOM 2552 C C . ASP B 1 113 ? 7.321 -26.140 -68.285 1.00 28.09 113 ASP B C 1
ATOM 2553 O O . ASP B 1 113 ? 8.331 -25.825 -68.924 1.00 25.35 113 ASP B O 1
ATOM 2558 N N . HIS B 1 114 ? 6.325 -25.292 -68.017 1.00 30.80 114 HIS B N 1
ATOM 2559 C CA . HIS B 1 114 ? 6.293 -23.961 -68.614 1.00 23.89 114 HIS B CA 1
ATOM 2560 C C . HIS B 1 114 ? 7.507 -23.137 -68.219 1.00 24.39 114 HIS B C 1
ATOM 2561 O O . HIS B 1 114 ? 8.033 -22.383 -69.047 1.00 25.00 114 HIS B O 1
ATOM 2568 N N . TYR B 1 115 ? 8.016 -23.325 -66.990 1.00 27.99 115 TYR B N 1
ATOM 2569 C CA . TYR B 1 115 ? 9.193 -22.599 -66.503 1.00 24.32 115 TYR B CA 1
ATOM 2570 C C . TYR B 1 115 ? 10.475 -23.016 -67.195 1.00 27.03 115 TYR B C 1
ATOM 2571 O O . TYR B 1 115 ? 11.543 -22.555 -66.775 1.00 29.61 115 TYR B O 1
ATOM 2580 N N . HIS B 1 116 ? 10.408 -23.880 -68.219 1.00 29.90 116 HIS B N 1
ATOM 2581 C CA . HIS B 1 116 ? 11.580 -24.292 -68.980 1.00 26.55 116 HIS B CA 1
ATOM 2582 C C . HIS B 1 116 ? 11.574 -23.814 -70.416 1.00 27.62 116 HIS B C 1
ATOM 2583 O O . HIS B 1 116 ? 12.559 -24.052 -71.119 1.00 30.47 116 HIS B O 1
ATOM 2590 N N . LEU B 1 117 ? 10.496 -23.162 -70.877 1.00 30.89 117 LEU B N 1
ATOM 2591 C CA . LEU B 1 117 ? 10.347 -22.890 -72.309 1.00 32.13 117 LEU B CA 1
ATOM 2592 C C . LEU B 1 117 ? 11.306 -21.830 -72.830 1.00 25.24 117 LEU B C 1
ATOM 2593 O O . LEU B 1 117 ? 11.595 -21.830 -74.036 1.00 30.03 117 LEU B O 1
ATOM 2598 N N . ASN B 1 118 ? 11.814 -20.953 -71.961 1.00 23.62 118 ASN B N 1
ATOM 2599 C CA . ASN B 1 118 ? 12.779 -19.923 -72.334 1.00 28.79 118 ASN B CA 1
ATOM 2600 C C . ASN B 1 118 ? 14.225 -20.361 -72.097 1.00 32.56 118 ASN B C 1
ATOM 2601 O O . ASN B 1 118 ? 15.149 -19.582 -72.356 1.00 37.86 118 ASN B O 1
ATOM 2606 N N . ASN B 1 119 ? 14.436 -21.598 -71.640 1.00 31.31 119 ASN B N 1
ATOM 2607 C CA . ASN B 1 119 ? 15.762 -22.197 -71.442 1.00 33.33 119 ASN B CA 1
ATOM 2608 C C . ASN B 1 119 ? 16.231 -22.774 -72.773 1.00 33.25 119 ASN B C 1
ATOM 2609 O O . ASN B 1 119 ? 16.006 -23.948 -73.084 1.00 32.78 119 ASN B O 1
ATOM 2614 N N . GLN B 1 120 ? 16.901 -21.941 -73.573 1.00 34.73 120 GLN B N 1
ATOM 2615 C CA . GLN B 1 120 ? 17.225 -22.362 -74.934 1.00 35.95 120 GLN B CA 1
ATOM 2616 C C . GLN B 1 120 ? 18.165 -23.574 -74.975 1.00 40.36 120 GLN B C 1
ATOM 2617 O O . GLN B 1 120 ? 17.969 -24.450 -75.838 1.00 39.06 120 GLN B O 1
ATOM 2623 N N . PRO B 1 121 ? 19.171 -23.699 -74.117 1.00 40.29 121 PRO B N 1
ATOM 2624 C CA . PRO B 1 121 ? 19.932 -24.963 -74.093 1.00 38.86 121 PRO B CA 1
ATOM 2625 C C . PRO B 1 121 ? 19.059 -26.188 -73.849 1.00 38.15 121 PRO B C 1
ATOM 2626 O O . PRO B 1 121 ? 19.255 -27.229 -74.493 1.00 42.14 121 PRO B O 1
ATOM 2630 N N . LEU B 1 122 ? 18.104 -26.090 -72.917 1.00 33.66 122 LEU B N 1
ATOM 2631 C CA . LEU B 1 122 ? 17.255 -27.224 -72.590 1.00 33.53 122 LEU B CA 1
ATOM 2632 C C . LEU B 1 122 ? 16.300 -27.534 -73.741 1.00 32.56 122 LEU B C 1
ATOM 2633 O O . LEU B 1 122 ? 16.100 -28.695 -74.099 1.00 34.25 122 LEU B O 1
ATOM 2638 N N . THR B 1 123 ? 15.653 -26.506 -74.292 1.00 33.35 123 THR B N 1
ATOM 2639 C CA . THR B 1 123 ? 14.668 -26.753 -75.346 1.00 30.73 123 THR B CA 1
ATOM 2640 C C . THR B 1 123 ? 15.328 -27.313 -76.587 1.00 31.05 123 THR B C 1
ATOM 2641 O O . THR B 1 123 ? 14.737 -28.154 -77.279 1.00 32.91 123 THR B O 1
ATOM 2645 N N . ASN B 1 124 ? 16.547 -26.871 -76.888 1.00 27.10 124 ASN B N 1
ATOM 2646 C CA . ASN B 1 124 ? 17.228 -27.413 -78.058 1.00 34.52 124 ASN B CA 1
ATOM 2647 C C . ASN B 1 124 ? 17.555 -28.894 -77.914 1.00 34.92 124 ASN B C 1
ATOM 2648 O O . ASN B 1 124 ? 17.734 -29.563 -78.932 1.00 35.88 124 ASN B O 1
ATOM 2653 N N . ILE B 1 125 ? 17.636 -29.420 -76.692 1.00 33.78 125 ILE B N 1
ATOM 2654 C CA . ILE B 1 125 ? 17.864 -30.847 -76.490 1.00 35.46 125 ILE B CA 1
ATOM 2655 C C . ILE B 1 125 ? 16.558 -31.623 -76.546 1.00 34.30 125 ILE B C 1
ATOM 2656 O O . ILE B 1 125 ? 16.506 -32.739 -77.067 1.00 32.45 125 ILE B O 1
ATOM 2661 N N . VAL B 1 126 ? 15.476 -31.029 -76.041 1.00 33.39 126 VAL B N 1
ATOM 2662 C CA . VAL B 1 126 ? 14.155 -31.609 -76.263 1.00 32.23 126 VAL B CA 1
ATOM 2663 C C . VAL B 1 126 ? 13.924 -31.788 -77.748 1.00 35.08 126 VAL B C 1
ATOM 2664 O O . VAL B 1 126 ? 13.365 -32.813 -78.179 1.00 39.06 126 VAL B O 1
ATOM 2668 N N . LYS B 1 127 ? 14.385 -30.828 -78.565 1.00 34.57 127 LYS B N 1
ATOM 2669 C CA . LYS B 1 127 ? 14.029 -30.814 -79.976 1.00 36.42 127 LYS B CA 1
ATOM 2670 C C . LYS B 1 127 ? 14.733 -31.929 -80.737 1.00 35.91 127 LYS B C 1
ATOM 2671 O O . LYS B 1 127 ? 14.086 -32.711 -81.444 1.00 34.62 127 LYS B O 1
ATOM 2677 N N . SER B 1 128 ? 16.060 -32.013 -80.612 1.00 36.54 128 SER B N 1
ATOM 2678 C CA . SER B 1 128 ? 16.811 -33.101 -81.233 1.00 35.26 128 SER B CA 1
ATOM 2679 C C . SER B 1 128 ? 16.515 -34.441 -80.564 1.00 41.77 128 SER B C 1
ATOM 2680 O O . SER B 1 128 ? 16.030 -35.382 -81.208 1.00 44.64 128 SER B O 1
ATOM 2683 N N . SER B 1 129 ? 16.781 -34.541 -79.254 1.00 41.63 129 SER B N 1
ATOM 2684 C CA . SER B 1 129 ? 17.031 -35.844 -78.638 1.00 39.33 129 SER B CA 1
ATOM 2685 C C . SER B 1 129 ? 15.795 -36.556 -78.103 1.00 40.20 129 SER B C 1
ATOM 2686 O O . SER B 1 129 ? 15.839 -37.781 -77.948 1.00 45.48 129 SER B O 1
ATOM 2689 N N . PHE B 1 130 ? 14.694 -35.865 -77.829 1.00 38.00 130 PHE B N 1
ATOM 2690 C CA . PHE B 1 130 ? 13.527 -36.566 -77.307 1.00 37.46 130 PHE B CA 1
ATOM 2691 C C . PHE B 1 130 ? 12.366 -36.417 -78.276 1.00 37.47 130 PHE B C 1
ATOM 2692 O O . PHE B 1 130 ? 12.445 -35.659 -79.241 1.00 43.03 130 PHE B O 1
ATOM 2700 N N . GLY B 1 131 ? 11.290 -37.170 -78.048 1.00 29.03 131 GLY B N 1
ATOM 2701 C CA . GLY B 1 131 ? 10.166 -37.083 -78.963 1.00 25.47 131 GLY B CA 1
ATOM 2702 C C . GLY B 1 131 ? 8.813 -37.153 -78.286 1.00 29.14 131 GLY B C 1
ATOM 2703 O O . GLY B 1 131 ? 7.789 -37.416 -78.935 1.00 27.51 131 GLY B O 1
ATOM 2704 N N . GLN B 1 132 ? 8.804 -36.916 -76.974 1.00 25.95 132 GLN B N 1
ATOM 2705 C CA . GLN B 1 132 ? 7.605 -36.968 -76.149 1.00 26.75 132 GLN B CA 1
ATOM 2706 C C . GLN B 1 132 ? 7.917 -36.161 -74.896 1.00 31.70 132 GLN B C 1
ATOM 2707 O O . GLN B 1 132 ? 9.081 -36.056 -74.506 1.00 35.40 132 GLN B O 1
ATOM 2713 N N . VAL B 1 133 ? 6.890 -35.553 -74.293 1.00 28.80 133 VAL B N 1
ATOM 2714 C CA . VAL B 1 133 ? 7.076 -34.737 -73.096 1.00 26.49 133 VAL B CA 1
ATOM 2715 C C . VAL B 1 133 ? 5.939 -35.006 -72.119 1.00 29.25 133 VAL B C 1
ATOM 2716 O O . VAL B 1 133 ? 4.812 -35.313 -72.515 1.00 27.94 133 VAL B O 1
ATOM 2720 N N . THR B 1 134 ? 6.252 -34.907 -70.825 1.00 31.47 134 THR B N 1
ATOM 2721 C CA . THR B 1 134 ? 5.266 -34.936 -69.752 1.00 27.61 134 THR B CA 1
ATOM 2722 C C . THR B 1 134 ? 5.367 -33.628 -68.979 1.00 24.60 134 THR B C 1
ATOM 2723 O O . THR B 1 134 ? 6.451 -33.053 -68.874 1.00 26.12 134 THR B O 1
ATOM 2727 N N . HIS B 1 135 ? 4.233 -33.127 -68.479 1.00 24.70 135 HIS B N 1
ATOM 2728 C CA . HIS B 1 135 ? 4.235 -31.908 -67.666 1.00 30.49 135 HIS B CA 1
ATOM 2729 C C . HIS B 1 135 ? 4.748 -32.232 -66.263 1.00 29.04 135 HIS B C 1
ATOM 2730 O O . HIS B 1 135 ? 4.188 -33.105 -65.593 1.00 23.46 135 HIS B O 1
ATOM 2737 N N . GLU B 1 136 ? 5.778 -31.506 -65.799 1.00 30.08 136 GLU B N 1
ATOM 2738 C CA . GLU B 1 136 ? 6.300 -31.745 -64.449 1.00 31.56 136 GLU B CA 1
ATOM 2739 C C . GLU B 1 136 ? 5.255 -31.446 -63.382 1.00 27.56 136 GLU B C 1
ATOM 2740 O O . GLU B 1 136 ? 5.083 -32.215 -62.426 1.00 23.48 136 GLU B O 1
ATOM 2746 N N . ASN B 1 137 ? 4.558 -30.317 -63.518 1.00 29.74 137 ASN B N 1
ATOM 2747 C CA . ASN B 1 137 ? 3.616 -29.891 -62.483 1.00 29.00 137 ASN B CA 1
ATOM 2748 C C . ASN B 1 137 ? 2.311 -29.307 -63.002 1.00 26.39 137 ASN B C 1
ATOM 2749 O O . ASN B 1 137 ? 1.282 -29.486 -62.343 1.00 25.12 137 ASN B O 1
ATOM 2754 N N . SER B 1 138 ? 2.292 -28.655 -64.159 1.00 25.86 138 SER B N 1
ATOM 2755 C CA . SER B 1 138 ? 1.170 -27.786 -64.484 1.00 28.55 138 SER B CA 1
ATOM 2756 C C . SER B 1 138 ? -0.098 -28.535 -64.873 1.00 26.97 138 SER B C 1
ATOM 2757 O O . SER B 1 138 ? -1.063 -27.869 -65.230 1.00 26.46 138 SER B O 1
ATOM 2760 N N . MET B 1 139 ? -0.140 -29.869 -64.824 1.00 27.53 139 MET B N 1
ATOM 2761 C CA . MET B 1 139 ? -1.398 -30.573 -65.046 1.00 24.36 139 MET B CA 1
ATOM 2762 C C . MET B 1 139 ? -1.885 -31.338 -63.816 1.00 29.22 139 MET B C 1
ATOM 2763 O O . MET B 1 139 ? -2.882 -32.071 -63.906 1.00 28.84 139 MET B O 1
ATOM 2768 N N . LYS B 1 140 ? -1.241 -31.166 -62.662 1.00 24.16 140 LYS B N 1
ATOM 2769 C CA . LYS B 1 140 ? -1.816 -31.698 -61.441 1.00 26.88 140 LYS B CA 1
ATOM 2770 C C . LYS B 1 140 ? -3.034 -30.874 -61.038 1.00 27.81 140 LYS B C 1
ATOM 2771 O O . LYS B 1 140 ? -3.189 -29.718 -61.434 1.00 25.43 140 LYS B O 1
ATOM 2777 N N . TRP B 1 141 ? -3.896 -31.497 -60.223 1.00 33.35 141 TRP B N 1
ATOM 2778 C CA . TRP B 1 141 ? -5.244 -30.978 -59.972 1.00 31.87 141 TRP B CA 1
ATOM 2779 C C . TRP B 1 141 ? -5.236 -29.539 -59.456 1.00 30.03 141 TRP B C 1
ATOM 2780 O O . TRP B 1 141 ? -6.039 -28.708 -59.904 1.00 30.68 141 TRP B O 1
ATOM 2791 N N . ASP B 1 142 ? -4.363 -29.226 -58.495 1.00 30.79 142 ASP B N 1
ATOM 2792 C CA . ASP B 1 142 ? -4.395 -27.888 -57.911 1.00 31.37 142 ASP B CA 1
ATOM 2793 C C . ASP B 1 142 ? -3.914 -26.822 -58.885 1.00 30.79 142 ASP B C 1
ATOM 2794 O O . ASP B 1 142 ? -4.285 -25.655 -58.728 1.00 31.76 142 ASP B O 1
ATOM 2799 N N . ALA B 1 143 ? -3.110 -27.193 -59.886 1.00 27.90 143 ALA B N 1
ATOM 2800 C CA . ALA B 1 143 ? -2.786 -26.255 -60.951 1.00 24.28 143 ALA B CA 1
ATOM 2801 C C . ALA B 1 143 ? -3.942 -26.111 -61.941 1.00 28.40 143 ALA B C 1
ATOM 2802 O O . ALA B 1 143 ? -4.231 -24.996 -62.383 1.00 29.47 143 ALA B O 1
ATOM 2804 N N . ILE B 1 144 ? -4.649 -27.206 -62.260 1.00 27.11 144 ILE B N 1
ATOM 2805 C CA . ILE B 1 144 ? -5.716 -27.160 -63.264 1.00 23.88 144 ILE B CA 1
ATOM 2806 C C . ILE B 1 144 ? -6.985 -26.531 -62.694 1.00 24.68 144 ILE B C 1
ATOM 2807 O O . ILE B 1 144 ? -7.561 -25.620 -63.301 1.00 28.69 144 ILE B O 1
ATOM 2812 N N . GLU B 1 145 ? -7.449 -26.992 -61.530 1.00 25.49 145 GLU B N 1
ATOM 2813 C CA . GLU B 1 145 ? -8.758 -26.600 -60.993 1.00 27.51 145 GLU B CA 1
ATOM 2814 C C . GLU B 1 145 ? -8.644 -26.161 -59.528 1.00 32.12 145 GLU B C 1
ATOM 2815 O O . GLU B 1 145 ? -9.241 -26.767 -58.628 1.00 29.69 145 GLU B O 1
ATOM 2821 N N . PRO B 1 146 ? -7.923 -25.068 -59.258 1.00 33.60 146 PRO B N 1
ATOM 2822 C CA . PRO B 1 146 ? -7.606 -24.728 -57.853 1.00 31.03 146 PRO B CA 1
ATOM 2823 C C . PRO B 1 146 ? -8.831 -24.448 -56.987 1.00 31.55 146 PRO B C 1
ATOM 2824 O O . PRO B 1 146 ? -8.751 -24.594 -55.760 1.00 29.73 146 PRO B O 1
ATOM 2828 N N . SER B 1 147 ? -9.956 -24.069 -57.588 1.00 31.48 147 SER B N 1
ATOM 2829 C CA . SER B 1 147 ? -11.233 -23.895 -56.912 1.00 29.76 147 SER B CA 1
ATOM 2830 C C . SER B 1 147 ? -12.284 -24.500 -57.833 1.00 35.31 147 SER B C 1
ATOM 2831 O O . SER B 1 147 ? -12.087 -24.540 -59.050 1.00 32.79 147 SER B O 1
ATOM 2834 N N . ARG B 1 148 ? -13.370 -25.029 -57.257 1.00 40.00 148 ARG B N 1
ATOM 2835 C CA . ARG B 1 148 ? -14.285 -25.850 -58.054 1.00 40.99 148 ARG B CA 1
ATOM 2836 C C . ARG B 1 148 ? -14.840 -25.045 -59.225 1.00 41.26 148 ARG B C 1
ATOM 2837 O O . ARG B 1 148 ? -15.393 -23.957 -59.029 1.00 45.97 148 ARG B O 1
ATOM 2845 N N . GLY B 1 149 ? -14.678 -25.575 -60.446 1.00 39.28 149 GLY B N 1
ATOM 2846 C CA . GLY B 1 149 ? -15.127 -24.897 -61.650 1.00 33.16 149 GLY B CA 1
ATOM 2847 C C . GLY B 1 149 ? -14.279 -23.719 -62.084 1.00 38.17 149 GLY B C 1
ATOM 2848 O O . GLY B 1 149 ? -14.578 -23.102 -63.117 1.00 43.33 149 GLY B O 1
ATOM 2849 N N . ARG B 1 150 ? -13.256 -23.359 -61.315 1.00 39.50 150 ARG B N 1
ATOM 2850 C CA . ARG B 1 150 ? -12.286 -22.342 -61.707 1.00 37.55 150 ARG B CA 1
ATOM 2851 C C . ARG B 1 150 ? -11.105 -23.088 -62.322 1.00 31.49 150 ARG B C 1
ATOM 2852 O O . ARG B 1 150 ? -10.223 -23.565 -61.604 1.00 36.29 150 ARG B O 1
ATOM 2860 N N . PHE B 1 151 ? -11.085 -23.197 -63.647 1.00 26.86 151 PHE B N 1
ATOM 2861 C CA . PHE B 1 151 ? -9.985 -23.840 -64.349 1.00 27.03 151 PHE B CA 1
ATOM 2862 C C . PHE B 1 151 ? -8.974 -22.788 -64.791 1.00 28.31 151 PHE B C 1
ATOM 2863 O O . PHE B 1 151 ? -9.353 -21.699 -65.236 1.00 25.12 151 PHE B O 1
ATOM 2871 N N . SER B 1 152 ? -7.684 -23.117 -64.655 1.00 27.05 152 SER B N 1
ATOM 2872 C CA . SER B 1 152 ? -6.578 -22.263 -65.100 1.00 32.32 152 SER B CA 1
ATOM 2873 C C . SER B 1 152 ? -5.712 -23.068 -66.062 1.00 33.31 152 SER B C 1
ATOM 2874 O O . SER B 1 152 ? -4.913 -23.906 -65.630 1.00 32.09 152 SER B O 1
ATOM 2877 N N . TRP B 1 153 ? -5.848 -22.791 -67.362 1.00 30.45 153 TRP B N 1
ATOM 2878 C CA . TRP B 1 153 ? -5.263 -23.613 -68.416 1.00 24.83 153 TRP B CA 1
ATOM 2879 C C . TRP B 1 153 ? -3.938 -23.079 -68.945 1.00 28.06 153 TRP B C 1
ATOM 2880 O O . TRP B 1 153 ? -3.323 -23.734 -69.804 1.00 24.48 153 TRP B O 1
ATOM 2891 N N . GLY B 1 154 ? -3.494 -21.911 -68.460 1.00 24.43 154 GLY B N 1
ATOM 2892 C CA . GLY B 1 154 ? -2.458 -21.168 -69.160 1.00 21.05 154 GLY B CA 1
ATOM 2893 C C . GLY B 1 154 ? -1.139 -21.903 -69.247 1.00 22.60 154 GLY B C 1
ATOM 2894 O O . GLY B 1 154 ? -0.532 -21.997 -70.321 1.00 23.80 154 GLY B O 1
ATOM 2895 N N . ASN B 1 155 ? -0.665 -22.424 -68.113 1.00 21.63 155 ASN B N 1
ATOM 2896 C CA . ASN B 1 155 ? 0.636 -23.082 -68.107 1.00 21.70 155 ASN B CA 1
ATOM 2897 C C . ASN B 1 155 ? 0.578 -24.442 -68.796 1.00 23.75 155 ASN B C 1
ATOM 2898 O O . ASN B 1 155 ? 1.520 -24.829 -69.501 1.00 24.59 155 ASN B O 1
ATOM 2903 N N . ALA B 1 156 ? -0.510 -25.188 -68.603 1.00 19.84 156 ALA B N 1
ATOM 2904 C CA . ALA B 1 156 ? -0.628 -26.462 -69.298 1.00 22.15 156 ALA B CA 1
ATOM 2905 C C . ALA B 1 156 ? -0.732 -26.244 -70.809 1.00 27.66 156 ALA B C 1
ATOM 2906 O O . ALA B 1 156 ? -0.105 -26.975 -71.594 1.00 20.67 156 ALA B O 1
ATOM 2908 N N . ASP B 1 157 ? -1.472 -25.204 -71.234 1.00 26.40 157 ASP B N 1
ATOM 2909 C CA . ASP B 1 157 ? -1.575 -24.896 -72.664 1.00 25.86 157 ASP B CA 1
ATOM 2910 C C . ASP B 1 157 ? -0.216 -24.563 -73.261 1.00 28.14 157 ASP B C 1
ATOM 2911 O O . ASP B 1 157 ? 0.060 -24.891 -74.422 1.00 28.67 157 ASP B O 1
ATOM 2916 N N . ALA B 1 158 ? 0.631 -23.874 -72.490 1.00 27.74 158 ALA B N 1
ATOM 2917 C CA . ALA B 1 158 ? 1.906 -23.391 -73.011 1.00 23.97 158 ALA B CA 1
ATOM 2918 C C . ALA B 1 158 ? 2.819 -24.545 -73.370 1.00 25.45 158 ALA B C 1
ATOM 2919 O O . ALA B 1 158 ? 3.483 -24.522 -74.418 1.00 19.99 158 ALA B O 1
ATOM 2921 N N . VAL B 1 159 ? 2.853 -25.575 -72.510 1.00 29.45 159 VAL B N 1
ATOM 2922 C CA . VAL B 1 159 ? 3.678 -26.746 -72.780 1.00 23.60 159 VAL B CA 1
ATOM 2923 C C . VAL B 1 159 ? 3.034 -27.583 -73.875 1.00 24.14 159 VAL B C 1
ATOM 2924 O O . VAL B 1 159 ? 3.716 -28.103 -74.766 1.00 22.13 159 VAL B O 1
ATOM 2928 N N . VAL B 1 160 ? 1.706 -27.703 -73.845 1.00 25.38 160 VAL B N 1
ATOM 2929 C CA . VAL B 1 160 ? 1.017 -28.427 -74.907 1.00 22.02 160 VAL B CA 1
ATOM 2930 C C . VAL B 1 160 ? 1.301 -27.776 -76.252 1.00 27.06 160 VAL B C 1
ATOM 2931 O O . VAL B 1 160 ? 1.752 -28.442 -77.191 1.00 28.80 160 VAL B O 1
ATOM 2935 N N . ASP B 1 161 ? 1.069 -26.455 -76.365 1.00 27.64 161 ASP B N 1
ATOM 2936 C CA . ASP B 1 161 ? 1.308 -25.805 -77.653 1.00 23.21 161 ASP B CA 1
ATOM 2937 C C . ASP B 1 161 ? 2.750 -25.971 -78.095 1.00 26.18 161 ASP B C 1
ATOM 2938 O O . ASP B 1 161 ? 3.017 -26.135 -79.296 1.00 33.76 161 ASP B O 1
ATOM 2943 N N . PHE B 1 162 ? 3.690 -25.924 -77.145 1.00 27.21 162 PHE B N 1
ATOM 2944 C CA . PHE B 1 162 ? 5.093 -26.144 -77.481 1.00 27.11 162 PHE B CA 1
ATOM 2945 C C . PHE B 1 162 ? 5.284 -27.514 -78.129 1.00 29.58 162 PHE B C 1
ATOM 2946 O O . PHE B 1 162 ? 5.900 -27.620 -79.199 1.00 27.32 162 PHE B O 1
ATOM 2954 N N . ALA B 1 163 ? 4.709 -28.564 -77.519 1.00 26.19 163 ALA B N 1
ATOM 2955 C CA . ALA B 1 163 ? 4.927 -29.935 -77.978 1.00 26.82 163 ALA B CA 1
ATOM 2956 C C . ALA B 1 163 ? 4.345 -30.158 -79.375 1.00 28.32 163 ALA B C 1
ATOM 2957 O O . ALA B 1 163 ? 5.013 -30.719 -80.250 1.00 26.86 163 ALA B O 1
ATOM 2959 N N . VAL B 1 164 ? 3.099 -29.732 -79.602 1.00 26.11 164 VAL B N 1
ATOM 2960 C CA . VAL B 1 164 ? 2.446 -29.959 -80.890 1.00 27.43 164 VAL B CA 1
ATOM 2961 C C . VAL B 1 164 ? 3.148 -29.177 -81.994 1.00 27.99 164 VAL B C 1
ATOM 2962 O O . VAL B 1 164 ? 3.282 -29.662 -83.126 1.00 30.13 164 VAL B O 1
ATOM 2966 N N . ALA B 1 165 ? 3.634 -27.970 -81.680 1.00 29.14 165 ALA B N 1
ATOM 2967 C CA . ALA B 1 165 ? 4.397 -27.164 -82.624 1.00 28.95 165 ALA B CA 1
ATOM 2968 C C . ALA B 1 165 ? 5.730 -27.798 -83.014 1.00 28.72 165 ALA B C 1
ATOM 2969 O O . ALA B 1 165 ? 6.310 -27.406 -84.029 1.00 28.87 165 ALA B O 1
ATOM 2971 N N . ASN B 1 166 ? 6.236 -28.767 -82.254 1.00 30.60 166 ASN B N 1
ATOM 2972 C CA . ASN B 1 166 ? 7.516 -29.391 -82.579 1.00 33.02 166 ASN B CA 1
ATOM 2973 C C . ASN B 1 166 ? 7.378 -30.895 -82.831 1.00 30.47 166 ASN B C 1
ATOM 2974 O O . ASN B 1 166 ? 8.383 -31.606 -82.935 1.00 30.43 166 ASN B O 1
ATOM 2979 N N . GLY B 1 167 ? 6.146 -31.379 -82.966 1.00 26.29 167 GLY B N 1
ATOM 2980 C CA . GLY B 1 167 ? 5.886 -32.759 -83.304 1.00 25.10 167 GLY B CA 1
ATOM 2981 C C . GLY B 1 167 ? 6.295 -33.726 -82.220 1.00 24.13 167 GLY B C 1
ATOM 2982 O O . GLY B 1 167 ? 6.911 -34.752 -82.513 1.00 24.10 167 GLY B O 1
ATOM 2983 N N . LYS B 1 168 ? 5.961 -33.406 -80.966 1.00 29.10 168 LYS B N 1
ATOM 2984 C CA . LYS B 1 168 ? 6.310 -34.211 -79.797 1.00 25.18 168 LYS B CA 1
ATOM 2985 C C . LYS B 1 168 ? 5.038 -34.763 -79.166 1.00 23.83 168 LYS B C 1
ATOM 2986 O O . LYS B 1 168 ? 4.111 -34.000 -78.881 1.00 25.56 168 LYS B O 1
ATOM 2992 N N . MET B 1 169 ? 4.993 -36.076 -78.948 1.00 18.24 169 MET B N 1
ATOM 2993 C CA . MET B 1 169 ? 3.885 -36.681 -78.211 1.00 25.13 169 MET B CA 1
ATOM 2994 C C . MET B 1 169 ? 3.784 -36.114 -76.787 1.00 26.66 169 MET B C 1
ATOM 2995 O O . MET B 1 169 ? 4.741 -35.545 -76.242 1.00 20.45 169 MET B O 1
ATOM 3000 N N . ILE B 1 170 ? 2.604 -36.286 -76.178 1.00 23.28 170 ILE B N 1
ATOM 3001 C CA . ILE B 1 170 ? 2.325 -35.772 -74.839 1.00 23.06 170 ILE B CA 1
ATOM 3002 C C . ILE B 1 170 ? 1.682 -36.858 -73.977 1.00 28.08 170 ILE B C 1
ATOM 3003 O O . ILE B 1 170 ? 0.637 -37.411 -74.345 1.00 28.06 170 ILE B O 1
ATOM 3008 N N . ARG B 1 171 ? 2.271 -37.117 -72.797 1.00 26.81 171 ARG B N 1
ATOM 3009 C CA . ARG B 1 171 ? 1.619 -37.902 -71.749 1.00 28.08 171 ARG B CA 1
ATOM 3010 C C . ARG B 1 171 ? 0.923 -36.930 -70.801 1.00 25.36 171 ARG B C 1
ATOM 3011 O O . ARG B 1 171 ? 1.567 -36.030 -70.256 1.00 29.49 171 ARG B O 1
ATOM 3019 N N . GLY B 1 172 ? -0.393 -37.072 -70.654 1.00 22.15 172 GLY B N 1
ATOM 3020 C CA . GLY B 1 172 ? -1.152 -36.232 -69.746 1.00 27.13 172 GLY B CA 1
ATOM 3021 C C . GLY B 1 172 ? -1.057 -36.689 -68.297 1.00 34.96 172 GLY B C 1
ATOM 3022 O O . GLY B 1 172 ? -1.446 -37.818 -67.986 1.00 32.39 172 GLY B O 1
ATOM 3023 N N . HIS B 1 173 ? -0.571 -35.826 -67.398 1.00 31.99 173 HIS B N 1
ATOM 3024 C CA . HIS B 1 173 ? -0.178 -36.225 -66.044 1.00 25.98 173 HIS B CA 1
ATOM 3025 C C . HIS B 1 173 ? -0.549 -35.116 -65.071 1.00 29.35 173 HIS B C 1
ATOM 3026 O O . HIS B 1 173 ? 0.118 -34.079 -65.065 1.00 32.01 173 HIS B O 1
ATOM 3033 N N . THR B 1 174 ? -1.560 -35.325 -64.216 1.00 26.99 174 THR B N 1
ATOM 3034 C CA . THR B 1 174 ? -2.316 -36.573 -64.073 1.00 26.64 174 THR B CA 1
ATOM 3035 C C . THR B 1 174 ? -3.739 -36.229 -63.605 1.00 25.93 174 THR B C 1
ATOM 3036 O O . THR B 1 174 ? -3.943 -35.229 -62.926 1.00 29.82 174 THR B O 1
ATOM 3040 N N . LEU B 1 175 ? -4.729 -37.039 -63.982 1.00 27.75 175 LEU B N 1
ATOM 3041 C CA . LEU B 1 175 ? -6.124 -36.671 -63.727 1.00 28.06 175 LEU B CA 1
ATOM 3042 C C . LEU B 1 175 ? -6.497 -36.790 -62.247 1.00 30.02 175 LEU B C 1
ATOM 3043 O O . LEU B 1 175 ? -7.057 -35.851 -61.673 1.00 33.04 175 LEU B O 1
ATOM 3048 N N . VAL B 1 176 ? -6.232 -37.937 -61.615 1.00 31.11 176 VAL B N 1
ATOM 3049 C CA . VAL B 1 176 ? -6.597 -38.166 -60.214 1.00 35.53 176 VAL B CA 1
ATOM 3050 C C . VAL B 1 176 ? -5.342 -38.535 -59.426 1.00 34.76 176 VAL B C 1
ATOM 3051 O O . VAL B 1 176 ? -4.614 -39.459 -59.808 1.00 35.77 176 VAL B O 1
ATOM 3055 N N . TRP B 1 177 ? -5.096 -37.820 -58.328 1.00 27.35 177 TRP B N 1
ATOM 3056 C CA . TRP B 1 177 ? -3.893 -38.030 -57.540 1.00 30.90 177 TRP B CA 1
ATOM 3057 C C . TRP B 1 177 ? -4.112 -37.482 -56.131 1.00 36.25 177 TRP B C 1
ATOM 3058 O O . TRP B 1 177 ? -4.835 -36.499 -55.933 1.00 39.64 177 TRP B O 1
ATOM 3069 N N . HIS B 1 178 ? -3.485 -38.145 -55.149 1.00 36.33 178 HIS B N 1
ATOM 3070 C CA . HIS B 1 178 ? -3.659 -37.798 -53.738 1.00 35.26 178 HIS B CA 1
ATOM 3071 C C . HIS B 1 178 ? -2.799 -36.606 -53.335 1.00 33.91 178 HIS B C 1
ATOM 3072 O O . HIS B 1 178 ? -3.118 -35.914 -52.359 1.00 35.69 178 HIS B O 1
ATOM 3079 N N . SER B 1 179 ? -1.710 -36.364 -54.056 1.00 31.69 179 SER B N 1
ATOM 3080 C CA . SER B 1 179 ? -0.818 -35.251 -53.777 1.00 36.09 179 SER B CA 1
ATOM 3081 C C . SER B 1 179 ? -1.157 -34.038 -54.648 1.00 39.46 179 SER B C 1
ATOM 3082 O O . SER B 1 179 ? -1.814 -34.150 -55.690 1.00 39.17 179 SER B O 1
ATOM 3085 N N . GLN B 1 180 ? -0.679 -32.877 -54.202 1.00 37.09 180 GLN B N 1
ATOM 3086 C CA . GLN B 1 180 ? -0.890 -31.598 -54.864 1.00 33.61 180 GLN B CA 1
ATOM 3087 C C . GLN B 1 180 ? -2.355 -31.456 -55.259 1.00 34.97 180 GLN B C 1
ATOM 3088 O O . GLN B 1 180 ? -2.711 -31.305 -56.430 1.00 35.00 180 GLN B O 1
ATOM 3094 N N . LEU B 1 181 ? -3.205 -31.514 -54.235 1.00 34.26 181 LEU B N 1
ATOM 3095 C CA . LEU B 1 181 ? -4.645 -31.686 -54.401 1.00 38.16 181 LEU B CA 1
ATOM 3096 C C . LEU B 1 181 ? -5.377 -30.654 -53.554 1.00 41.06 181 LEU B C 1
ATOM 3097 O O . LEU B 1 181 ? -5.183 -30.620 -52.320 1.00 40.53 181 LEU B O 1
ATOM 3102 N N . PRO B 1 182 ? -6.232 -29.820 -54.152 1.00 41.41 182 PRO B N 1
ATOM 3103 C CA . PRO B 1 182 ? -6.839 -28.710 -53.407 1.00 36.70 182 PRO B CA 1
ATOM 3104 C C . PRO B 1 182 ? -7.634 -29.179 -52.201 1.00 42.14 182 PRO B C 1
ATOM 3105 O O . PRO B 1 182 ? -8.118 -30.316 -52.137 1.00 38.11 182 PRO B O 1
ATOM 3109 N N . ASP B 1 183 ? -7.780 -28.263 -51.240 1.00 45.98 183 ASP B N 1
ATOM 3110 C CA . ASP B 1 183 ? -8.486 -28.593 -50.009 1.00 44.56 183 ASP B CA 1
ATOM 3111 C C . ASP B 1 183 ? -9.994 -28.637 -50.216 1.00 45.32 183 ASP B C 1
ATOM 3112 O O . ASP B 1 183 ? -10.694 -29.310 -49.453 1.00 46.58 183 ASP B O 1
ATOM 3117 N N . TRP B 1 184 ? -10.520 -27.954 -51.240 1.00 40.57 184 TRP B N 1
ATOM 3118 C CA . TRP B 1 184 ? -11.949 -28.073 -51.493 1.00 38.61 184 TRP B CA 1
ATOM 3119 C C . TRP B 1 184 ? -12.339 -29.498 -51.881 1.00 43.34 184 TRP B C 1
ATOM 3120 O O . TRP B 1 184 ? -13.492 -29.883 -51.652 1.00 40.95 184 TRP B O 1
ATOM 3131 N N . VAL B 1 185 ? -11.398 -30.292 -52.422 1.00 41.74 185 VAL B N 1
ATOM 3132 C CA . VAL B 1 185 ? -11.685 -31.678 -52.799 1.00 42.42 185 VAL B CA 1
ATOM 3133 C C . VAL B 1 185 ? -11.652 -32.581 -51.580 1.00 40.79 185 VAL B C 1
ATOM 3134 O O . VAL B 1 185 ? -12.585 -33.352 -51.333 1.00 41.37 185 VAL B O 1
ATOM 3138 N N . LYS B 1 186 ? -10.552 -32.516 -50.826 1.00 47.79 186 LYS B N 1
ATOM 3139 C CA . LYS B 1 186 ? -10.401 -33.130 -49.508 1.00 41.86 186 LYS B CA 1
ATOM 3140 C C . LYS B 1 186 ? -11.645 -32.984 -48.634 1.00 44.38 186 LYS B C 1
ATOM 3141 O O . LYS B 1 186 ? -11.977 -33.883 -47.856 1.00 50.21 186 LYS B O 1
ATOM 3147 N N . GLN B 1 187 ? -12.334 -31.853 -48.764 1.00 41.97 187 GLN B N 1
ATOM 3148 C CA . GLN B 1 187 ? -13.464 -31.472 -47.929 1.00 45.95 187 GLN B CA 1
ATOM 3149 C C . GLN B 1 187 ? -14.731 -32.260 -48.217 1.00 49.06 187 GLN B C 1
ATOM 3150 O O . GLN B 1 187 ? -15.676 -32.186 -47.425 1.00 55.88 187 GLN B O 1
ATOM 3156 N N . ILE B 1 188 ? -14.792 -32.976 -49.326 1.00 45.51 188 ILE B N 1
ATOM 3157 C CA . ILE B 1 188 ? -16.016 -33.647 -49.746 1.00 48.71 188 ILE B CA 1
ATOM 3158 C C . ILE B 1 188 ? -16.175 -34.955 -48.970 1.00 56.50 188 ILE B C 1
ATOM 3159 O O . ILE B 1 188 ? -15.185 -35.637 -48.680 1.00 57.35 188 ILE B O 1
ATOM 3164 N N . ASN B 1 189 ? -17.414 -35.328 -48.614 1.00 56.90 189 ASN B N 1
ATOM 3165 C CA . ASN B 1 189 ? -17.637 -36.744 -48.302 1.00 60.02 189 ASN B CA 1
ATOM 3166 C C . ASN B 1 189 ? -18.837 -37.339 -49.039 1.00 63.70 189 ASN B C 1
ATOM 3167 O O . ASN B 1 189 ? -18.754 -38.490 -49.486 1.00 61.82 189 ASN B O 1
ATOM 3172 N N . ASP B 1 190 ? -19.936 -36.589 -49.212 1.00 61.30 190 ASP B N 1
ATOM 3173 C CA . ASP B 1 190 ? -21.075 -37.038 -50.012 1.00 58.63 190 ASP B CA 1
ATOM 3174 C C . ASP B 1 190 ? -20.601 -37.676 -51.308 1.00 55.70 190 ASP B C 1
ATOM 3175 O O . ASP B 1 190 ? -20.138 -36.972 -52.214 1.00 61.26 190 ASP B O 1
ATOM 3180 N N . ARG B 1 191 ? -20.682 -38.997 -51.401 1.00 54.57 191 ARG B N 1
ATOM 3181 C CA . ARG B 1 191 ? -20.115 -39.713 -52.533 1.00 56.89 191 ARG B CA 1
ATOM 3182 C C . ARG B 1 191 ? -20.786 -39.401 -53.865 1.00 57.21 191 ARG B C 1
ATOM 3183 O O . ARG B 1 191 ? -20.247 -39.789 -54.906 1.00 55.07 191 ARG B O 1
ATOM 3191 N N . ASN B 1 192 ? -21.971 -38.793 -53.863 1.00 60.68 192 ASN B N 1
ATOM 3192 C CA . ASN B 1 192 ? -22.490 -38.256 -55.113 1.00 59.07 192 ASN B CA 1
ATOM 3193 C C . ASN B 1 192 ? -21.705 -37.019 -55.530 1.00 62.78 192 ASN B C 1
ATOM 3194 O O . ASN B 1 192 ? -21.299 -36.887 -56.690 1.00 60.25 192 ASN B O 1
ATOM 3199 N N . THR B 1 193 ? -21.494 -36.097 -54.582 1.00 59.69 193 THR B N 1
ATOM 3200 C CA . THR B 1 193 ? -20.704 -34.896 -54.840 1.00 53.41 193 THR B CA 1
ATOM 3201 C C . THR B 1 193 ? -19.297 -35.245 -55.332 1.00 51.66 193 THR B C 1
ATOM 3202 O O . THR B 1 193 ? -18.806 -34.643 -56.293 1.00 48.01 193 THR B O 1
ATOM 3206 N N . LEU B 1 194 ? -18.638 -36.236 -54.709 1.00 47.79 194 LEU B N 1
ATOM 3207 C CA . LEU B 1 194 ? -17.256 -36.527 -55.095 1.00 45.85 194 LEU B CA 1
ATOM 3208 C C . LEU B 1 194 ? -17.183 -37.151 -56.482 1.00 47.89 194 LEU B C 1
ATOM 3209 O O . LEU B 1 194 ? -16.309 -36.801 -57.281 1.00 50.78 194 LEU B O 1
ATOM 3214 N N . THR B 1 195 ? -18.079 -38.082 -56.792 1.00 48.57 195 THR B N 1
ATOM 3215 C CA . THR B 1 195 ? -18.032 -38.700 -58.114 1.00 51.39 195 THR B CA 1
ATOM 3216 C C . THR B 1 195 ? -18.367 -37.686 -59.214 1.00 47.79 195 THR B C 1
ATOM 3217 O O . THR B 1 195 ? -17.782 -37.719 -60.306 1.00 45.41 195 THR B O 1
ATOM 3221 N N . GLN B 1 196 ? -19.279 -36.764 -58.931 1.00 49.50 196 GLN B N 1
ATOM 3222 C CA . GLN B 1 196 ? -19.524 -35.654 -59.846 1.00 53.14 196 GLN B CA 1
ATOM 3223 C C . GLN B 1 196 ? -18.255 -34.831 -60.057 1.00 50.55 196 GLN B C 1
ATOM 3224 O O . GLN B 1 196 ? -17.907 -34.479 -61.191 1.00 45.72 196 GLN B O 1
ATOM 3230 N N . VAL B 1 197 ? -17.539 -34.541 -58.964 1.00 44.02 197 VAL B N 1
ATOM 3231 C CA . VAL B 1 197 ? -16.333 -33.724 -59.038 1.00 39.81 197 VAL B CA 1
ATOM 3232 C C . VAL B 1 197 ? -15.244 -34.432 -59.846 1.00 39.57 197 VAL B C 1
ATOM 3233 O O . VAL B 1 197 ? -14.498 -33.788 -60.597 1.00 37.35 197 VAL B O 1
ATOM 3237 N N . ILE B 1 198 ? -15.141 -35.765 -59.727 1.00 36.96 198 ILE B N 1
ATOM 3238 C CA . ILE B 1 198 ? -14.121 -36.488 -60.491 1.00 40.41 198 ILE B CA 1
ATOM 3239 C C . ILE B 1 198 ? -14.458 -36.474 -61.978 1.00 43.17 198 ILE B C 1
ATOM 3240 O O . ILE B 1 198 ? -13.571 -36.336 -62.834 1.00 39.21 198 ILE B O 1
ATOM 3245 N N . GLU B 1 199 ? -15.737 -36.613 -62.320 1.00 42.46 199 GLU B N 1
ATOM 3246 C CA . GLU B 1 199 ? -16.072 -36.614 -63.738 1.00 38.99 199 GLU B CA 1
ATOM 3247 C C . GLU B 1 199 ? -15.888 -35.234 -64.342 1.00 37.54 199 GLU B C 1
ATOM 3248 O O . GLU B 1 199 ? -15.372 -35.114 -65.455 1.00 38.03 199 GLU B O 1
ATOM 3254 N N . ASP B 1 200 ? -16.271 -34.180 -63.605 1.00 41.10 200 ASP B N 1
ATOM 3255 C CA . ASP B 1 200 ? -16.057 -32.816 -64.082 1.00 35.96 200 ASP B CA 1
ATOM 3256 C C . ASP B 1 200 ? -14.577 -32.553 -64.330 1.00 34.19 200 ASP B C 1
ATOM 3257 O O . ASP B 1 200 ? -14.194 -32.079 -65.405 1.00 38.72 200 ASP B O 1
ATOM 3262 N N . HIS B 1 201 ? -13.722 -32.900 -63.371 1.00 33.02 201 HIS B N 1
ATOM 3263 C CA . HIS B 1 201 ? -12.288 -32.703 -63.561 1.00 33.86 201 HIS B CA 1
ATOM 3264 C C . HIS B 1 201 ? -11.775 -33.503 -64.754 1.00 34.26 201 HIS B C 1
ATOM 3265 O O . HIS B 1 201 ? -11.063 -32.961 -65.612 1.00 34.88 201 HIS B O 1
ATOM 3272 N N . VAL B 1 202 ? -12.159 -34.787 -64.852 1.00 37.65 202 VAL B N 1
ATOM 3273 C CA . VAL B 1 202 ? -11.636 -35.655 -65.914 1.00 33.60 202 VAL B CA 1
ATOM 3274 C C . VAL B 1 202 ? -12.190 -35.244 -67.277 1.00 32.98 202 VAL B C 1
ATOM 3275 O O . VAL B 1 202 ? -11.452 -35.160 -68.268 1.00 31.30 202 VAL B O 1
ATOM 3279 N N . THR B 1 203 ? -13.495 -34.980 -67.354 1.00 34.17 203 THR B N 1
ATOM 3280 C CA . THR B 1 203 ? -14.079 -34.564 -68.626 1.00 35.09 203 THR B CA 1
ATOM 3281 C C . THR B 1 203 ? -13.455 -33.263 -69.123 1.00 37.51 203 THR B C 1
ATOM 3282 O O . THR B 1 203 ? -13.148 -33.132 -70.316 1.00 32.58 203 THR B O 1
ATOM 3286 N N . ALA B 1 204 ? -13.257 -32.289 -68.218 1.00 40.67 204 ALA B N 1
ATOM 3287 C CA . ALA B 1 204 ? -12.762 -30.974 -68.625 1.00 29.35 204 ALA B CA 1
ATOM 3288 C C . ALA B 1 204 ? -11.384 -31.078 -69.261 1.00 31.84 204 ALA B C 1
ATOM 3289 O O . ALA B 1 204 ? -11.141 -30.527 -70.339 1.00 27.25 204 ALA B O 1
ATOM 3291 N N . MET B 1 205 ? -10.468 -31.796 -68.610 1.00 31.75 205 MET B N 1
ATOM 3292 C CA . MET B 1 205 ? -9.113 -31.891 -69.132 1.00 25.93 205 MET B CA 1
ATOM 3293 C C . MET B 1 205 ? -9.080 -32.719 -70.401 1.00 33.53 205 MET B C 1
ATOM 3294 O O . MET B 1 205 ? -8.506 -32.293 -71.410 1.00 33.80 205 MET B O 1
ATOM 3299 N N . VAL B 1 206 ? -9.707 -33.904 -70.374 1.00 30.60 206 VAL B N 1
ATOM 3300 C CA . VAL B 1 206 ? -9.577 -34.841 -71.483 1.00 28.00 206 VAL B CA 1
ATOM 3301 C C . VAL B 1 206 ? -10.178 -34.259 -72.755 1.00 27.47 206 VAL B C 1
ATOM 3302 O O . VAL B 1 206 ? -9.604 -34.401 -73.839 1.00 26.32 206 VAL B O 1
ATOM 3306 N N . THR B 1 207 ? -11.338 -33.601 -72.649 1.00 27.73 207 THR B N 1
ATOM 3307 C CA . THR B 1 207 ? -11.917 -32.909 -73.801 1.00 26.54 207 THR B CA 1
ATOM 3308 C C . THR B 1 207 ? -10.978 -31.838 -74.329 1.00 29.34 207 THR B C 1
ATOM 3309 O O . THR B 1 207 ? -10.683 -31.790 -75.532 1.00 25.95 207 THR B O 1
ATOM 3313 N N . ARG B 1 208 ? -10.509 -30.958 -73.439 1.00 25.44 208 ARG B N 1
ATOM 3314 C CA . ARG B 1 208 ? -9.751 -29.792 -73.876 1.00 24.57 208 ARG B CA 1
ATOM 3315 C C . ARG B 1 208 ? -8.551 -30.177 -74.731 1.00 25.83 208 ARG B C 1
ATOM 3316 O O . ARG B 1 208 ? -8.186 -29.451 -75.659 1.00 26.38 208 ARG B O 1
ATOM 3324 N N . TYR B 1 209 ? -7.925 -31.314 -74.442 1.00 24.86 209 TYR B N 1
ATOM 3325 C CA . TYR B 1 209 ? -6.738 -31.734 -75.172 1.00 25.34 209 TYR B CA 1
ATOM 3326 C C . TYR B 1 209 ? -7.028 -32.904 -76.114 1.00 29.19 209 TYR B C 1
ATOM 3327 O O . TYR B 1 209 ? -6.092 -33.567 -76.591 1.00 29.22 209 TYR B O 1
ATOM 3336 N N . LYS B 1 210 ? -8.308 -33.147 -76.412 1.00 27.73 210 LYS B N 1
ATOM 3337 C CA . LYS B 1 210 ? -8.740 -34.264 -77.249 1.00 27.76 210 LYS B CA 1
ATOM 3338 C C . LYS B 1 210 ? -7.878 -34.397 -78.498 1.00 27.02 210 LYS B C 1
ATOM 3339 O O . LYS B 1 210 ? -7.571 -33.411 -79.169 1.00 25.98 210 LYS B O 1
ATOM 3345 N N . GLY B 1 211 ? -7.458 -35.619 -78.791 1.00 25.08 211 GLY B N 1
ATOM 3346 C CA . GLY B 1 211 ? -6.632 -35.849 -79.946 1.00 23.67 211 GLY B CA 1
ATOM 3347 C C . GLY B 1 211 ? -5.211 -35.344 -79.854 1.00 26.74 211 GLY B C 1
ATOM 3348 O O . GLY B 1 211 ? -4.403 -35.674 -80.731 1.00 24.90 211 GLY B O 1
ATOM 3349 N N . LYS B 1 212 ? -4.861 -34.561 -78.834 1.00 27.88 212 LYS B N 1
ATOM 3350 C CA . LYS B 1 212 ? -3.469 -34.156 -78.664 1.00 27.18 212 LYS B CA 1
ATOM 3351 C C . LYS B 1 212 ? -2.660 -35.101 -77.757 1.00 30.01 212 LYS B C 1
ATOM 3352 O O . LYS B 1 212 ? -1.423 -35.063 -77.788 1.00 26.43 212 LYS B O 1
ATOM 3358 N N . ILE B 1 213 ? -3.318 -35.995 -77.018 1.00 28.63 213 ILE B N 1
ATOM 3359 C CA . ILE B 1 213 ? -2.733 -36.690 -75.873 1.00 30.44 213 ILE B CA 1
ATOM 3360 C C . ILE B 1 213 ? -2.583 -38.172 -76.195 1.00 30.60 213 ILE B C 1
ATOM 3361 O O . ILE B 1 213 ? -3.587 -38.885 -76.311 1.00 30.80 213 ILE B O 1
ATOM 3366 N N . VAL B 1 214 ? -1.339 -38.668 -76.228 1.00 31.82 214 VAL B N 1
ATOM 3367 C CA . VAL B 1 214 ? -1.109 -40.066 -76.597 1.00 30.00 214 VAL B CA 1
ATOM 3368 C C . VAL B 1 214 ? -1.362 -41.032 -75.419 1.00 33.56 214 VAL B C 1
ATOM 3369 O O . VAL B 1 214 ? -1.905 -42.130 -75.613 1.00 35.31 214 VAL B O 1
ATOM 3373 N N . HIS B 1 215 ? -0.998 -40.654 -74.184 1.00 34.46 215 HIS B N 1
ATOM 3374 C CA . HIS B 1 215 ? -1.438 -41.364 -72.977 1.00 31.90 215 HIS B CA 1
ATOM 3375 C C . HIS B 1 215 ? -1.947 -40.375 -71.944 1.00 33.03 215 HIS B C 1
ATOM 3376 O O . HIS B 1 215 ? -1.379 -39.294 -71.783 1.00 41.01 215 HIS B O 1
ATOM 3383 N N . TRP B 1 216 ? -2.962 -40.774 -71.193 1.00 31.00 216 TRP B N 1
ATOM 3384 C CA . TRP B 1 216 ? -3.336 -40.095 -69.960 1.00 30.07 216 TRP B CA 1
ATOM 3385 C C . TRP B 1 216 ? -3.003 -41.009 -68.790 1.00 36.27 216 TRP B C 1
ATOM 3386 O O . TRP B 1 216 ? -3.511 -42.132 -68.724 1.00 33.47 216 TRP B O 1
ATOM 3397 N N . ASP B 1 217 ? -2.147 -40.532 -67.879 1.00 39.70 217 ASP B N 1
ATOM 3398 C CA . ASP B 1 217 ? -2.046 -41.093 -66.534 1.00 27.74 217 ASP B CA 1
ATOM 3399 C C . ASP B 1 217 ? -3.347 -40.821 -65.799 1.00 30.21 217 ASP B C 1
ATOM 3400 O O . ASP B 1 217 ? -3.476 -39.781 -65.149 1.00 35.30 217 ASP B O 1
ATOM 3405 N N . VAL B 1 218 ? -4.314 -41.736 -65.890 1.00 32.84 218 VAL B N 1
ATOM 3406 C CA . VAL B 1 218 ? -5.640 -41.472 -65.335 1.00 32.18 218 VAL B CA 1
ATOM 3407 C C . VAL B 1 218 ? -5.594 -41.420 -63.809 1.00 34.01 218 VAL B C 1
ATOM 3408 O O . VAL B 1 218 ? -6.171 -40.516 -63.196 1.00 34.00 218 VAL B O 1
ATOM 3412 N N . VAL B 1 219 ? -4.933 -42.388 -63.163 1.00 34.48 219 VAL B N 1
ATOM 3413 C CA . VAL B 1 219 ? -4.755 -42.345 -61.712 1.00 31.20 219 VAL B CA 1
ATOM 3414 C C . VAL B 1 219 ? -3.295 -42.617 -61.390 1.00 31.51 219 VAL B C 1
ATOM 3415 O O . VAL B 1 219 ? -2.593 -43.336 -62.112 1.00 29.79 219 VAL B O 1
ATOM 3419 N N . ASN B 1 220 ? -2.839 -42.019 -60.286 1.00 35.29 220 ASN B N 1
ATOM 3420 C CA . ASN B 1 220 ? -1.429 -41.985 -59.918 1.00 36.20 220 ASN B CA 1
ATOM 3421 C C . ASN B 1 220 ? -1.251 -42.428 -58.470 1.00 38.25 220 ASN B C 1
ATOM 3422 O O . ASN B 1 220 ? -1.973 -41.957 -57.583 1.00 36.94 220 ASN B O 1
ATOM 3427 N N . GLU B 1 221 ? -0.290 -43.320 -58.237 1.00 39.01 221 GLU B N 1
ATOM 3428 C CA . GLU B 1 221 ? 0.123 -43.729 -56.888 1.00 41.62 221 GLU B CA 1
ATOM 3429 C C . GLU B 1 221 ? -1.083 -43.980 -55.972 1.00 43.16 221 GLU B C 1
ATOM 3430 O O . GLU B 1 221 ? -1.276 -43.303 -54.963 1.00 42.46 221 GLU B O 1
ATOM 3436 N N . ILE B 1 222 ? -1.932 -44.946 -56.358 1.00 42.62 222 ILE B N 1
ATOM 3437 C CA . ILE B 1 222 ? -3.132 -45.240 -55.571 1.00 39.75 222 ILE B CA 1
ATOM 3438 C C . ILE B 1 222 ? -2.914 -46.371 -54.577 1.00 47.68 222 ILE B C 1
ATOM 3439 O O . ILE B 1 222 ? -3.805 -46.650 -53.760 1.00 46.49 222 ILE B O 1
ATOM 3444 N N . PHE B 1 223 ? -1.752 -47.013 -54.604 1.00 44.87 223 PHE B N 1
ATOM 3445 C CA . PHE B 1 223 ? -1.471 -48.180 -53.788 1.00 45.78 223 PHE B CA 1
ATOM 3446 C C . PHE B 1 223 ? -0.522 -47.842 -52.645 1.00 45.48 223 PHE B C 1
ATOM 3447 O O . PHE B 1 223 ? 0.456 -47.110 -52.829 1.00 45.02 223 PHE B O 1
ATOM 3455 N N . SER B 1 224 ? -0.802 -48.401 -51.469 1.00 50.04 224 SER B N 1
ATOM 3456 C CA . SER B 1 224 ? 0.234 -48.520 -50.456 1.00 45.79 224 SER B CA 1
ATOM 3457 C C . SER B 1 224 ? 1.184 -49.655 -50.832 1.00 46.89 224 SER B C 1
ATOM 3458 O O . SER B 1 224 ? 0.937 -50.434 -51.754 1.00 50.27 224 SER B O 1
ATOM 3461 N N . GLU B 1 225 ? 2.308 -49.738 -50.123 1.00 47.55 225 GLU B N 1
ATOM 3462 C CA . GLU B 1 225 ? 3.294 -50.768 -50.436 1.00 48.53 225 GLU B CA 1
ATOM 3463 C C . GLU B 1 225 ? 2.824 -52.176 -50.039 1.00 55.53 225 GLU B C 1
ATOM 3464 O O . GLU B 1 225 ? 3.499 -53.171 -50.364 1.00 44.65 225 GLU B O 1
ATOM 3470 N N . ASP B 1 226 ? 1.676 -52.287 -49.370 1.00 52.56 226 ASP B N 1
ATOM 3471 C CA . ASP B 1 226 ? 1.048 -53.558 -49.044 1.00 50.18 226 ASP B CA 1
ATOM 3472 C C . ASP B 1 226 ? 0.236 -54.134 -50.193 1.00 56.74 226 ASP B C 1
ATOM 3473 O O . ASP B 1 226 ? -0.302 -55.247 -50.066 1.00 54.88 226 ASP B O 1
ATOM 3478 N N . GLY B 1 227 ? 0.062 -53.362 -51.273 1.00 58.23 227 GLY B N 1
ATOM 3479 C CA . GLY B 1 227 ? -0.798 -53.756 -52.376 1.00 51.82 227 GLY B CA 1
ATOM 3480 C C . GLY B 1 227 ? -2.276 -53.461 -52.197 1.00 52.31 227 GLY B C 1
ATOM 3481 O O . GLY B 1 227 ? -3.099 -53.949 -52.981 1.00 60.25 227 GLY B O 1
ATOM 3482 N N . ASN B 1 228 ? -2.654 -52.710 -51.177 1.00 52.77 228 ASN B N 1
ATOM 3483 C CA . ASN B 1 228 ? -4.009 -52.199 -51.065 1.00 50.84 228 ASN B CA 1
ATOM 3484 C C . ASN B 1 228 ? -3.992 -50.710 -51.415 1.00 48.73 228 ASN B C 1
ATOM 3485 O O . ASN B 1 228 ? -2.945 -50.119 -51.693 1.00 47.61 228 ASN B O 1
ATOM 3490 N N . LEU B 1 229 ? -5.172 -50.107 -51.435 1.00 49.92 229 LEU B N 1
ATOM 3491 C CA . LEU B 1 229 ? -5.290 -48.689 -51.729 1.00 54.74 229 LEU B CA 1
ATOM 3492 C C . LEU B 1 229 ? -4.748 -47.855 -50.578 1.00 46.53 229 LEU B C 1
ATOM 3493 O O . LEU B 1 229 ? -4.937 -48.191 -49.407 1.00 46.49 229 LEU B O 1
ATOM 3498 N N . ARG B 1 230 ? -4.078 -46.756 -50.922 1.00 49.28 230 ARG B N 1
ATOM 3499 C CA . ARG B 1 230 ? -3.584 -45.818 -49.923 1.00 47.26 230 ARG B CA 1
ATOM 3500 C C . ARG B 1 230 ? -4.707 -44.891 -49.451 1.00 46.11 230 ARG B C 1
ATOM 3501 O O . ARG B 1 230 ? -5.670 -44.614 -50.176 1.00 38.83 230 ARG B O 1
ATOM 3509 N N . ASP B 1 231 ? -4.592 -44.446 -48.198 1.00 52.85 231 ASP B N 1
ATOM 3510 C CA . ASP B 1 231 ? -5.596 -43.559 -47.623 1.00 49.33 231 ASP B CA 1
ATOM 3511 C C . ASP B 1 231 ? -5.596 -42.219 -48.345 1.00 49.92 231 ASP B C 1
ATOM 3512 O O . ASP B 1 231 ? -4.548 -41.587 -48.525 1.00 50.05 231 ASP B O 1
ATOM 3517 N N . SER B 1 232 ? -6.780 -41.791 -48.761 1.00 48.17 232 SER B N 1
ATOM 3518 C CA . SER B 1 232 ? -6.962 -40.559 -49.511 1.00 40.57 232 SER B CA 1
ATOM 3519 C C . SER B 1 232 ? -8.454 -40.291 -49.528 1.00 43.17 232 SER B C 1
ATOM 3520 O O . SER B 1 232 ? -9.265 -41.193 -49.310 1.00 52.98 232 SER B O 1
ATOM 3523 N N . VAL B 1 233 ? -8.808 -39.038 -49.799 1.00 46.60 233 VAL B N 1
ATOM 3524 C CA . VAL B 1 233 ? -10.209 -38.679 -49.984 1.00 45.00 233 VAL B CA 1
ATOM 3525 C C . VAL B 1 233 ? -10.922 -39.658 -50.903 1.00 47.23 233 VAL B C 1
ATOM 3526 O O . VAL B 1 233 ? -12.121 -39.908 -50.736 1.00 52.87 233 VAL B O 1
ATOM 3530 N N . PHE B 1 234 ? -10.194 -40.260 -51.855 1.00 42.19 234 PHE B N 1
ATOM 3531 C CA . PHE B 1 234 ? -10.809 -41.127 -52.854 1.00 43.80 234 PHE B CA 1
ATOM 3532 C C . PHE B 1 234 ? -11.083 -42.520 -52.293 1.00 50.61 234 PHE B C 1
ATOM 3533 O O . PHE B 1 234 ? -12.183 -43.063 -52.465 1.00 49.42 234 PHE B O 1
ATOM 3541 N N . SER B 1 235 ? -10.079 -43.114 -51.642 1.00 52.97 235 SER B N 1
ATOM 3542 C CA . SER B 1 235 ? -10.270 -44.327 -50.855 1.00 43.84 235 SER B CA 1
ATOM 3543 C C . SER B 1 235 ? -11.459 -44.187 -49.911 1.00 47.35 235 SER B C 1
ATOM 3544 O O . SER B 1 235 ? -12.446 -44.922 -50.011 1.00 47.43 235 SER B O 1
ATOM 3547 N N . ARG B 1 236 ? -11.382 -43.215 -48.999 1.00 45.03 236 ARG B N 1
ATOM 3548 C CA . ARG B 1 236 ? -12.331 -43.124 -47.888 1.00 46.45 236 ARG B CA 1
ATOM 3549 C C . ARG B 1 236 ? -13.774 -42.955 -48.361 1.00 50.61 236 ARG B C 1
ATOM 3550 O O . ARG B 1 236 ? -14.700 -43.502 -47.747 1.00 50.87 236 ARG B O 1
ATOM 3558 N N . VAL B 1 237 ? -13.995 -42.187 -49.430 1.00 53.84 237 VAL B N 1
ATOM 3559 C CA . VAL B 1 237 ? -15.357 -41.821 -49.821 1.00 49.00 237 VAL B CA 1
ATOM 3560 C C . VAL B 1 237 ? -15.970 -42.815 -50.811 1.00 49.22 237 VAL B C 1
ATOM 3561 O O . VAL B 1 237 ? -17.195 -42.952 -50.878 1.00 48.86 237 VAL B O 1
ATOM 3565 N N . LEU B 1 238 ? -15.148 -43.533 -51.566 1.00 49.53 238 LEU B N 1
ATOM 3566 C CA . LEU B 1 238 ? -15.693 -44.398 -52.606 1.00 47.99 238 LEU B CA 1
ATOM 3567 C C . LEU B 1 238 ? -15.044 -45.778 -52.676 1.00 47.55 238 LEU B C 1
ATOM 3568 O O . LEU B 1 238 ? -15.390 -46.551 -53.575 1.00 48.87 238 LEU B O 1
ATOM 3573 N N . GLY B 1 239 ? -14.014 -46.049 -51.886 1.00 46.93 239 GLY B N 1
ATOM 3574 C CA . GLY B 1 239 ? -13.365 -47.340 -51.980 1.00 48.27 239 GLY B CA 1
ATOM 3575 C C . GLY B 1 239 ? -12.472 -47.345 -53.192 1.00 46.36 239 GLY B C 1
ATOM 3576 O O . GLY B 1 239 ? -11.792 -46.352 -53.436 1.00 49.20 239 GLY B O 1
ATOM 3577 N N . GLU B 1 240 ? -12.478 -48.442 -53.958 1.00 52.45 240 GLU B N 1
ATOM 3578 C CA . GLU B 1 240 ? -11.801 -48.505 -55.246 1.00 51.46 240 GLU B CA 1
ATOM 3579 C C . GLU B 1 240 ? -12.726 -48.143 -56.416 1.00 51.06 240 GLU B C 1
ATOM 3580 O O . GLU B 1 240 ? -12.366 -48.382 -57.576 1.00 50.91 240 GLU B O 1
ATOM 3586 N N . ASP B 1 241 ? -13.879 -47.515 -56.128 1.00 49.62 241 ASP B N 1
ATOM 3587 C CA . ASP B 1 241 ? -14.797 -47.057 -57.174 1.00 51.03 241 ASP B CA 1
ATOM 3588 C C . ASP B 1 241 ? -14.230 -45.882 -57.974 1.00 55.22 241 ASP B C 1
ATOM 3589 O O . ASP B 1 241 ? -14.566 -45.712 -59.157 1.00 51.31 241 ASP B O 1
ATOM 3594 N N . PHE B 1 242 ? -13.429 -45.021 -57.334 1.00 52.82 242 PHE B N 1
ATOM 3595 C CA . PHE B 1 242 ? -12.910 -43.871 -58.058 1.00 50.17 242 PHE B CA 1
ATOM 3596 C C . PHE B 1 242 ? -12.106 -44.323 -59.273 1.00 52.03 242 PHE B C 1
ATOM 3597 O O . PHE B 1 242 ? -12.067 -43.612 -60.285 1.00 50.13 242 PHE B O 1
ATOM 3605 N N . VAL B 1 243 ? -11.510 -45.525 -59.218 1.00 41.14 243 VAL B N 1
ATOM 3606 C CA . VAL B 1 243 ? -10.747 -46.009 -60.362 1.00 39.98 243 VAL B CA 1
ATOM 3607 C C . VAL B 1 243 ? -11.650 -46.206 -61.575 1.00 45.92 243 VAL B C 1
ATOM 3608 O O . VAL B 1 243 ? -11.243 -45.933 -62.711 1.00 47.63 243 VAL B O 1
ATOM 3612 N N . GLY B 1 244 ? -12.887 -46.645 -61.365 1.00 48.63 244 GLY B N 1
ATOM 3613 C CA . GLY B 1 244 ? -13.787 -46.897 -62.474 1.00 44.20 244 GLY B CA 1
ATOM 3614 C C . GLY B 1 244 ? -14.484 -45.637 -62.929 1.00 45.50 244 GLY B C 1
ATOM 3615 O O . GLY B 1 244 ? -14.679 -45.410 -64.126 1.00 46.54 244 GLY B O 1
ATOM 3616 N N . ILE B 1 245 ? -14.862 -44.802 -61.967 1.00 48.01 245 ILE B N 1
ATOM 3617 C CA . ILE B 1 245 ? -15.469 -43.518 -62.298 1.00 50.00 245 ILE B CA 1
ATOM 3618 C C . ILE B 1 245 ? -14.524 -42.687 -63.158 1.00 47.73 245 ILE B C 1
ATOM 3619 O O . ILE B 1 245 ? -14.944 -42.063 -64.141 1.00 44.81 245 ILE B O 1
ATOM 3624 N N . ALA B 1 246 ? -13.225 -42.700 -62.828 1.00 47.83 246 ALA B N 1
ATOM 3625 C CA . ALA B 1 246 ? -12.252 -41.899 -63.567 1.00 38.52 246 ALA B CA 1
ATOM 3626 C C . ALA B 1 246 ? -11.962 -42.498 -64.945 1.00 38.26 246 ALA B C 1
ATOM 3627 O O . ALA B 1 246 ? -11.914 -41.774 -65.943 1.00 37.17 246 ALA B O 1
ATOM 3629 N N . PHE B 1 247 ? -11.784 -43.819 -65.031 1.00 40.32 247 PHE B N 1
ATOM 3630 C CA . PHE B 1 247 ? -11.474 -44.426 -66.329 1.00 42.48 247 PHE B CA 1
ATOM 3631 C C . PHE B 1 247 ? -12.671 -44.394 -67.283 1.00 40.78 247 PHE B C 1
ATOM 3632 O O . PHE B 1 247 ? -12.492 -44.297 -68.504 1.00 37.05 247 PHE B O 1
ATOM 3640 N N . ARG B 1 248 ? -13.890 -44.476 -66.752 1.00 41.00 248 ARG B N 1
ATOM 3641 C CA . ARG B 1 248 ? -15.072 -44.354 -67.596 1.00 36.22 248 ARG B CA 1
ATOM 3642 C C . ARG B 1 248 ? -15.169 -42.950 -68.191 1.00 39.80 248 ARG B C 1
ATOM 3643 O O . ARG B 1 248 ? -15.314 -42.788 -69.408 1.00 42.55 248 ARG B O 1
ATOM 3651 N N . ALA B 1 249 ? -15.091 -41.919 -67.341 1.00 40.12 249 ALA B N 1
ATOM 3652 C CA . ALA B 1 249 ? -15.183 -40.540 -67.822 1.00 35.74 249 ALA B CA 1
ATOM 3653 C C . ALA B 1 249 ? -14.092 -40.222 -68.844 1.00 39.71 249 ALA B C 1
ATOM 3654 O O . ALA B 1 249 ? -14.333 -39.497 -69.823 1.00 36.27 249 ALA B O 1
ATOM 3656 N N . ALA B 1 250 ? -12.889 -40.763 -68.639 1.00 35.31 250 ALA B N 1
ATOM 3657 C CA . ALA B 1 250 ? -11.763 -40.438 -69.504 1.00 29.11 250 ALA B CA 1
ATOM 3658 C C . ALA B 1 250 ? -11.989 -40.977 -70.906 1.00 36.64 250 ALA B C 1
ATOM 3659 O O . ALA B 1 250 ? -12.108 -40.206 -71.868 1.00 38.49 250 ALA B O 1
ATOM 3661 N N . ARG B 1 251 ? -12.074 -42.309 -71.037 1.00 36.46 251 ARG B N 1
ATOM 3662 C CA . ARG B 1 251 ? -12.237 -42.908 -72.356 1.00 34.92 251 ARG B CA 1
ATOM 3663 C C . ARG B 1 251 ? -13.422 -42.306 -73.099 1.00 35.25 251 ARG B C 1
ATOM 3664 O O . ARG B 1 251 ? -13.314 -41.992 -74.289 1.00 39.94 251 ARG B O 1
ATOM 3672 N N . ALA B 1 252 ? -14.543 -42.090 -72.414 1.00 27.60 252 ALA B N 1
ATOM 3673 C CA . ALA B 1 252 ? -15.679 -41.429 -73.047 1.00 29.22 252 ALA B CA 1
ATOM 3674 C C . ALA B 1 252 ? -15.275 -40.101 -73.699 1.00 38.20 252 ALA B C 1
ATOM 3675 O O . ALA B 1 252 ? -15.592 -39.849 -74.864 1.00 42.83 252 ALA B O 1
ATOM 3677 N N . ALA B 1 253 ? -14.550 -39.246 -72.960 1.00 36.14 253 ALA B N 1
ATOM 3678 C CA . ALA B 1 253 ? -14.231 -37.902 -73.430 1.00 33.34 253 ALA B CA 1
ATOM 3679 C C . ALA B 1 253 ? -13.215 -37.893 -74.566 1.00 30.14 253 ALA B C 1
ATOM 3680 O O . ALA B 1 253 ? -13.202 -36.942 -75.349 1.00 30.07 253 ALA B O 1
ATOM 3682 N N . ASP B 1 254 ? -12.364 -38.910 -74.685 1.00 33.35 254 ASP B N 1
ATOM 3683 C CA . ASP B 1 254 ? -11.422 -38.987 -75.807 1.00 38.10 254 ASP B CA 1
ATOM 3684 C C . ASP B 1 254 ? -11.085 -40.441 -76.120 1.00 35.11 254 ASP B C 1
ATOM 3685 O O . ASP B 1 254 ? -10.129 -41.004 -75.570 1.00 37.46 254 ASP B O 1
ATOM 3690 N N . PRO B 1 255 ? -11.828 -41.066 -77.047 1.00 34.10 255 PRO B N 1
ATOM 3691 C CA . PRO B 1 255 ? -11.517 -42.448 -77.463 1.00 33.31 255 PRO B CA 1
ATOM 3692 C C . PRO B 1 255 ? -10.090 -42.689 -77.941 1.00 31.08 255 PRO B C 1
ATOM 3693 O O . PRO B 1 255 ? -9.627 -43.832 -77.871 1.00 31.22 255 PRO B O 1
ATOM 3697 N N . ASN B 1 256 ? -9.394 -41.665 -78.445 1.00 38.17 256 ASN B N 1
ATOM 3698 C CA . ASN B 1 256 ? -8.066 -41.834 -79.045 1.00 32.77 256 ASN B CA 1
ATOM 3699 C C . ASN B 1 256 ? -6.999 -42.175 -78.011 1.00 34.35 256 ASN B C 1
ATOM 3700 O O . ASN B 1 256 ? -5.991 -42.818 -78.338 1.00 34.28 256 ASN B O 1
ATOM 3705 N N . ALA B 1 257 ? -7.182 -41.726 -76.774 1.00 37.59 257 ALA B N 1
ATOM 3706 C CA . ALA B 1 257 ? -6.122 -41.762 -75.774 1.00 34.80 257 ALA B CA 1
ATOM 3707 C C . ALA B 1 257 ? -6.018 -43.137 -75.134 1.00 35.56 257 ALA B C 1
ATOM 3708 O O . ALA B 1 257 ? -7.038 -43.715 -74.720 1.00 28.81 257 ALA B O 1
ATOM 3710 N N . LYS B 1 258 ? -4.781 -43.641 -75.015 1.00 30.67 258 LYS B N 1
ATOM 3711 C CA . LYS B 1 258 ? -4.523 -44.826 -74.198 1.00 37.11 258 LYS B CA 1
ATOM 3712 C C . LYS B 1 258 ? -4.520 -44.464 -72.712 1.00 37.83 258 LYS B C 1
ATOM 3713 O O . LYS B 1 258 ? -3.805 -43.549 -72.278 1.00 35.86 258 LYS B O 1
ATOM 3719 N N . LEU B 1 259 ? -5.307 -45.199 -71.931 1.00 35.12 259 LEU B N 1
ATOM 3720 C CA . LEU B 1 259 ? -5.531 -44.903 -70.523 1.00 34.31 259 LEU B CA 1
ATOM 3721 C C . LEU B 1 259 ? -4.565 -45.702 -69.654 1.00 33.92 259 LEU B C 1
ATOM 3722 O O . LEU B 1 259 ? -4.396 -46.909 -69.847 1.00 37.83 259 LEU B O 1
ATOM 3727 N N . TYR B 1 260 ? -3.921 -45.026 -68.712 1.00 31.99 260 TYR B N 1
ATOM 3728 C CA . TYR B 1 260 ? -2.896 -45.648 -67.890 1.00 32.47 260 TYR B CA 1
ATOM 3729 C C . TYR B 1 260 ? -3.214 -45.500 -66.407 1.00 35.79 260 TYR B C 1
ATOM 3730 O O . TYR B 1 260 ? -3.789 -44.498 -65.971 1.00 33.53 260 TYR B O 1
ATOM 3739 N N . ILE B 1 261 ? -2.832 -46.510 -65.641 1.00 36.90 261 ILE B N 1
ATOM 3740 C CA . ILE B 1 261 ? -2.637 -46.396 -64.203 1.00 33.40 261 ILE B CA 1
ATOM 3741 C C . ILE B 1 261 ? -1.133 -46.354 -63.962 1.00 35.82 261 ILE B C 1
ATOM 3742 O O . ILE B 1 261 ? -0.368 -47.102 -64.592 1.00 36.78 261 ILE B O 1
ATOM 3747 N N . ASN B 1 262 ? -0.696 -45.467 -63.070 1.00 32.77 262 ASN B N 1
ATOM 3748 C CA . ASN B 1 262 ? 0.718 -45.197 -62.877 1.00 30.10 262 ASN B CA 1
ATOM 3749 C C . ASN B 1 262 ? 1.086 -45.417 -61.409 1.00 34.07 262 ASN B C 1
ATOM 3750 O O . ASN B 1 262 ? 0.248 -45.240 -60.513 1.00 34.13 262 ASN B O 1
ATOM 3755 N N . ASP B 1 263 ? 2.340 -45.816 -61.164 1.00 30.35 263 ASP B N 1
ATOM 3756 C CA . ASP B 1 263 ? 2.825 -45.913 -59.788 1.00 33.33 263 ASP B CA 1
ATOM 3757 C C . ASP B 1 263 ? 4.337 -46.111 -59.735 1.00 35.00 263 ASP B C 1
ATOM 3758 O O . ASP B 1 263 ? 4.979 -46.426 -60.743 1.00 36.17 263 ASP B O 1
ATOM 3763 N N . TYR B 1 264 ? 4.898 -45.882 -58.539 1.00 35.68 264 TYR B N 1
ATOM 3764 C CA . TYR B 1 264 ? 6.327 -46.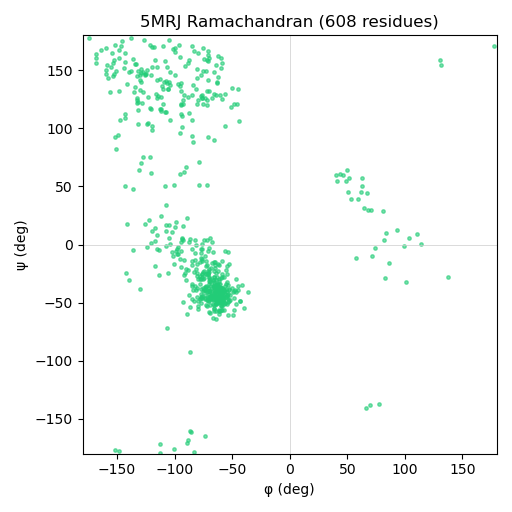016 -58.246 1.00 36.84 264 TYR B CA 1
ATOM 3765 C C . TYR B 1 264 ? 6.556 -47.217 -57.330 1.00 38.01 264 TYR B C 1
ATOM 3766 O O . TYR B 1 264 ? 5.611 -47.819 -56.804 1.00 37.35 264 TYR B O 1
ATOM 3775 N N . ASN B 1 265 ? 7.831 -47.564 -57.137 1.00 35.65 265 ASN B N 1
ATOM 3776 C CA . ASN B 1 265 ? 8.213 -48.730 -56.341 1.00 42.30 265 ASN B CA 1
ATOM 3777 C C . ASN B 1 265 ? 7.734 -50.040 -56.975 1.00 45.58 265 ASN B C 1
ATOM 3778 O O . ASN B 1 265 ? 7.401 -50.998 -56.270 1.00 45.48 265 ASN B O 1
ATOM 3783 N N . LEU B 1 266 ? 7.661 -50.089 -58.304 1.00 47.67 266 LEU B N 1
ATOM 3784 C CA . LEU B 1 266 ? 7.245 -51.291 -59.018 1.00 46.16 266 LEU B CA 1
ATOM 3785 C C . LEU B 1 266 ? 8.478 -51.868 -59.702 1.00 50.26 266 LEU B C 1
ATOM 3786 O O . LEU B 1 266 ? 8.471 -52.129 -60.911 1.00 52.30 266 LEU B O 1
ATOM 3791 N N . ASP B 1 267 ? 9.557 -52.030 -58.930 1.00 48.38 267 ASP B N 1
ATOM 3792 C CA . ASP B 1 267 ? 10.893 -52.248 -59.476 1.00 52.58 267 ASP B CA 1
ATOM 3793 C C . ASP B 1 267 ? 11.529 -53.546 -58.981 1.00 54.16 267 ASP B C 1
ATOM 3794 O O . ASP B 1 267 ? 12.764 -53.679 -58.992 1.00 47.67 267 ASP B O 1
ATOM 3799 N N . ASN B 1 268 ? 10.712 -54.496 -58.520 1.00 51.60 268 ASN B N 1
ATOM 3800 C CA . ASN B 1 268 ? 11.162 -55.855 -58.250 1.00 52.35 268 ASN B CA 1
ATOM 3801 C C . ASN B 1 268 ? 9.949 -56.771 -58.332 1.00 54.35 268 ASN B C 1
ATOM 3802 O O . ASN B 1 268 ? 8.914 -56.487 -57.710 1.00 45.59 268 ASN B O 1
ATOM 3807 N N . ALA B 1 269 ? 10.093 -57.872 -59.083 1.00 51.81 269 ALA B N 1
ATOM 3808 C CA . ALA B 1 269 ? 8.967 -58.750 -59.413 1.00 56.56 269 ALA B CA 1
ATOM 3809 C C . ALA B 1 269 ? 8.203 -59.263 -58.196 1.00 56.14 269 ALA B C 1
ATOM 3810 O O . ALA B 1 269 ? 7.035 -59.657 -58.332 1.00 50.79 269 ALA B O 1
ATOM 3812 N N . ASN B 1 270 ? 8.832 -59.273 -57.014 1.00 55.90 270 ASN B N 1
ATOM 3813 C CA . ASN B 1 270 ? 8.303 -59.992 -55.859 1.00 58.05 270 ASN B CA 1
ATOM 3814 C C . ASN B 1 270 ? 7.612 -59.094 -54.836 1.00 60.30 270 ASN B C 1
ATOM 3815 O O . ASN B 1 270 ? 7.004 -59.620 -53.893 1.00 56.72 270 ASN B O 1
ATOM 3820 N N . TYR B 1 271 ? 7.674 -57.772 -55.020 1.00 53.65 271 TYR B N 1
ATOM 3821 C CA . TYR B 1 271 ? 7.079 -56.811 -54.099 1.00 48.03 271 TYR B CA 1
ATOM 3822 C C . TYR B 1 271 ? 5.559 -56.954 -54.014 1.00 45.40 271 TYR B C 1
ATOM 3823 O O . TYR B 1 271 ? 4.871 -57.133 -55.020 1.00 42.14 271 TYR B O 1
ATOM 3832 N N . ALA B 1 272 ? 5.029 -56.824 -52.797 1.00 49.89 272 ALA B N 1
ATOM 3833 C CA . ALA B 1 272 ? 3.580 -56.839 -52.603 1.00 54.79 272 ALA B CA 1
ATOM 3834 C C . ALA B 1 272 ? 2.861 -55.700 -53.325 1.00 57.60 272 ALA B C 1
ATOM 3835 O O . ALA B 1 272 ? 1.633 -55.759 -53.466 1.00 56.23 272 ALA B O 1
ATOM 3837 N N . LYS B 1 273 ? 3.577 -54.645 -53.738 1.00 51.04 273 LYS B N 1
ATOM 3838 C CA . LYS B 1 273 ? 2.945 -53.578 -54.512 1.00 54.94 273 LYS B CA 1
ATOM 3839 C C . LYS B 1 273 ? 2.731 -54.008 -55.966 1.00 55.09 273 LYS B C 1
ATOM 3840 O O . LYS B 1 273 ? 1.646 -53.814 -56.530 1.00 48.28 273 LYS B O 1
ATOM 3846 N N . VAL B 1 274 ? 3.756 -54.608 -56.578 1.00 50.80 274 VAL B N 1
ATOM 3847 C CA . VAL B 1 274 ? 3.613 -55.218 -57.900 1.00 52.16 274 VAL B CA 1
ATOM 3848 C C . VAL B 1 274 ? 2.510 -56.282 -57.908 1.00 53.55 274 VAL B C 1
ATOM 3849 O O . VAL B 1 274 ? 1.566 -56.218 -58.706 1.00 49.82 274 VAL B O 1
ATOM 3853 N N . THR B 1 275 ? 2.621 -57.288 -57.026 1.00 54.89 275 THR B N 1
ATOM 3854 C CA . THR B 1 275 ? 1.821 -58.507 -57.173 1.00 53.95 275 THR B CA 1
ATOM 3855 C C . THR B 1 275 ? 0.452 -58.390 -56.509 1.00 51.34 275 THR B C 1
ATOM 3856 O O . THR B 1 275 ? -0.580 -58.664 -57.128 1.00 55.92 275 THR B O 1
ATOM 3860 N N . ARG B 1 276 ? 0.423 -58.030 -55.236 1.00 55.08 276 ARG B N 1
ATOM 3861 C CA . ARG B 1 276 ? -0.843 -58.000 -54.516 1.00 65.41 276 ARG B CA 1
ATOM 3862 C C . ARG B 1 276 ? -1.634 -56.723 -54.766 1.00 60.38 276 ARG B C 1
ATOM 3863 O O . ARG B 1 276 ? -2.822 -56.664 -54.424 1.00 58.20 276 ARG B O 1
ATOM 3871 N N . GLY B 1 277 ? -1.003 -55.705 -55.346 1.00 61.94 277 GLY B N 1
ATOM 3872 C CA . GLY B 1 277 ? -1.677 -54.459 -55.654 1.00 55.88 277 GLY B CA 1
ATOM 3873 C C . GLY B 1 277 ? -1.960 -54.271 -57.130 1.00 58.08 277 GLY B C 1
ATOM 3874 O O . GLY B 1 277 ? -3.114 -54.383 -57.561 1.00 51.12 277 GLY B O 1
ATOM 3875 N N . MET B 1 278 ? -0.907 -54.007 -57.913 1.00 54.89 278 MET B N 1
ATOM 3876 C CA . MET B 1 278 ? -1.046 -53.626 -59.314 1.00 50.76 278 MET B CA 1
ATOM 3877 C C . MET B 1 278 ? -1.668 -54.744 -60.148 1.00 54.46 278 MET B C 1
ATOM 3878 O O . MET B 1 278 ? -2.778 -54.581 -60.674 1.00 48.55 278 MET B O 1
ATOM 3883 N N . VAL B 1 279 ? -0.981 -55.888 -60.263 1.00 60.30 279 VAL B N 1
ATOM 3884 C CA . VAL B 1 279 ? -1.451 -56.947 -61.162 1.00 53.33 279 VAL B CA 1
ATOM 3885 C C . VAL B 1 279 ? -2.832 -57.434 -60.741 1.00 44.58 279 VAL B C 1
ATOM 3886 O O . VAL B 1 279 ? -3.756 -57.512 -61.556 1.00 49.45 279 VAL B O 1
ATOM 3890 N N . GLU B 1 280 ? -2.997 -57.744 -59.458 1.00 43.63 280 GLU B N 1
ATOM 3891 C CA . GLU B 1 280 ? -4.234 -58.368 -58.999 1.00 48.72 280 GLU B CA 1
ATOM 3892 C C . GLU B 1 280 ? -5.443 -57.444 -59.177 1.00 58.46 280 GLU B C 1
ATOM 3893 O O . GLU B 1 280 ? -6.503 -57.879 -59.650 1.00 53.49 280 GLU B O 1
ATOM 3899 N N . LYS B 1 281 ? -5.308 -56.161 -58.806 1.00 60.64 281 LYS B N 1
ATOM 3900 C CA . LYS B 1 281 ? -6.456 -55.252 -58.818 1.00 57.06 281 LYS B CA 1
ATOM 3901 C C . LYS B 1 281 ? -6.795 -54.769 -60.228 1.00 58.19 281 LYS B C 1
ATOM 3902 O O . LYS B 1 281 ? -7.954 -54.424 -60.501 1.00 55.19 281 LYS B O 1
ATOM 3908 N N . VAL B 1 282 ? -5.803 -54.725 -61.125 1.00 53.42 282 VAL B N 1
ATOM 3909 C CA . VAL B 1 282 ? -6.062 -54.372 -62.520 1.00 50.02 282 VAL B CA 1
ATOM 3910 C C . VAL B 1 282 ? -6.990 -55.402 -63.160 1.00 50.57 282 VAL B C 1
ATOM 3911 O O . VAL B 1 282 ? -7.980 -55.057 -63.821 1.00 45.52 282 VAL B O 1
ATOM 3915 N N . ASN B 1 283 ? -6.679 -56.688 -62.968 1.00 52.46 283 ASN B N 1
ATOM 3916 C CA . ASN B 1 283 ? -7.464 -57.742 -63.595 1.00 48.90 283 ASN B CA 1
ATOM 3917 C C . ASN B 1 283 ? -8.881 -57.765 -63.033 1.00 47.81 283 ASN B C 1
ATOM 3918 O O . ASN B 1 283 ? -9.856 -57.904 -63.781 1.00 52.71 283 ASN B O 1
ATOM 3923 N N . ARG B 1 284 ? -9.005 -57.596 -61.720 1.00 43.65 284 ARG B N 1
ATOM 3924 C CA . ARG B 1 284 ? -10.310 -57.486 -61.076 1.00 49.12 284 ARG B CA 1
ATOM 3925 C C . ARG B 1 284 ? -11.153 -56.378 -61.705 1.00 56.11 284 ARG B C 1
ATOM 3926 O O . ARG B 1 284 ? -12.356 -56.564 -61.967 1.00 49.00 284 ARG B O 1
ATOM 3934 N N . TRP B 1 285 ? -10.524 -55.222 -61.976 1.00 60.08 285 TRP B N 1
ATOM 3935 C CA . TRP B 1 285 ? -11.199 -54.082 -62.588 1.00 54.06 285 TRP B CA 1
ATOM 3936 C C . TRP B 1 285 ? -11.394 -54.285 -64.089 1.00 50.88 285 TRP B C 1
ATOM 3937 O O . TRP B 1 285 ? -12.462 -53.959 -64.621 1.00 56.07 285 TRP B O 1
ATOM 3948 N N . VAL B 1 286 ? -10.376 -54.809 -64.786 1.00 42.85 286 VAL B N 1
ATOM 3949 C CA . VAL B 1 286 ? -10.550 -55.164 -66.195 1.00 50.70 286 VAL B CA 1
ATOM 3950 C C . VAL B 1 286 ? -11.746 -56.102 -66.369 1.00 53.19 286 VAL B C 1
ATOM 3951 O O . VAL B 1 286 ? -12.586 -55.904 -67.258 1.00 46.25 286 VAL B O 1
ATOM 3955 N N . SER B 1 287 ? -11.861 -57.113 -65.499 1.00 50.02 287 SER B N 1
ATOM 3956 C CA . SER B 1 287 ? -12.951 -58.085 -65.593 1.00 48.60 287 SER B CA 1
ATOM 3957 C C . SER B 1 287 ? -14.334 -57.467 -65.390 1.00 54.27 287 SER B C 1
ATOM 3958 O O . SER B 1 287 ? -15.300 -57.929 -66.002 1.00 52.63 287 SER B O 1
ATOM 3961 N N . GLN B 1 288 ? -14.468 -56.457 -64.528 1.00 58.99 288 GLN B N 1
ATOM 3962 C CA . GLN B 1 288 ? -15.765 -55.808 -64.406 1.00 60.74 288 GLN B CA 1
ATOM 3963 C C . GLN B 1 288 ? -15.927 -54.641 -65.383 1.00 59.04 288 GLN B C 1
ATOM 3964 O O . GLN B 1 288 ? -16.859 -53.828 -65.210 1.00 58.98 288 GLN B O 1
ATOM 3970 N N . GLY B 1 289 ? -15.143 -54.655 -66.479 1.00 53.65 289 GLY B N 1
ATOM 3971 C CA . GLY B 1 289 ? -15.388 -53.781 -67.616 1.00 53.17 289 GLY B CA 1
ATOM 3972 C C . GLY B 1 289 ? -14.875 -52.368 -67.487 1.00 57.57 289 GLY B C 1
ATOM 3973 O O . GLY B 1 289 ? -15.449 -51.467 -68.097 1.00 61.63 289 GLY B O 1
ATOM 3974 N N . VAL B 1 290 ? -13.802 -52.144 -66.731 1.00 53.82 290 VAL B N 1
ATOM 3975 C CA . VAL B 1 290 ? -13.243 -50.807 -66.550 1.00 54.79 290 VAL B CA 1
ATOM 3976 C C . VAL B 1 290 ? -12.130 -50.676 -67.589 1.00 48.88 290 VAL B C 1
ATOM 3977 O O . VAL B 1 290 ? -11.354 -51.623 -67.789 1.00 40.44 290 VAL B O 1
ATOM 3981 N N . PRO B 1 291 ? -12.031 -49.533 -68.295 1.00 43.11 291 PRO B N 1
ATOM 3982 C CA . PRO B 1 291 ? -11.227 -49.455 -69.541 1.00 40.43 291 PRO B CA 1
ATOM 3983 C C . PRO B 1 291 ? -9.763 -49.058 -69.371 1.00 41.14 291 PRO B C 1
ATOM 3984 O O . PRO B 1 291 ? -9.326 -47.995 -69.846 1.00 33.99 291 PRO B O 1
ATOM 3988 N N . ILE B 1 292 ? -8.958 -49.918 -68.733 1.00 38.15 292 ILE B N 1
ATOM 3989 C CA . ILE B 1 292 ? -7.530 -49.635 -68.574 1.00 37.90 292 ILE B CA 1
ATOM 3990 C C . ILE B 1 292 ? -6.784 -50.181 -69.779 1.00 32.56 292 ILE B C 1
ATOM 3991 O O . ILE B 1 292 ? -6.891 -51.370 -70.092 1.00 36.46 292 ILE B O 1
ATOM 3996 N N . ASP B 1 293 ? -5.981 -49.340 -70.428 1.00 33.92 293 ASP B N 1
ATOM 3997 C CA . ASP B 1 293 ? -5.174 -49.818 -71.545 1.00 39.45 293 ASP B CA 1
ATOM 3998 C C . ASP B 1 293 ? -3.719 -50.102 -71.196 1.00 40.26 293 ASP B C 1
ATOM 3999 O O . ASP B 1 293 ? -3.033 -50.774 -71.979 1.00 44.90 293 ASP B O 1
ATOM 4004 N N . GLY B 1 294 ? -3.218 -49.602 -70.076 1.00 39.83 294 GLY B N 1
ATOM 4005 C CA . GLY B 1 294 ? -1.785 -49.637 -69.836 1.00 41.26 294 GLY B CA 1
ATOM 4006 C C . GLY B 1 294 ? -1.447 -49.493 -68.368 1.00 40.42 294 GLY B C 1
ATOM 4007 O O . GLY B 1 294 ? -2.291 -49.148 -67.530 1.00 34.82 294 GLY B O 1
ATOM 4008 N N . ILE B 1 295 ? -0.173 -49.751 -68.078 1.00 35.83 295 ILE B N 1
ATOM 4009 C CA . ILE B 1 295 ? 0.386 -49.630 -66.737 1.00 39.87 295 ILE B CA 1
ATOM 4010 C C . ILE B 1 295 ? 1.719 -48.910 -66.858 1.00 40.66 295 ILE B C 1
ATOM 4011 O O . ILE B 1 295 ? 2.539 -49.268 -67.710 1.00 40.57 295 ILE B O 1
ATOM 4016 N N . GLY B 1 296 ? 1.927 -47.894 -66.018 1.00 34.01 296 GLY B N 1
ATOM 4017 C CA . GLY B 1 296 ? 3.166 -47.122 -65.988 1.00 28.05 296 GLY B CA 1
ATOM 4018 C C . GLY B 1 296 ? 3.982 -47.386 -64.732 1.00 35.07 296 GLY B C 1
ATOM 4019 O O . GLY B 1 296 ? 3.444 -47.393 -63.617 1.00 31.60 296 GLY B O 1
ATOM 4020 N N . SER B 1 297 ? 5.280 -47.598 -64.920 1.00 24.28 297 SER B N 1
ATOM 4021 C CA . SER B 1 297 ? 6.222 -47.777 -63.829 1.00 32.84 297 SER B CA 1
ATOM 4022 C C . SER B 1 297 ? 7.135 -46.559 -63.820 1.00 35.44 297 SER B C 1
ATOM 4023 O O . SER B 1 297 ? 7.835 -46.316 -64.804 1.00 34.92 297 SER B O 1
ATOM 4026 N N . GLN B 1 298 ? 7.101 -45.765 -62.735 1.00 27.13 298 GLN B N 1
ATOM 4027 C CA . GLN B 1 298 ? 7.898 -44.539 -62.740 1.00 30.82 298 GLN B CA 1
ATOM 4028 C C . GLN B 1 298 ? 9.390 -44.835 -62.830 1.00 38.02 298 GLN B C 1
ATOM 4029 O O . GLN B 1 298 ? 10.133 -44.107 -63.505 1.00 38.37 298 GLN B O 1
ATOM 4035 N N . CYS B 1 299 ? 9.838 -45.907 -62.181 1.00 32.13 299 CYS B N 1
ATOM 4036 C CA . CYS B 1 299 ? 11.254 -46.254 -62.079 1.00 37.57 299 CYS B CA 1
ATOM 4037 C C . CYS B 1 299 ? 12.088 -45.069 -61.572 1.00 39.69 299 CYS B C 1
ATOM 4038 O O . CYS B 1 299 ? 13.036 -44.603 -62.216 1.00 35.22 299 CYS B O 1
ATOM 4041 N N . HIS B 1 300 ? 11.707 -44.582 -60.386 1.00 37.83 300 HIS B N 1
ATOM 4042 C CA . HIS B 1 300 ? 12.567 -43.679 -59.622 1.00 46.68 300 HIS B CA 1
ATOM 4043 C C . HIS B 1 300 ? 13.518 -44.576 -58.832 1.00 47.73 300 HIS B C 1
ATOM 4044 O O . HIS B 1 300 ? 13.105 -45.272 -57.895 1.00 47.15 300 HIS B O 1
ATOM 4051 N N . LEU B 1 301 ? 14.778 -44.610 -59.258 1.00 47.36 301 LEU B N 1
ATOM 4052 C CA . LEU B 1 301 ? 15.639 -45.764 -59.058 1.00 46.18 301 LEU B CA 1
ATOM 4053 C C . LEU B 1 301 ? 16.762 -45.437 -58.093 1.00 48.79 301 LEU B C 1
ATOM 4054 O O . LEU B 1 301 ? 17.313 -44.327 -58.113 1.00 44.13 301 LEU B O 1
ATOM 4059 N N . ALA B 1 302 ? 17.097 -46.422 -57.258 1.00 48.41 302 ALA B N 1
ATOM 4060 C CA . ALA B 1 302 ? 18.203 -46.266 -56.333 1.00 49.12 302 ALA B CA 1
ATOM 4061 C C . ALA B 1 302 ? 19.529 -46.272 -57.092 1.00 49.20 302 ALA B C 1
ATOM 4062 O O . ALA B 1 302 ? 19.598 -46.610 -58.279 1.00 54.29 302 ALA B O 1
ATOM 4064 N N . ALA B 1 303 ? 20.590 -45.858 -56.396 1.00 51.19 303 ALA B N 1
ATOM 4065 C CA . ALA B 1 303 ? 21.940 -46.043 -56.909 1.00 50.00 303 ALA B CA 1
ATOM 4066 C C . ALA B 1 303 ? 22.219 -47.543 -57.064 1.00 49.91 303 ALA B C 1
ATOM 4067 O O . ALA B 1 303 ? 21.495 -48.374 -56.499 1.00 51.58 303 ALA B O 1
ATOM 4069 N N . PRO B 1 304 ? 23.262 -47.932 -57.851 1.00 50.44 304 PRO B N 1
ATOM 4070 C CA . PRO B 1 304 ? 23.571 -49.371 -57.964 1.00 50.98 304 PRO B CA 1
ATOM 4071 C C . PRO B 1 304 ? 23.827 -49.995 -56.596 1.00 62.25 304 PRO B C 1
ATOM 4072 O O . PRO B 1 304 ? 24.893 -49.806 -55.991 1.00 62.61 304 PRO B O 1
ATOM 4076 N N . GLY B 1 305 ? 22.830 -50.707 -56.072 1.00 53.70 305 GLY B N 1
ATOM 4077 C CA . GLY B 1 305 ? 22.999 -51.310 -54.765 1.00 47.69 305 GLY B CA 1
ATOM 4078 C C . GLY B 1 305 ? 21.810 -51.204 -53.827 1.00 45.39 305 GLY B C 1
ATOM 4079 O O . GLY B 1 305 ? 21.626 -52.071 -52.970 1.00 50.26 305 GLY B O 1
ATOM 4080 N N . GLY B 1 306 ? 20.989 -50.172 -53.985 1.00 44.18 306 GLY B N 1
ATOM 4081 C CA . GLY B 1 306 ? 19.983 -49.835 -53.000 1.00 44.85 306 GLY B CA 1
ATOM 4082 C C . GLY B 1 306 ? 18.768 -50.736 -52.914 1.00 43.38 306 GLY B C 1
ATOM 4083 O O . GLY B 1 306 ? 18.748 -51.866 -53.399 1.00 45.50 306 GLY B O 1
ATOM 4084 N N . TRP B 1 307 ? 17.739 -50.213 -52.227 1.00 44.35 307 TRP B N 1
ATOM 4085 C CA . TRP B 1 307 ? 16.441 -50.880 -52.173 1.00 43.86 307 TRP B CA 1
ATOM 4086 C C . TRP B 1 307 ? 15.733 -50.949 -53.535 1.00 50.79 307 TRP B C 1
ATOM 4087 O O . TRP B 1 307 ? 14.993 -51.888 -53.774 1.00 48.26 307 TRP B O 1
ATOM 4098 N N . ASN B 1 308 ? 16.002 -49.988 -54.417 1.00 55.83 308 ASN B N 1
ATOM 4099 C CA . ASN B 1 308 ? 15.417 -49.860 -55.760 1.00 52.03 308 ASN B CA 1
ATOM 4100 C C . ASN B 1 308 ? 16.450 -49.895 -56.893 1.00 51.57 308 ASN B C 1
ATOM 4101 O O . ASN B 1 308 ? 16.618 -48.920 -57.658 1.00 51.68 308 ASN B O 1
ATOM 4106 N N . PRO B 1 309 ? 17.173 -50.988 -57.015 1.00 54.84 309 PRO B N 1
ATOM 4107 C CA . PRO B 1 309 ? 18.185 -51.017 -58.050 1.00 54.24 309 PRO B CA 1
ATOM 4108 C C . PRO B 1 309 ? 17.552 -51.527 -59.332 1.00 51.50 309 PRO B C 1
ATOM 4109 O O . PRO B 1 309 ? 16.539 -52.246 -59.315 1.00 44.11 309 PRO B O 1
ATOM 4113 N N . ALA B 1 310 ? 18.170 -51.150 -60.450 1.00 55.01 310 ALA B N 1
ATOM 4114 C CA . ALA B 1 310 ? 17.559 -51.444 -61.744 1.00 53.92 310 ALA B CA 1
ATOM 4115 C C . ALA B 1 310 ? 17.650 -52.919 -62.102 1.00 54.83 310 ALA B C 1
ATOM 4116 O O . ALA B 1 310 ? 16.792 -53.410 -62.835 1.00 56.50 310 ALA B O 1
ATOM 4118 N N . SER B 1 311 ? 18.628 -53.653 -61.562 1.00 53.28 311 SER B N 1
ATOM 4119 C CA . SER B 1 311 ? 18.770 -54.992 -62.109 1.00 54.80 311 SER B CA 1
ATOM 4120 C C . SER B 1 311 ? 17.628 -55.932 -61.730 1.00 54.65 311 SER B C 1
ATOM 4121 O O . SER B 1 311 ? 17.614 -57.069 -62.215 1.00 60.05 311 SER B O 1
ATOM 4124 N N . GLN B 1 312 ? 16.667 -55.494 -60.910 1.00 49.15 312 GLN B N 1
ATOM 4125 C CA . GLN B 1 312 ? 15.413 -56.227 -60.742 1.00 51.32 312 GLN B CA 1
ATOM 4126 C C . GLN B 1 312 ? 14.241 -55.558 -61.456 1.00 58.07 312 GLN B C 1
ATOM 4127 O O . GLN B 1 312 ? 13.103 -56.047 -61.353 1.00 58.00 312 GLN B O 1
ATOM 4133 N N . VAL B 1 313 ? 14.502 -54.482 -62.224 1.00 55.19 313 VAL B N 1
ATOM 4134 C CA . VAL B 1 313 ? 13.455 -53.883 -63.062 1.00 53.86 313 VAL B CA 1
ATOM 4135 C C . VAL B 1 313 ? 12.981 -54.855 -64.143 1.00 51.17 313 VAL B C 1
ATOM 4136 O O . VAL B 1 313 ? 11.760 -55.056 -64.271 1.00 45.34 313 VAL B O 1
ATOM 4140 N N . PRO B 1 314 ? 13.881 -55.492 -64.954 1.00 50.68 314 PRO B N 1
ATOM 4141 C CA . PRO B 1 314 ? 13.421 -56.496 -65.929 1.00 45.70 314 PRO B CA 1
ATOM 4142 C C . PRO B 1 314 ? 12.375 -57.470 -65.394 1.00 45.68 314 PRO B C 1
ATOM 4143 O O . PRO B 1 314 ? 11.341 -57.667 -66.036 1.00 49.18 314 PRO B O 1
ATOM 4147 N N . GLY B 1 315 ? 12.594 -58.065 -64.222 1.00 37.49 315 GLY B N 1
ATOM 4148 C CA . GLY B 1 315 ? 11.598 -58.973 -63.684 1.00 37.74 315 GLY B CA 1
ATOM 4149 C C . GLY B 1 315 ? 10.288 -58.305 -63.316 1.00 45.43 315 GLY B C 1
ATOM 4150 O O . GLY B 1 315 ? 9.216 -58.894 -63.487 1.00 41.23 315 GLY B O 1
ATOM 4151 N N . ALA B 1 316 ? 10.352 -57.072 -62.801 1.00 57.57 316 ALA B N 1
ATOM 4152 C CA . ALA B 1 316 ? 9.141 -56.358 -62.395 1.00 54.06 316 ALA B CA 1
ATOM 4153 C C . ALA B 1 316 ? 8.310 -55.917 -63.605 1.00 50.20 316 ALA B C 1
ATOM 4154 O O . ALA B 1 316 ? 7.079 -56.074 -63.613 1.00 44.31 316 ALA B O 1
ATOM 4156 N N . LEU B 1 317 ? 8.954 -55.356 -64.633 1.00 39.88 317 LEU B N 1
ATOM 4157 C CA . LEU B 1 317 ? 8.204 -55.036 -65.840 1.00 50.94 317 LEU B CA 1
ATOM 4158 C C . LEU B 1 317 ? 7.571 -56.304 -66.426 1.00 49.82 317 LEU B C 1
ATOM 4159 O O . LEU B 1 317 ? 6.398 -56.300 -66.825 1.00 43.09 317 LEU B O 1
ATOM 4164 N N . ARG B 1 318 ? 8.316 -57.417 -66.419 1.00 46.19 318 ARG B N 1
ATOM 4165 C CA . ARG B 1 318 ? 7.785 -58.656 -66.981 1.00 46.39 318 ARG B CA 1
ATOM 4166 C C . ARG B 1 318 ? 6.558 -59.148 -66.242 1.00 46.02 318 ARG B C 1
ATOM 4167 O O . ARG B 1 318 ? 5.608 -59.635 -66.875 1.00 48.96 318 ARG B O 1
ATOM 4175 N N . ALA B 1 319 ? 6.559 -59.022 -64.914 1.00 46.60 319 ALA B N 1
ATOM 4176 C CA . ALA B 1 319 ? 5.366 -59.357 -64.156 1.00 49.81 319 ALA B CA 1
ATOM 4177 C C . ALA B 1 319 ? 4.232 -58.388 -64.453 1.00 56.15 319 ALA B C 1
ATOM 4178 O O . ALA B 1 319 ? 3.057 -58.773 -64.385 1.00 57.64 319 ALA B O 1
ATOM 4180 N N . LEU B 1 320 ? 4.561 -57.127 -64.776 1.00 45.87 320 LEU B N 1
ATOM 4181 C CA . LEU B 1 320 ? 3.519 -56.154 -65.103 1.00 51.47 320 LEU B CA 1
ATOM 4182 C C . LEU B 1 320 ? 2.874 -56.472 -66.455 1.00 49.87 320 LEU B C 1
ATOM 4183 O O . LEU B 1 320 ? 1.638 -56.521 -66.571 1.00 46.82 320 LEU B O 1
ATOM 4188 N N . ALA B 1 321 ? 3.696 -56.717 -67.481 1.00 41.23 321 ALA B N 1
ATOM 4189 C CA . ALA B 1 321 ? 3.193 -57.159 -68.781 1.00 48.26 321 ALA B CA 1
ATOM 4190 C C . ALA B 1 321 ? 2.226 -58.311 -68.585 1.00 46.11 321 ALA B C 1
ATOM 4191 O O . ALA B 1 321 ? 1.177 -58.392 -69.235 1.00 40.41 321 ALA B O 1
ATOM 4193 N N . GLY B 1 322 ? 2.576 -59.188 -67.656 1.00 41.83 322 GLY B N 1
ATOM 4194 C CA . GLY B 1 322 ? 1.782 -60.353 -67.378 1.00 45.63 322 GLY B CA 1
ATOM 4195 C C . GLY B 1 322 ? 0.317 -60.122 -67.066 1.00 43.55 322 GLY B C 1
ATOM 4196 O O . GLY B 1 322 ? -0.439 -61.088 -66.955 1.00 40.00 322 GLY B O 1
ATOM 4197 N N . ALA B 1 323 ? -0.124 -58.877 -66.944 1.00 47.27 323 ALA B N 1
ATOM 4198 C CA . ALA B 1 323 ? -1.513 -58.626 -66.583 1.00 49.85 323 ALA B CA 1
ATOM 4199 C C . ALA B 1 323 ? -2.371 -58.274 -67.795 1.00 48.07 323 ALA B C 1
ATOM 4200 O O . ALA B 1 323 ? -1.885 -57.981 -68.896 1.00 46.64 323 ALA B O 1
ATOM 4202 N N . ASN B 1 324 ? -3.678 -58.264 -67.545 1.00 43.67 324 ASN B N 1
ATOM 4203 C CA . ASN B 1 324 ? -4.692 -58.105 -68.579 1.00 48.28 324 ASN B CA 1
ATOM 4204 C C . ASN B 1 324 ? -4.783 -56.698 -69.172 1.00 44.88 324 ASN B C 1
ATOM 4205 O O . ASN B 1 324 ? -5.881 -56.146 -69.260 1.00 40.08 324 ASN B O 1
ATOM 4210 N N . VAL B 1 325 ? -3.652 -56.122 -69.614 1.00 44.69 325 VAL B N 1
ATOM 4211 C CA . VAL B 1 325 ? -3.630 -54.811 -70.261 1.00 46.19 325 VAL B CA 1
ATOM 4212 C C . VAL B 1 325 ? -2.774 -54.882 -71.523 1.00 50.03 325 VAL B C 1
ATOM 4213 O O . VAL B 1 325 ? -1.854 -55.700 -71.621 1.00 51.32 325 VAL B O 1
ATOM 4217 N N . LYS B 1 326 ? -3.046 -53.982 -72.479 1.00 42.85 326 LYS B N 1
ATOM 4218 C CA . LYS B 1 326 ? -2.416 -54.064 -73.793 1.00 41.71 326 LYS B CA 1
ATOM 4219 C C . LYS B 1 326 ? -0.961 -53.584 -73.798 1.00 46.94 326 LYS B C 1
ATOM 4220 O O . LYS B 1 326 ? -0.179 -54.029 -74.653 1.00 38.71 326 LYS B O 1
ATOM 4226 N N . GLU B 1 327 ? -0.569 -52.713 -72.861 1.00 48.86 327 GLU B N 1
ATOM 4227 C CA . GLU B 1 327 ? 0.737 -52.062 -72.944 1.00 46.30 327 GLU B CA 1
ATOM 4228 C C . GLU B 1 327 ? 1.225 -51.638 -71.558 1.00 43.09 327 GLU B C 1
ATOM 4229 O O . GLU B 1 327 ? 0.465 -51.614 -70.589 1.00 39.42 327 GLU B O 1
ATOM 4235 N N . ILE B 1 328 ? 2.521 -51.322 -71.479 1.00 38.77 328 ILE B N 1
ATOM 4236 C CA . ILE B 1 328 ? 3.135 -50.759 -70.280 1.00 39.08 328 ILE B CA 1
ATOM 4237 C C . ILE B 1 328 ? 4.184 -49.731 -70.699 1.00 43.23 328 ILE B C 1
ATOM 4238 O O . ILE B 1 328 ? 4.610 -49.684 -71.852 1.00 43.39 328 ILE B O 1
ATOM 4243 N N . ALA B 1 329 ? 4.620 -48.899 -69.748 1.00 38.75 329 ALA B N 1
ATOM 4244 C CA . ALA B 1 329 ? 5.598 -47.871 -70.098 1.00 40.15 329 ALA B CA 1
ATOM 4245 C C . ALA B 1 329 ? 6.328 -47.440 -68.842 1.00 35.66 329 ALA B C 1
ATOM 4246 O O . ALA B 1 329 ? 5.713 -47.331 -67.787 1.00 38.42 329 ALA B O 1
ATOM 4248 N N . VAL B 1 330 ? 7.619 -47.149 -68.951 1.00 31.82 330 VAL B N 1
ATOM 4249 C CA . VAL B 1 330 ? 8.291 -46.536 -67.812 1.00 36.58 330 VAL B CA 1
ATOM 4250 C C . VAL B 1 330 ? 8.214 -45.021 -67.990 1.00 35.42 330 VAL B C 1
ATOM 4251 O O . VAL B 1 330 ? 8.675 -44.476 -68.998 1.00 37.37 330 VAL B O 1
ATOM 4255 N N . THR B 1 331 ? 7.602 -44.356 -67.001 1.00 31.92 331 THR B N 1
ATOM 4256 C CA . THR B 1 331 ? 7.012 -43.038 -67.145 1.00 29.75 331 THR B CA 1
ATOM 4257 C C . THR B 1 331 ? 7.809 -41.914 -66.502 1.00 30.86 331 THR B C 1
ATOM 4258 O O . THR B 1 331 ? 7.659 -40.770 -66.933 1.00 35.85 331 THR B O 1
ATOM 4262 N N . GLU B 1 332 ? 8.644 -42.171 -65.493 1.00 34.23 332 GLU B N 1
ATOM 4263 C CA . GLU B 1 332 ? 9.383 -41.087 -64.818 1.00 36.52 332 GLU B CA 1
ATOM 4264 C C . GLU B 1 332 ? 10.794 -41.529 -64.431 1.00 39.69 332 GLU B C 1
ATOM 4265 O O . GLU B 1 332 ? 11.244 -41.335 -63.302 1.00 41.21 332 GLU B O 1
ATOM 4271 N N . LEU B 1 333 ? 11.532 -42.089 -65.384 1.00 40.16 333 LEU B N 1
ATOM 4272 C CA . LEU B 1 333 ? 12.769 -42.783 -65.052 1.00 36.93 333 LEU B CA 1
ATOM 4273 C C . LEU B 1 333 ? 13.908 -41.820 -64.718 1.00 37.18 333 LEU B C 1
ATOM 4274 O O . LEU B 1 333 ? 14.305 -41.002 -65.554 1.00 40.77 333 LEU B O 1
ATOM 4279 N N . ASP B 1 334 ? 14.445 -41.941 -63.497 1.00 44.02 334 ASP B N 1
ATOM 4280 C CA . ASP B 1 334 ? 15.779 -41.449 -63.144 1.00 42.71 334 ASP B CA 1
ATOM 4281 C C . ASP B 1 334 ? 16.499 -42.508 -62.307 1.00 39.66 334 ASP B C 1
ATOM 4282 O O . ASP B 1 334 ? 15.874 -43.406 -61.727 1.00 35.01 334 ASP B O 1
ATOM 4287 N N . ILE B 1 335 ? 17.831 -42.395 -62.265 1.00 37.75 335 ILE B N 1
ATOM 4288 C CA . ILE B 1 335 ? 18.727 -43.409 -61.699 1.00 40.44 335 ILE B CA 1
ATOM 4289 C C . ILE B 1 335 ? 19.865 -42.689 -60.995 1.00 43.95 335 ILE B C 1
ATOM 4290 O O . ILE B 1 335 ? 20.728 -42.100 -61.660 1.00 41.35 335 ILE B O 1
ATOM 4295 N N . ALA B 1 336 ? 19.912 -42.788 -59.665 1.00 43.71 336 ALA B N 1
ATOM 4296 C CA . ALA B 1 336 ? 20.959 -42.124 -58.895 1.00 41.17 336 ALA B CA 1
ATOM 4297 C C . ALA B 1 336 ? 22.340 -42.441 -59.459 1.00 41.85 336 ALA B C 1
ATOM 4298 O O . ALA B 1 336 ? 22.639 -43.584 -59.814 1.00 52.75 336 ALA B O 1
ATOM 4300 N N . GLY B 1 337 ? 23.167 -41.415 -59.591 1.00 40.41 337 GLY B N 1
ATOM 4301 C CA . GLY B 1 337 ? 24.507 -41.622 -60.093 1.00 41.58 337 GLY B CA 1
ATOM 4302 C C . GLY B 1 337 ? 24.566 -41.673 -61.603 1.00 49.71 337 GLY B C 1
ATOM 4303 O O . GLY B 1 337 ? 25.596 -41.327 -62.198 1.00 48.92 337 GLY B O 1
ATOM 4304 N N . ALA B 1 338 ? 23.468 -42.109 -62.231 1.00 49.11 338 ALA B N 1
ATOM 4305 C CA . ALA B 1 338 ? 23.316 -42.075 -63.688 1.00 49.33 338 ALA B CA 1
ATOM 4306 C C . ALA B 1 338 ? 24.357 -42.968 -64.363 1.00 47.10 338 ALA B C 1
ATOM 4307 O O . ALA B 1 338 ? 25.151 -42.530 -65.204 1.00 51.29 338 ALA B O 1
ATOM 4309 N N . ALA B 1 339 ? 24.333 -44.241 -63.980 1.00 46.97 339 ALA B N 1
ATOM 4310 C CA . ALA B 1 339 ? 25.393 -45.162 -64.363 1.00 53.11 339 ALA B CA 1
ATOM 4311 C C . ALA B 1 339 ? 25.235 -45.579 -65.816 1.00 49.89 339 ALA B C 1
ATOM 4312 O O . ALA B 1 339 ? 24.169 -46.061 -66.223 1.00 49.18 339 ALA B O 1
ATOM 4314 N N . ALA B 1 340 ? 26.303 -45.385 -66.595 1.00 50.61 340 ALA B N 1
ATOM 4315 C CA . ALA B 1 340 ? 26.325 -45.808 -67.990 1.00 51.92 340 ALA B CA 1
ATOM 4316 C C . ALA B 1 340 ? 25.652 -47.165 -68.177 1.00 50.46 340 ALA B C 1
ATOM 4317 O O . ALA B 1 340 ? 24.693 -47.292 -68.942 1.00 51.09 340 ALA B O 1
ATOM 4319 N N . ASN B 1 341 ? 26.100 -48.178 -67.433 1.00 56.78 341 ASN B N 1
ATOM 4320 C CA . ASN B 1 341 ? 25.536 -49.521 -67.553 1.00 57.03 341 ASN B CA 1
ATOM 4321 C C . ASN B 1 341 ? 24.190 -49.700 -66.856 1.00 54.24 341 ASN B C 1
ATOM 4322 O O . ASN B 1 341 ? 23.532 -50.724 -67.081 1.00 51.75 341 ASN B O 1
ATOM 4327 N N . ASP B 1 342 ? 23.783 -48.777 -65.976 1.00 53.40 342 ASP B N 1
ATOM 4328 C CA . ASP B 1 342 ? 22.520 -48.975 -65.262 1.00 56.83 342 ASP B CA 1
ATOM 4329 C C . ASP B 1 342 ? 21.312 -48.554 -66.106 1.00 52.24 342 ASP B C 1
ATOM 4330 O O . ASP B 1 342 ? 20.269 -49.228 -66.076 1.00 44.03 342 ASP B O 1
ATOM 4335 N N . TYR B 1 343 ? 21.439 -47.455 -66.859 1.00 46.58 343 TYR B N 1
ATOM 4336 C CA . TYR B 1 343 ? 20.427 -47.087 -67.850 1.00 51.23 343 TYR B CA 1
ATOM 4337 C C . TYR B 1 343 ? 20.249 -48.202 -68.879 1.00 53.85 343 TYR B C 1
ATOM 4338 O O . TYR B 1 343 ? 19.138 -48.725 -69.067 1.00 50.35 343 TYR B O 1
ATOM 4347 N N . LEU B 1 344 ? 21.352 -48.589 -69.542 1.00 48.39 344 LEU B N 1
AT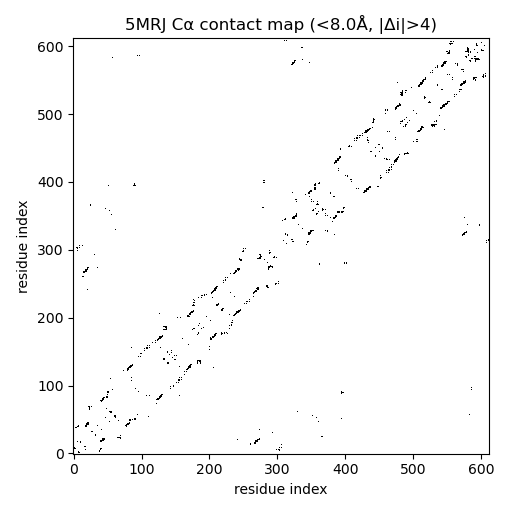OM 4348 C CA . LEU B 1 344 ? 21.412 -49.700 -70.494 1.00 47.14 344 LEU B CA 1
ATOM 4349 C C . LEU B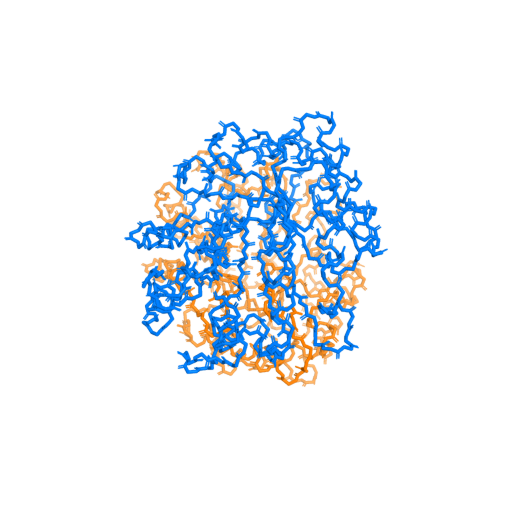 1 344 ? 20.521 -50.865 -70.090 1.00 41.43 344 LEU B C 1
ATOM 4350 O O . LEU B 1 344 ? 19.844 -51.462 -70.930 1.00 48.34 344 LEU B O 1
ATOM 4355 N N . THR B 1 345 ? 20.512 -51.182 -68.796 1.00 36.86 345 THR B N 1
ATOM 4356 C CA . THR B 1 345 ? 19.728 -52.299 -68.286 1.00 41.69 345 THR B CA 1
ATOM 4357 C C . THR B 1 345 ? 18.228 -52.068 -68.443 1.00 42.61 345 THR B C 1
ATOM 4358 O O . THR B 1 345 ? 17.478 -53.016 -68.697 1.00 44.91 345 THR B O 1
ATOM 4362 N N . VAL B 1 346 ? 17.772 -50.823 -68.290 1.00 56.94 346 VAL B N 1
ATOM 4363 C CA . VAL B 1 346 ? 16.335 -50.552 -68.253 1.00 54.08 346 VAL B CA 1
ATOM 4364 C C . VAL B 1 346 ? 15.761 -50.520 -69.658 1.00 51.49 346 VAL B C 1
ATOM 4365 O O . VAL B 1 346 ? 14.694 -51.092 -69.924 1.00 49.26 346 VAL B O 1
ATOM 4369 N N . MET B 1 347 ? 16.462 -49.831 -70.565 1.00 47.04 347 MET B N 1
ATOM 4370 C CA . MET B 1 347 ? 16.122 -49.818 -71.985 1.00 52.26 347 MET B CA 1
ATOM 4371 C C . MET B 1 347 ? 15.851 -51.230 -72.532 1.00 57.76 347 MET B C 1
ATOM 4372 O O . MET B 1 347 ? 14.792 -51.490 -73.126 1.00 51.74 347 MET B O 1
ATOM 4377 N N . ASN B 1 348 ? 16.783 -52.169 -72.290 1.00 57.08 348 ASN B N 1
ATOM 4378 C CA . ASN B 1 348 ? 16.655 -53.514 -72.847 1.00 46.54 348 ASN B CA 1
ATOM 4379 C C . ASN B 1 348 ? 15.523 -54.286 -72.203 1.00 45.70 348 ASN B C 1
ATOM 4380 O O . ASN B 1 348 ? 14.908 -55.134 -72.855 1.00 50.17 348 ASN B O 1
ATOM 4385 N N . ALA B 1 349 ? 15.233 -54.025 -70.933 1.00 48.14 349 ALA B N 1
ATOM 4386 C CA . ALA B 1 349 ? 14.041 -54.623 -70.344 1.00 53.11 349 ALA B CA 1
ATOM 4387 C C . ALA B 1 349 ? 12.816 -54.287 -71.186 1.00 53.25 349 ALA B C 1
ATOM 4388 O O . ALA B 1 349 ? 12.025 -55.173 -71.526 1.00 52.55 349 ALA B O 1
ATOM 4390 N N . CYS B 1 350 ? 12.683 -53.004 -71.570 1.00 57.31 350 CYS B N 1
ATOM 4391 C CA . CYS B 1 350 ? 11.635 -52.542 -72.483 1.00 56.53 350 CYS B CA 1
ATOM 4392 C C . CYS B 1 350 ? 11.946 -52.915 -73.931 1.00 52.45 350 CYS B C 1
ATOM 4393 O O . CYS B 1 350 ? 11.059 -53.386 -74.656 1.00 53.06 350 CYS B O 1
ATOM 4396 N N . LEU B 1 351 ? 13.198 -52.725 -74.367 1.00 46.00 351 LEU B N 1
ATOM 4397 C CA . LEU B 1 351 ? 13.602 -53.131 -75.712 1.00 44.97 351 LEU B CA 1
ATOM 4398 C C . LEU B 1 351 ? 13.262 -54.587 -76.021 1.00 52.20 351 LEU B C 1
ATOM 4399 O O . LEU B 1 351 ? 13.248 -54.968 -77.195 1.00 57.12 351 LEU B O 1
ATOM 4404 N N . GLN B 1 352 ? 12.979 -55.415 -75.004 1.00 53.80 352 GLN B N 1
ATOM 4405 C CA . GLN B 1 352 ? 12.658 -56.816 -75.222 1.00 51.88 352 GLN B CA 1
ATOM 4406 C C . GLN B 1 352 ? 11.277 -57.213 -74.715 1.00 56.21 352 GLN B C 1
ATOM 4407 O O . GLN B 1 352 ? 10.898 -58.387 -74.847 1.00 51.59 352 GLN B O 1
ATOM 4413 N N . ILE B 1 353 ? 10.498 -56.288 -74.160 1.00 53.94 353 ILE B N 1
ATOM 4414 C CA . ILE B 1 353 ? 9.131 -56.602 -73.743 1.00 62.93 353 ILE B CA 1
ATOM 4415 C C . ILE B 1 353 ? 8.194 -55.923 -74.740 1.00 64.46 353 ILE B C 1
ATOM 4416 O O . ILE B 1 353 ? 8.160 -54.686 -74.847 1.00 58.57 353 ILE B O 1
ATOM 4421 N N . GLU B 1 354 ? 7.457 -56.733 -75.509 1.00 62.77 354 GLU B N 1
ATOM 4422 C CA . GLU B 1 354 ? 6.730 -56.170 -76.643 1.00 69.87 354 GLU B CA 1
ATOM 4423 C C . GLU B 1 354 ? 5.476 -55.411 -76.221 1.00 64.88 354 GLU B C 1
ATOM 4424 O O . GLU B 1 354 ? 4.931 -54.652 -77.036 1.00 71.33 354 GLU B O 1
ATOM 4430 N N . LYS B 1 355 ? 5.027 -55.579 -74.975 1.00 51.44 355 LYS B N 1
ATOM 4431 C CA . LYS B 1 355 ? 3.942 -54.773 -74.432 1.00 50.63 355 LYS B CA 1
ATOM 4432 C C . LYS B 1 355 ? 4.377 -53.358 -74.034 1.00 50.81 355 LYS B C 1
ATOM 4433 O O . LYS B 1 355 ? 3.521 -52.511 -73.770 1.00 45.50 355 LYS B O 1
ATOM 4439 N N . CYS B 1 356 ? 5.666 -53.065 -73.986 1.00 43.43 356 CYS B N 1
ATOM 4440 C CA . CYS B 1 356 ? 6.136 -51.815 -73.417 1.00 44.95 356 CYS B CA 1
ATOM 4441 C C . CYS B 1 356 ? 6.277 -50.835 -74.566 1.00 46.72 356 CYS B C 1
ATOM 4442 O O . CYS B 1 356 ? 7.158 -50.986 -75.405 1.00 49.06 356 CYS B O 1
ATOM 4445 N N . VAL B 1 357 ? 5.400 -49.831 -74.599 1.00 53.61 357 VAL B N 1
ATOM 4446 C CA . VAL B 1 357 ? 5.356 -48.905 -75.739 1.00 40.38 357 VAL B CA 1
ATOM 4447 C C . VAL B 1 357 ? 6.507 -47.901 -75.770 1.00 37.84 357 VAL B C 1
ATOM 4448 O O . VAL B 1 357 ? 6.849 -47.422 -76.850 1.00 39.40 357 VAL B O 1
ATOM 4452 N N . GLY B 1 358 ? 7.055 -47.522 -74.620 1.00 46.30 358 GLY B N 1
ATOM 4453 C CA . GLY B 1 358 ? 7.954 -46.377 -74.604 1.00 43.89 358 GLY B CA 1
ATOM 4454 C C . GLY B 1 358 ? 8.439 -46.041 -73.208 1.00 38.41 358 GLY B C 1
ATOM 4455 O O . GLY B 1 358 ? 7.979 -46.608 -72.205 1.00 36.81 358 GLY B O 1
ATOM 4456 N N . ILE B 1 359 ? 9.413 -45.123 -73.150 1.00 37.69 359 ILE B N 1
ATOM 4457 C CA . ILE B 1 359 ? 10.053 -44.792 -71.877 1.00 40.35 359 ILE B CA 1
ATOM 4458 C C . ILE B 1 359 ? 10.326 -43.292 -71.793 1.00 40.46 359 ILE B C 1
ATOM 4459 O O . ILE B 1 359 ? 10.747 -42.673 -72.778 1.00 44.72 359 ILE B O 1
ATOM 4464 N N . THR B 1 360 ? 10.085 -42.689 -70.623 1.00 43.40 360 THR B N 1
ATOM 4465 C CA . THR B 1 360 ? 10.318 -41.249 -70.475 1.00 42.13 360 THR B CA 1
ATOM 4466 C C . THR B 1 360 ? 11.107 -40.938 -69.201 1.00 41.24 360 THR B C 1
ATOM 4467 O O . THR B 1 360 ? 10.681 -41.290 -68.101 1.00 40.59 360 THR B O 1
ATOM 4471 N N . VAL B 1 361 ? 12.247 -40.241 -69.366 1.00 40.54 361 VAL B N 1
ATOM 4472 C CA . VAL B 1 361 ? 13.075 -39.770 -68.253 1.00 42.22 361 VAL B CA 1
ATOM 4473 C C . VAL B 1 361 ? 12.435 -38.535 -67.621 1.00 41.14 361 VAL B C 1
ATOM 4474 O O . VAL B 1 361 ? 11.845 -37.697 -68.302 1.00 44.50 361 VAL B O 1
ATOM 4478 N N . TRP B 1 362 ? 12.592 -38.398 -66.312 1.00 43.89 362 TRP B N 1
ATOM 4479 C CA . TRP B 1 362 ? 11.923 -37.324 -65.580 1.00 38.94 362 TRP B CA 1
ATOM 4480 C C . TRP B 1 362 ? 12.813 -36.082 -65.490 1.00 38.76 362 TRP B C 1
ATOM 4481 O O . TRP B 1 362 ? 13.211 -35.653 -64.411 1.00 37.62 362 TRP B O 1
ATOM 4492 N N . GLY B 1 363 ? 13.131 -35.509 -66.655 1.00 39.37 363 GLY B N 1
ATOM 4493 C CA . GLY B 1 363 ? 13.912 -34.286 -66.734 1.00 33.82 363 GLY B CA 1
ATOM 4494 C C . GLY B 1 363 ? 15.071 -34.364 -67.712 1.00 33.08 363 GLY B C 1
ATOM 4495 O O . GLY B 1 363 ? 15.541 -35.455 -68.038 1.00 41.18 363 GLY B O 1
ATOM 4496 N N . VAL B 1 364 ? 15.561 -33.223 -68.179 1.00 34.01 364 VAL B N 1
ATOM 4497 C CA . VAL B 1 364 ? 16.653 -33.240 -69.147 1.00 38.50 364 VAL B CA 1
ATOM 4498 C C . VAL B 1 364 ? 17.983 -33.231 -68.409 1.00 38.98 364 VAL B C 1
ATOM 4499 O O . VAL B 1 364 ? 18.792 -34.149 -68.579 1.00 44.86 364 VAL B O 1
ATOM 4503 N N . SER B 1 365 ? 18.228 -32.199 -67.599 1.00 33.37 365 SER B N 1
ATOM 4504 C CA . SER B 1 365 ? 19.513 -32.017 -66.938 1.00 38.36 365 SER B CA 1
ATOM 4505 C C . SER B 1 365 ? 19.444 -32.320 -65.446 1.00 41.01 365 SER B C 1
ATOM 4506 O O . SER B 1 365 ? 18.392 -32.193 -64.812 1.00 38.34 365 SER B O 1
ATOM 4509 N N . ASP B 1 366 ? 20.600 -32.732 -64.906 1.00 42.01 366 ASP B N 1
ATOM 4510 C CA . ASP B 1 366 ? 20.753 -32.939 -63.467 1.00 45.18 366 ASP B CA 1
ATOM 4511 C C . ASP B 1 366 ? 20.401 -31.679 -62.694 1.00 39.93 366 ASP B C 1
ATOM 4512 O O . ASP B 1 366 ? 19.771 -31.747 -61.634 1.00 36.66 366 ASP B O 1
ATOM 4517 N N . LYS B 1 367 ? 20.809 -30.516 -63.221 1.00 40.64 367 LYS B N 1
ATOM 4518 C CA . LYS B 1 367 ? 20.584 -29.237 -62.555 1.00 38.17 367 LYS B CA 1
ATOM 4519 C C . LYS B 1 367 ? 19.115 -29.013 -62.217 1.00 35.65 367 LYS B C 1
ATOM 4520 O O . LYS B 1 367 ? 18.798 -28.395 -61.198 1.00 37.98 367 LYS B O 1
ATOM 4526 N N . ASP B 1 368 ? 18.204 -29.526 -63.033 1.00 40.25 368 ASP B N 1
ATOM 4527 C CA . ASP B 1 368 ? 16.790 -29.243 -62.856 1.00 35.81 368 ASP B CA 1
ATOM 4528 C C . ASP B 1 368 ? 16.033 -30.351 -62.130 1.00 33.45 368 ASP B C 1
ATOM 4529 O O . ASP B 1 368 ? 14.857 -30.164 -61.817 1.00 27.81 368 ASP B O 1
ATOM 4534 N N . SER B 1 369 ? 16.673 -31.480 -61.835 1.00 34.58 369 SER B N 1
ATOM 4535 C CA . SER B 1 369 ? 15.959 -32.658 -61.354 1.00 29.83 369 SER B CA 1
ATOM 4536 C C . SER B 1 369 ? 15.476 -32.492 -59.921 1.00 34.72 369 SER B C 1
ATOM 4537 O O . SER B 1 369 ? 16.121 -31.844 -59.088 1.00 37.64 369 SER B O 1
ATOM 4540 N N . TRP B 1 370 ? 14.366 -33.136 -59.624 1.00 31.87 370 TRP B N 1
ATOM 4541 C CA . TRP B 1 370 ? 13.843 -33.104 -58.264 1.00 35.62 370 TRP B CA 1
ATOM 4542 C C . TRP B 1 370 ? 14.755 -33.870 -57.240 1.00 44.16 370 TRP B C 1
ATOM 4543 O O . TRP B 1 370 ? 14.392 -33.942 -56.052 1.00 38.13 370 TRP B O 1
ATOM 4554 N N . ARG B 1 371 ? 15.893 -34.401 -57.712 1.00 41.45 371 ARG B N 1
ATOM 4555 C CA . ARG B 1 371 ? 16.826 -35.202 -56.928 1.00 37.08 371 ARG B CA 1
ATOM 4556 C C . ARG B 1 371 ? 18.178 -34.479 -56.922 1.00 47.46 371 ARG B C 1
ATOM 4557 O O . ARG B 1 371 ? 18.956 -34.554 -57.875 1.00 49.38 371 ARG B O 1
ATOM 4565 N N . GLN B 1 372 ? 18.426 -33.759 -55.828 1.00 52.78 372 GLN B N 1
ATOM 4566 C CA . GLN B 1 372 ? 19.553 -32.838 -55.745 1.00 58.12 372 GLN B CA 1
ATOM 4567 C C . GLN B 1 372 ? 20.880 -33.577 -55.801 1.00 51.04 372 GLN B C 1
ATOM 4568 O O . GLN B 1 372 ? 21.745 -33.283 -56.646 1.00 57.10 372 GLN B O 1
ATOM 4574 N N . GLY B 1 373 ? 21.084 -34.507 -54.880 1.00 52.20 373 GLY B N 1
ATOM 4575 C CA . GLY B 1 373 ? 22.380 -35.138 -54.760 1.00 56.27 373 GLY B CA 1
ATOM 4576 C C . GLY B 1 373 ? 22.638 -36.237 -55.755 1.00 49.70 373 GLY B C 1
ATOM 4577 O O . GLY B 1 373 ? 23.792 -36.615 -55.950 1.00 53.03 373 GLY B O 1
ATOM 4578 N N . ASP B 1 374 ? 21.596 -36.751 -56.393 1.00 44.14 374 ASP B N 1
ATOM 4579 C CA . ASP B 1 374 ? 21.719 -38.007 -57.099 1.00 43.17 374 ASP B CA 1
ATOM 4580 C C . ASP B 1 374 ? 22.265 -37.851 -58.516 1.00 45.45 374 ASP B C 1
ATOM 4581 O O . ASP B 1 374 ? 22.778 -38.829 -59.067 1.00 45.84 374 ASP B O 1
ATOM 4586 N N . ASN B 1 375 ? 22.235 -36.652 -59.091 1.00 46.94 375 ASN B N 1
ATOM 4587 C CA . ASN B 1 375 ? 22.646 -36.388 -60.464 1.00 41.68 375 ASN B CA 1
ATOM 4588 C C . ASN B 1 375 ? 22.164 -37.523 -61.405 1.00 46.81 375 ASN B C 1
ATOM 4589 O O . ASN B 1 375 ? 22.961 -38.163 -62.051 1.00 45.06 375 ASN B O 1
ATOM 4594 N N . PRO B 1 376 ? 20.833 -37.731 -61.474 1.00 45.33 376 PRO B N 1
ATOM 4595 C CA . PRO B 1 376 ? 20.325 -39.011 -61.993 1.00 42.85 376 PRO B CA 1
ATOM 4596 C C . PRO B 1 376 ? 19.862 -39.009 -63.445 1.00 45.29 376 PRO B C 1
ATOM 4597 O O . PRO B 1 376 ? 19.162 -39.947 -63.857 1.00 41.08 376 PRO B O 1
ATOM 4601 N N . LEU B 1 377 ? 20.217 -37.986 -64.221 1.00 43.50 377 LEU B N 1
ATOM 4602 C CA . LEU B 1 377 ? 19.693 -37.847 -65.574 1.00 48.40 377 LEU B CA 1
ATOM 4603 C C . LEU B 1 377 ? 20.826 -37.873 -66.603 1.00 48.76 377 LEU B C 1
ATOM 4604 O O . LEU B 1 377 ? 22.016 -37.829 -66.263 1.00 44.68 377 LEU B O 1
ATOM 4609 N N . LEU B 1 378 ? 20.425 -37.962 -67.880 1.00 42.58 378 LEU B N 1
ATOM 4610 C CA . LEU B 1 378 ? 21.336 -38.196 -68.995 1.00 47.49 378 LEU B CA 1
ATOM 4611 C C . LEU B 1 378 ? 22.130 -36.974 -69.410 1.00 40.71 378 LEU B C 1
ATOM 4612 O O . LEU B 1 378 ? 23.019 -37.111 -70.256 1.00 41.45 378 LEU B O 1
ATOM 4617 N N . PHE B 1 379 ? 21.840 -35.797 -68.861 1.00 44.79 379 PHE B N 1
ATOM 4618 C CA . PHE B 1 379 ? 22.576 -34.586 -69.200 1.00 41.76 379 PHE B CA 1
ATOM 4619 C C . PHE B 1 379 ? 23.084 -33.892 -67.941 1.00 45.48 379 PHE B C 1
ATOM 4620 O O . PHE B 1 379 ? 22.460 -33.952 -66.877 1.00 40.44 379 PHE B O 1
ATOM 4628 N N . ASP B 1 380 ? 24.235 -33.234 -68.076 1.00 48.45 380 ASP B N 1
ATOM 4629 C CA . ASP B 1 380 ? 24.949 -32.690 -66.935 1.00 41.20 380 ASP B CA 1
ATOM 4630 C C . ASP B 1 380 ? 24.451 -31.274 -66.632 1.00 50.17 380 ASP B C 1
ATOM 4631 O O . ASP B 1 380 ? 23.436 -30.814 -67.163 1.00 48.11 380 ASP B O 1
ATOM 4636 N N . ASN B 1 381 ? 25.180 -30.560 -65.770 1.00 53.22 381 ASN B N 1
ATOM 4637 C CA . ASN B 1 381 ? 24.753 -29.239 -65.345 1.00 45.90 381 ASN B CA 1
ATOM 4638 C C . ASN B 1 381 ? 24.914 -28.206 -66.442 1.00 48.98 381 ASN B C 1
ATOM 4639 O O . ASN B 1 381 ? 24.297 -27.143 -66.366 1.00 56.28 381 ASN B O 1
ATOM 4644 N N . ASN B 1 382 ? 25.718 -28.477 -67.462 1.00 49.34 382 ASN B N 1
ATOM 4645 C CA . ASN B 1 382 ? 25.818 -27.562 -68.590 1.00 52.22 382 ASN B CA 1
ATOM 4646 C C . ASN B 1 382 ? 25.128 -28.123 -69.828 1.00 51.99 382 ASN B C 1
ATOM 4647 O O . ASN B 1 382 ? 25.563 -27.877 -70.957 1.00 54.90 382 ASN B O 1
ATOM 4652 N N . TYR B 1 383 ? 24.041 -28.867 -69.616 1.00 48.68 383 TYR B N 1
ATOM 4653 C CA . TYR B 1 383 ? 23.198 -29.376 -70.692 1.00 49.13 383 TYR B CA 1
ATOM 4654 C C . TYR B 1 383 ? 24.058 -30.070 -71.748 1.00 56.23 383 TYR B C 1
ATOM 4655 O O . TYR B 1 383 ? 23.925 -29.863 -72.959 1.00 58.08 383 TYR B O 1
ATOM 4664 N N . GLN B 1 384 ? 24.987 -30.884 -71.253 1.00 59.42 384 GLN B N 1
ATOM 4665 C CA . GLN B 1 384 ? 25.879 -31.688 -72.051 1.00 53.70 384 GLN B CA 1
ATOM 4666 C C . GLN B 1 384 ? 25.578 -33.149 -71.795 1.00 47.54 384 GLN B C 1
ATOM 4667 O O . GLN B 1 384 ? 25.278 -33.525 -70.658 1.00 45.55 384 GLN B O 1
ATOM 4673 N N . PRO B 1 385 ? 25.627 -33.987 -72.827 1.00 57.03 385 PRO B N 1
ATOM 4674 C CA . PRO B 1 385 ? 25.293 -35.403 -72.643 1.00 54.27 385 PRO B CA 1
ATOM 4675 C C . PRO B 1 385 ? 26.262 -36.074 -71.685 1.00 49.08 385 PRO B C 1
ATOM 4676 O O . PRO B 1 385 ? 27.469 -35.823 -71.718 1.00 51.42 385 PRO B O 1
ATOM 4680 N N . LYS B 1 386 ? 25.722 -36.916 -70.819 1.00 50.07 386 LYS B N 1
ATOM 4681 C CA . LYS B 1 386 ? 26.552 -37.702 -69.919 1.00 56.94 386 LYS B CA 1
ATOM 4682 C C . LYS B 1 386 ? 26.963 -39.008 -70.591 1.00 57.35 386 LYS B C 1
ATOM 4683 O O . LYS B 1 386 ? 26.342 -39.466 -71.554 1.00 56.23 386 LYS B O 1
ATOM 4689 N N . ALA B 1 387 ? 28.042 -39.594 -70.068 1.00 61.21 387 ALA B N 1
ATOM 4690 C CA . ALA B 1 387 ? 28.479 -40.914 -70.505 1.00 54.58 387 ALA B CA 1
ATOM 4691 C C . ALA B 1 387 ? 27.319 -41.888 -70.618 1.00 46.57 387 ALA B C 1
ATOM 4692 O O . ALA B 1 387 ? 27.312 -42.740 -71.507 1.00 57.94 387 ALA B O 1
ATOM 4694 N N . ALA B 1 388 ? 26.325 -41.788 -69.738 1.00 45.98 388 ALA B N 1
ATOM 4695 C CA . ALA B 1 388 ? 25.152 -42.630 -69.922 1.00 42.41 388 ALA B CA 1
ATOM 4696 C C . ALA B 1 388 ? 24.474 -42.332 -71.253 1.00 56.31 388 ALA B C 1
ATOM 4697 O O . ALA B 1 388 ? 24.195 -43.262 -72.021 1.00 58.84 388 ALA B O 1
ATOM 4699 N N . TYR B 1 389 ? 24.258 -41.039 -71.576 1.00 52.53 389 TYR B N 1
ATOM 4700 C CA . TYR B 1 389 ? 23.572 -40.688 -72.826 1.00 51.02 389 TYR B CA 1
ATOM 4701 C C . TYR B 1 389 ? 24.286 -41.278 -74.041 1.00 51.71 389 TYR B C 1
ATOM 4702 O O . TYR B 1 389 ? 23.661 -41.943 -74.873 1.00 52.43 389 TYR B O 1
ATOM 4711 N N . HIS B 1 390 ? 25.600 -41.058 -74.153 1.00 49.84 390 HIS B N 1
ATOM 4712 C CA . HIS B 1 390 ? 26.361 -41.642 -75.254 1.00 51.79 390 HIS B CA 1
ATOM 4713 C C . HIS B 1 390 ? 26.233 -43.161 -75.294 1.00 58.52 390 HIS B C 1
ATOM 4714 O O . HIS B 1 390 ? 26.143 -43.754 -76.374 1.00 63.52 390 HIS B O 1
ATOM 4721 N N . ALA B 1 391 ? 26.238 -43.814 -74.130 1.00 62.59 391 ALA B N 1
ATOM 4722 C CA . ALA B 1 391 ? 26.107 -45.268 -74.101 1.00 60.01 391 ALA B CA 1
ATOM 4723 C C . ALA B 1 391 ? 24.779 -45.720 -74.703 1.00 62.47 391 ALA B C 1
ATOM 4724 O O . ALA B 1 391 ? 24.741 -46.672 -75.495 1.00 70.20 391 ALA B O 1
ATOM 4726 N N . LEU B 1 392 ? 23.678 -45.051 -74.345 1.00 60.98 392 LEU B N 1
ATOM 4727 C CA . LEU B 1 392 ? 22.386 -45.448 -74.892 1.00 60.89 392 LEU B CA 1
ATOM 4728 C C . LEU B 1 392 ? 22.326 -45.212 -76.398 1.00 62.34 392 LEU B C 1
ATOM 4729 O O . LEU B 1 392 ? 21.657 -45.967 -77.108 1.00 61.11 392 LEU B O 1
ATOM 4734 N N . VAL B 1 393 ? 23.018 -44.177 -76.895 1.00 59.80 393 VAL B N 1
ATOM 4735 C CA . VAL B 1 393 ? 23.160 -43.951 -78.342 1.00 61.72 393 VAL B CA 1
ATOM 4736 C C . VAL B 1 393 ? 23.702 -45.209 -79.009 1.00 66.97 393 VAL B C 1
ATOM 4737 O O . VAL B 1 393 ? 23.038 -45.832 -79.858 1.00 65.09 393 VAL B O 1
ATOM 4741 N N . ASN B 1 394 ? 24.906 -45.629 -78.592 1.00 64.78 394 ASN B N 1
ATOM 4742 C CA . ASN B 1 394 ? 25.642 -46.644 -79.320 1.00 63.70 394 ASN B CA 1
ATOM 4743 C C . ASN B 1 394 ? 25.029 -48.022 -79.173 1.00 55.52 394 ASN B C 1
ATOM 4744 O O . ASN B 1 394 ? 25.311 -48.889 -79.999 1.00 61.93 394 ASN B O 1
ATOM 4749 N N . ALA B 1 395 ? 24.173 -48.239 -78.181 1.00 55.54 395 ALA B N 1
ATOM 4750 C CA . ALA B 1 395 ? 23.470 -49.514 -78.133 1.00 59.76 395 ALA B CA 1
ATOM 4751 C C . ALA B 1 395 ? 22.491 -49.702 -79.286 1.00 61.78 395 ALA B C 1
ATOM 4752 O O . ALA B 1 395 ? 21.941 -50.803 -79.405 1.00 61.33 395 ALA B O 1
ATOM 4754 N N . LEU B 1 396 ? 22.268 -48.693 -80.131 1.00 64.00 396 LEU B N 1
ATOM 4755 C CA . LEU B 1 396 ? 21.389 -48.851 -81.293 1.00 64.81 396 LEU B CA 1
ATOM 4756 C C . LEU B 1 396 ? 21.992 -48.275 -82.591 1.00 56.85 396 LEU B C 1
ATOM 4757 O O . LEU B 1 396 ? 23.125 -48.581 -82.972 1.00 51.48 396 LEU B O 1
#

Nearest PDB structures (foldseek):
  5mrj-assembly2_B  TM=1.000E+00  e=3.072E-64  Hapsidospora chrysogenum ATCC 11550
  7k4q-assembly1_A  TM=9.766E-01  e=1.946E-42  Thermoascus aurantiacus
  7k4p-assembly1_A  TM=9.805E-01  e=2.935E-41  Thermoascus aurantiacus
  7k4p-assembly2_B  TM=9.784E-01  e=1.828E-39  Thermoascus aurantiacus
  7k4w-assembly1_A  TM=9.695E-01  e=4.074E-36  Thermoascus aurantiacus

Secondary structure (DSSP, 8-state):
--SSSSHHHHHHHTT-SEEEEEE-GGGTT-HHHHHHHHHH-SEEEESSTTSHHHH-SBTTB---HHHHHHHHHHHHTT-EEEE--SB-SSS--HHHHH---HHHHHHHHHHHHHHHHHHTTTS-SEEEEEES-B-TTSSBPPSHHHHHHTTHHHHHHHHHHHHH-TTSEEEEEES----TT-HIIIIIIIHHHHHHHHTT----EEEE--EEPPTTSSS-TTSHHHHHHHHHTSS-SEEEEEEEEETT--HHHHHHHHHHHHT-TTEEEEEES-SBGGG-TTGGG--SSB-TTS-B-HHHHHHHHH-/---SHHHHHHTTT-SEEEEEE-GGGTT-HHHHHHHHHH-SEEEESSTTSHHHH-SBTTB---HHHHHHHHHHHHTT-EEEEEEEE-SSS--HHHHT---HHHHHHHHHHHHHHHHHHTTTT-SEEEEEES-B-TTSSBPPSHHHHHHTTHHHHHHHHHHHHH-TTSEEEEEES---STT-TTIIIIIIHHHHHHHHTT----EEEE--EE-STTSSS-GGGHHHHHHHHHTSSSSEEEEEEEEETT--HHHHHHHHHHHHT-TTEEEEEES-SBGGGSS-TTT--SSB-TTS-B-HHHHHHHHT-

InterPro domains:
  IPR000254 Cellulose-binding domain [PF00734] (26-54)
  IPR000254 Cellulose-binding domain [PS51164] (21-67)
  IPR000254 Cellulose-binding domain [SM00236] (24-67)
  IPR001000 Glycoside hydrolase family 10 domain [PF00331] (97-395)
  IPR001000 Glycoside hydrolase family 10 domain [PR00134] (170-182)
  IPR001000 Glycoside hydrolase family 10 domain [PR00134] (213-224)
  IPR001000 Glycoside hydrolase family 10 domain [PR00134] (257-268)
  IPR001000 Glycoside hydrolase family 10 domain [PR00134] (288-300)
  IPR001000 Glycoside hydrolase family 10 domain [PS51760] (90-395)
  IPR001000 Glycoside hydrolase family 10 domain [SM00633] (139-396)
  IPR017853 Glycoside hydrolase superfamily [SSF51445] (99-396)
  IPR035971 Cellulose-binding domain superfamily [SSF57180] (24-66)
  IPR044846 Glycoside hydrolase family 10 [PTHR31490] (105-388)

Radius of gyration: 25.58 Å; Cα contacts (8 Å, |Δi|>4): 1364; chains: 2; bounding box: 57×70×66 Å

B-factor: mean 37.81, std 11.01, range [14.75, 99.36]

Foldseek 3Di:
DFQPLAFFSVLVVLPFDWAAAEDWQVCPPPVLFLVCRLRHTAAYEYPPCLDACNQPVDQPDGDCVRVVNVLVSNVVSNHAYEYPAQAEQPPHHPVLQVDQALVVNLVSSLVSLQVVLQVCAPRHAEYQQYEAQADQQAAGDDHSCCVRPNCVSQLSRQVSNCVRHVNYQYEHEYEPLQALPGNCLPNHDQVVVQVCVVVVRRHAEYEYQAPAEDPPDDRQNVHRLNSVVSRLPHPHQAYEHEAHWYQPQDLVRLVSVSVSLSPRPRYRYYYHHGQELCPDPPSVSRTHQAYPVSHGDPNRVSSSVVD/DLQAQFVVLCVLPFDWEAEEDWQVCPPVVLFVVCRLRHTAAYEYLPCQPACNQPVDQPDGDCVGVVNVLVVNVVRRHAYEAPALEEQPPHHVVLVPDQQLVVNLVSSLVSQLVVLLVCAPRHAEYQQYEAQDDQQQAGDDGSCCVRPNCVSQQSSQVSNCVNHVNYAYEHEYEPLQALPGNNLPSHQQVVVQVCVVVPRRHAEYEYQAAAEECPDPGANLRNLNSVVSNLVHDHQAYEHEAHWYFVQDLVRVVSNSVSLSPRNRYRYYYHHHQFLCPDPDVRRRTHQAYPVSHGDSNRVSSSVVD

CATH classification: 3.20.20.80